Protein AF-A0A7J0CMQ0-F1 (afdb_monomer_lite)

Structure (mmCIF, N/CA/C/O backbone):
data_AF-A0A7J0CMQ0-F1
#
_entry.id   AF-A0A7J0CMQ0-F1
#
loop_
_atom_site.group_PDB
_atom_site.id
_atom_site.type_symbol
_atom_site.label_atom_id
_atom_site.label_alt_id
_atom_site.label_comp_id
_atom_site.label_asym_id
_atom_site.label_entity_id
_atom_site.label_seq_id
_atom_site.pdbx_PDB_ins_code
_atom_site.Cartn_x
_atom_site.Cartn_y
_atom_site.Cartn_z
_atom_site.occupancy
_atom_site.B_iso_or_equiv
_atom_site.auth_seq_id
_atom_site.auth_comp_id
_atom_site.auth_asym_id
_atom_site.auth_atom_id
_atom_site.pdbx_PDB_model_num
ATOM 1 N N . MET A 1 1 ? -1.115 -26.485 -11.070 1.00 40.56 1 MET A N 1
ATOM 2 C CA . MET A 1 1 ? -2.104 -26.449 -9.969 1.00 40.56 1 MET A CA 1
ATOM 3 C C . MET A 1 1 ? -3.210 -25.459 -10.313 1.00 40.56 1 MET A C 1
ATOM 5 O O . MET A 1 1 ? -2.923 -24.277 -10.464 1.00 40.56 1 MET A O 1
ATOM 9 N N . ARG A 1 2 ? -4.446 -25.930 -10.527 1.00 43.44 2 ARG A N 1
ATOM 10 C CA . ARG A 1 2 ? -5.618 -25.058 -10.721 1.00 43.44 2 ARG A CA 1
ATOM 11 C C . ARG A 1 2 ? -5.984 -24.449 -9.361 1.00 43.44 2 ARG A C 1
ATOM 13 O O . ARG A 1 2 ? -6.178 -25.193 -8.407 1.00 43.44 2 ARG A O 1
ATOM 20 N N . GLN A 1 3 ? -6.032 -23.121 -9.261 1.00 56.75 3 GLN A N 1
ATOM 21 C CA . GLN A 1 3 ? -6.591 -22.440 -8.088 1.00 56.75 3 GLN A CA 1
ATOM 22 C C . GLN A 1 3 ? -8.087 -22.780 -8.033 1.00 56.75 3 GLN A C 1
ATOM 24 O O . GLN A 1 3 ? -8.836 -22.380 -8.922 1.00 56.75 3 GLN A O 1
ATOM 29 N N . GLY A 1 4 ? -8.494 -23.603 -7.067 1.00 66.00 4 GLY A N 1
ATOM 30 C CA . GLY A 1 4 ? -9.898 -23.949 -6.845 1.00 66.00 4 GLY A CA 1
ATOM 31 C C . GLY A 1 4 ? -10.645 -22.827 -6.125 1.00 66.00 4 GLY A C 1
ATOM 32 O O . GLY A 1 4 ? -10.029 -22.028 -5.417 1.00 66.00 4 GLY A O 1
ATOM 33 N N . ASN A 1 5 ? -11.968 -22.786 -6.293 1.00 81.38 5 ASN A N 1
ATOM 34 C CA . ASN A 1 5 ? -12.835 -21.905 -5.509 1.00 81.38 5 ASN A CA 1
ATOM 35 C C . ASN A 1 5 ? -12.648 -22.200 -4.014 1.00 81.38 5 ASN A C 1
ATOM 37 O O . ASN A 1 5 ? -12.518 -23.363 -3.619 1.00 81.38 5 ASN A O 1
ATOM 41 N N . TRP A 1 6 ? -12.648 -21.160 -3.185 1.00 85.94 6 TRP A N 1
ATOM 42 C CA . TRP A 1 6 ? -12.787 -21.348 -1.745 1.00 85.94 6 TRP A CA 1
ATOM 43 C C . TRP A 1 6 ? -14.275 -21.418 -1.400 1.00 85.94 6 TRP A C 1
ATOM 45 O O . TRP A 1 6 ? -15.075 -20.680 -1.978 1.00 85.94 6 TRP A O 1
ATOM 55 N N . ARG A 1 7 ? -14.621 -22.326 -0.486 1.00 87.25 7 ARG A N 1
ATOM 56 C CA . ARG A 1 7 ? -15.966 -22.546 0.049 1.00 87.25 7 ARG A CA 1
ATOM 57 C C . ARG A 1 7 ? -15.875 -22.578 1.573 1.00 87.25 7 ARG A C 1
ATOM 59 O O . ARG A 1 7 ? -14.947 -23.194 2.104 1.00 87.25 7 ARG A O 1
ATOM 66 N N . GLY A 1 8 ? -16.807 -21.931 2.260 1.00 84.62 8 GLY A N 1
ATOM 67 C CA . GLY A 1 8 ? -16.876 -21.927 3.722 1.00 84.62 8 GLY A CA 1
ATOM 68 C C . GLY A 1 8 ? -18.207 -21.391 4.242 1.00 84.62 8 GLY A C 1
ATOM 69 O O . GLY A 1 8 ? -18.996 -20.846 3.480 1.00 84.62 8 GLY A O 1
ATOM 70 N N . GLY A 1 9 ? -18.468 -21.556 5.537 1.00 84.75 9 GLY A N 1
ATOM 71 C CA . GLY A 1 9 ? -19.612 -20.934 6.211 1.00 84.75 9 GLY A CA 1
ATOM 72 C C . GLY A 1 9 ? -19.219 -19.610 6.865 1.00 84.75 9 GLY A C 1
ATOM 73 O O . GLY A 1 9 ? -18.061 -19.436 7.241 1.00 84.75 9 GLY A O 1
ATOM 74 N N . ALA A 1 10 ? -20.175 -18.689 7.009 1.00 78.62 10 ALA A N 1
ATOM 75 C CA . ALA A 1 10 ? -19.947 -17.412 7.690 1.00 78.62 10 ALA A CA 1
ATOM 76 C C . ALA A 1 10 ? -19.810 -17.555 9.220 1.00 78.62 10 ALA A C 1
ATOM 78 O O . ALA A 1 10 ? -19.178 -16.723 9.853 1.00 78.62 10 ALA A O 1
ATOM 79 N N . GLY A 1 11 ? -20.331 -18.629 9.820 1.00 82.25 11 GLY A N 1
ATOM 80 C CA . GLY A 1 11 ? -20.292 -18.846 11.272 1.00 82.25 11 GLY A CA 1
ATOM 81 C C . GLY A 1 11 ? -21.377 -18.065 12.017 1.00 82.25 11 GLY A C 1
ATOM 82 O O . GLY A 1 11 ? -22.142 -18.685 12.745 1.00 82.25 11 GLY A O 1
ATOM 83 N N . ASN A 1 12 ? -21.502 -16.759 11.757 1.00 88.19 12 ASN A N 1
ATOM 84 C CA . ASN A 1 12 ? -22.549 -15.878 12.292 1.00 88.19 12 ASN A CA 1
ATOM 85 C C . ASN A 1 12 ? -23.054 -14.860 11.237 1.00 88.19 12 ASN A C 1
ATOM 87 O O . ASN A 1 12 ? -22.476 -14.746 10.147 1.00 88.19 12 ASN A O 1
ATOM 91 N N . GLU A 1 13 ? -24.158 -14.162 11.522 1.00 88.38 13 GLU A N 1
ATOM 92 C CA . GLU A 1 13 ? -24.760 -13.171 10.603 1.00 88.38 13 GLU A CA 1
ATOM 93 C C . GLU A 1 13 ? -23.852 -11.943 10.398 1.00 88.38 13 GLU A C 1
ATOM 95 O O . GLU A 1 13 ? -23.662 -11.477 9.268 1.00 88.38 13 GLU A O 1
ATOM 100 N N . ALA A 1 14 ? -23.184 -11.477 11.458 1.00 89.25 14 ALA A N 1
ATOM 101 C CA . ALA A 1 14 ? -22.227 -10.370 11.379 1.00 89.25 14 ALA A CA 1
ATOM 102 C C . ALA A 1 14 ? -21.073 -10.663 10.394 1.00 89.25 14 ALA A C 1
ATOM 104 O O . ALA A 1 14 ? -20.709 -9.833 9.553 1.00 89.25 14 ALA A O 1
ATOM 105 N N . ALA A 1 15 ? -20.523 -11.880 10.433 1.00 90.62 15 ALA A N 1
ATOM 106 C CA . ALA A 1 15 ? -19.480 -12.334 9.523 1.00 90.62 15 ALA A CA 1
ATOM 107 C C . ALA A 1 15 ? -19.957 -12.360 8.071 1.00 90.62 15 ALA A C 1
ATOM 109 O O . ALA A 1 15 ? -19.194 -12.003 7.171 1.00 90.62 15 ALA A O 1
ATOM 110 N N . LEU A 1 16 ? -21.210 -12.762 7.828 1.00 91.38 16 LEU A N 1
ATOM 111 C CA . LEU A 1 16 ? -21.807 -12.773 6.495 1.00 91.38 16 LEU A CA 1
ATOM 112 C C . LEU A 1 16 ? -21.894 -11.351 5.926 1.00 91.38 16 LEU A C 1
ATOM 114 O O . LEU A 1 16 ? -21.509 -11.130 4.772 1.00 91.38 16 LEU A O 1
ATOM 118 N N . ALA A 1 17 ? -22.350 -10.391 6.732 1.00 91.25 17 ALA A N 1
ATOM 119 C CA . ALA A 1 17 ? -22.464 -8.989 6.340 1.00 91.25 17 ALA A CA 1
ATOM 120 C C . ALA A 1 17 ? -21.095 -8.371 6.005 1.00 91.25 17 ALA A C 1
ATOM 122 O O . ALA A 1 17 ? -20.905 -7.842 4.903 1.00 91.25 17 ALA A O 1
ATOM 123 N N . VAL A 1 18 ? -20.112 -8.510 6.904 1.00 93.75 18 VAL A N 1
ATOM 124 C CA . VAL A 1 18 ? -18.742 -8.002 6.699 1.00 93.75 18 VAL A CA 1
ATOM 125 C C . VAL A 1 18 ? -18.086 -8.673 5.493 1.00 93.75 18 VAL A C 1
ATOM 127 O O . VAL A 1 18 ? -17.466 -8.005 4.661 1.00 93.75 18 VAL A O 1
ATOM 130 N N . PHE A 1 19 ? -18.253 -9.989 5.346 1.00 94.00 19 PHE A N 1
ATOM 131 C CA . PHE A 1 19 ? -17.728 -10.723 4.203 1.00 94.00 19 PHE A CA 1
ATOM 132 C C . PHE A 1 19 ? -18.293 -10.182 2.887 1.00 94.00 19 PHE A C 1
ATOM 134 O O . PHE A 1 19 ? -17.517 -9.867 1.983 1.00 94.00 19 PHE A O 1
ATOM 141 N N . ARG A 1 20 ? -19.620 -10.035 2.773 1.00 93.06 20 ARG A N 1
ATOM 142 C CA . ARG A 1 20 ? -20.274 -9.523 1.557 1.00 93.06 20 ARG A CA 1
ATOM 143 C C . ARG A 1 20 ? -19.772 -8.129 1.190 1.00 93.06 20 ARG A C 1
ATOM 145 O O . ARG A 1 20 ? -19.400 -7.927 0.032 1.00 93.06 20 ARG A O 1
ATOM 152 N N . LEU A 1 21 ? -19.672 -7.221 2.163 1.00 94.31 21 LEU A N 1
ATOM 153 C CA . LEU A 1 21 ? -19.120 -5.880 1.952 1.00 94.31 21 LEU A CA 1
ATOM 154 C C . LEU A 1 21 ? -17.686 -5.946 1.404 1.00 94.31 21 LEU A C 1
ATOM 156 O O . LEU A 1 21 ? -17.381 -5.359 0.363 1.00 94.31 21 LEU A O 1
ATOM 160 N N . MET A 1 22 ? -16.805 -6.712 2.053 1.00 95.25 22 MET A N 1
ATOM 161 C CA . MET A 1 22 ? -15.406 -6.838 1.633 1.00 95.25 22 MET A CA 1
ATOM 162 C C . MET A 1 22 ? -15.281 -7.430 0.226 1.00 95.25 22 MET A C 1
ATOM 164 O O . MET A 1 22 ? -14.523 -6.913 -0.600 1.00 95.25 22 MET A O 1
ATOM 168 N N . GLN A 1 23 ? -16.041 -8.485 -0.088 1.00 92.75 23 GLN A N 1
ATOM 169 C CA . GLN A 1 23 ? -16.045 -9.062 -1.434 1.00 92.75 23 GLN A CA 1
ATOM 170 C C . GLN A 1 23 ? -16.529 -8.042 -2.469 1.00 92.75 23 GLN A C 1
ATOM 172 O O . GLN A 1 23 ? -15.877 -7.871 -3.499 1.00 92.75 23 GLN A O 1
ATOM 177 N N . GLN A 1 24 ? -17.597 -7.301 -2.169 1.00 92.62 24 GLN A N 1
ATOM 178 C CA . GLN A 1 24 ? -18.143 -6.267 -3.043 1.00 92.62 24 GLN A CA 1
ATOM 179 C C . GLN A 1 24 ? -17.129 -5.154 -3.341 1.00 92.62 24 GLN A C 1
ATOM 181 O O . GLN A 1 24 ? -16.940 -4.812 -4.513 1.00 92.62 24 GLN A O 1
ATOM 186 N N . LEU A 1 25 ? -16.423 -4.635 -2.330 1.00 93.62 25 LEU A N 1
ATOM 187 C CA . LEU A 1 25 ? -15.372 -3.624 -2.513 1.00 93.62 25 LEU A CA 1
ATOM 188 C C . LEU A 1 25 ? -14.224 -4.153 -3.387 1.00 93.62 25 LEU A C 1
ATOM 190 O O . LEU A 1 25 ? -13.772 -3.476 -4.319 1.00 93.62 25 LEU A O 1
ATOM 194 N N . ILE A 1 26 ? -13.802 -5.400 -3.157 1.00 92.19 26 ILE A N 1
ATOM 195 C CA . ILE A 1 26 ? -12.734 -6.054 -3.925 1.00 92.19 26 ILE A CA 1
ATOM 196 C C . ILE A 1 26 ? -13.176 -6.345 -5.375 1.00 92.19 26 ILE A C 1
ATOM 198 O O . ILE A 1 26 ? -12.368 -6.230 -6.300 1.00 92.19 26 ILE A O 1
ATOM 202 N N . ASP A 1 27 ? -14.430 -6.742 -5.611 1.00 90.06 27 ASP A N 1
ATOM 203 C CA . ASP A 1 27 ? -15.010 -7.043 -6.933 1.00 90.06 27 ASP A CA 1
ATOM 204 C C . ASP A 1 27 ? -15.306 -5.806 -7.776 1.00 90.06 27 ASP A C 1
ATOM 206 O O . ASP A 1 27 ? -15.055 -5.808 -8.989 1.00 90.06 27 ASP A O 1
ATOM 210 N N . ARG A 1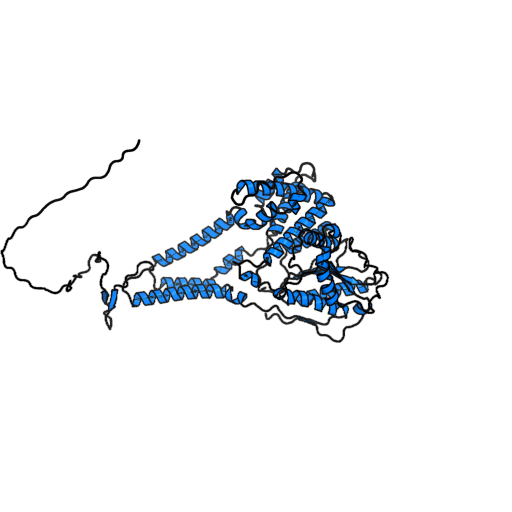 28 ? -15.803 -4.737 -7.151 1.00 88.81 28 ARG A N 1
ATOM 211 C CA . ARG A 1 28 ? -16.185 -3.504 -7.850 1.00 88.81 28 ARG A CA 1
ATOM 212 C C . ARG A 1 28 ? -15.007 -2.577 -8.139 1.00 88.81 28 ARG A C 1
ATOM 214 O O . ARG A 1 28 ? -15.146 -1.710 -9.003 1.00 88.81 28 ARG A O 1
ATOM 221 N N . TYR A 1 29 ? -13.842 -2.802 -7.525 1.00 88.56 29 TYR A N 1
ATOM 222 C CA . TYR A 1 29 ? -12.644 -1.966 -7.678 1.00 88.56 29 TYR A CA 1
ATOM 223 C C . TYR A 1 29 ? -12.325 -1.572 -9.127 1.00 88.56 29 TYR A C 1
ATOM 225 O O . TYR A 1 29 ? -12.126 -0.397 -9.423 1.00 88.56 29 TYR A O 1
ATOM 233 N N . ARG A 1 30 ? -12.323 -2.529 -10.065 1.00 83.12 30 ARG A N 1
ATOM 234 C CA . ARG A 1 30 ? -12.010 -2.230 -11.474 1.00 83.12 30 ARG A CA 1
ATOM 235 C C . ARG A 1 30 ? -13.073 -1.374 -12.163 1.00 83.12 30 ARG A C 1
ATOM 237 O O . ARG A 1 30 ? -12.713 -0.568 -13.013 1.00 83.12 30 ARG A O 1
ATOM 244 N N . ARG A 1 31 ? -14.355 -1.627 -11.880 1.00 80.25 31 ARG A N 1
ATOM 245 C CA . ARG A 1 31 ? -15.479 -1.054 -12.640 1.00 80.25 31 ARG A CA 1
ATOM 246 C C . ARG A 1 31 ? -15.817 0.351 -12.162 1.00 80.25 31 ARG A C 1
ATOM 248 O O . ARG A 1 31 ? -15.900 1.248 -12.986 1.00 80.25 31 ARG A O 1
ATOM 255 N N . ASN A 1 32 ? -15.928 0.528 -10.846 1.00 74.69 32 ASN A N 1
ATOM 256 C CA . ASN A 1 32 ? -16.453 1.763 -10.260 1.00 74.69 32 ASN A CA 1
ATOM 257 C C . ASN A 1 32 ? -15.406 2.531 -9.447 1.00 74.69 32 ASN A C 1
ATOM 259 O O . ASN A 1 32 ? -15.684 3.650 -9.047 1.00 74.69 32 ASN A O 1
ATOM 263 N N . ARG A 1 33 ? -14.223 1.939 -9.192 1.00 76.25 33 ARG A N 1
ATOM 264 C CA . ARG A 1 33 ? -13.185 2.477 -8.288 1.00 76.25 33 ARG A CA 1
ATOM 265 C C . ARG A 1 33 ? -13.800 3.092 -7.020 1.00 76.25 33 ARG A C 1
ATOM 267 O O . ARG A 1 33 ? -13.659 4.297 -6.818 1.00 76.25 33 ARG A O 1
ATOM 274 N N . PRO A 1 34 ? -14.488 2.275 -6.195 1.00 82.69 34 PRO A N 1
ATOM 275 C CA . PRO A 1 34 ? -15.074 2.773 -4.963 1.00 82.69 34 PRO A CA 1
ATOM 276 C C . PRO A 1 34 ? -13.990 3.410 -4.097 1.00 82.69 34 PRO A C 1
ATOM 278 O O . PRO A 1 34 ? -12.816 3.023 -4.175 1.00 82.69 34 PRO A O 1
ATOM 281 N N . VAL A 1 35 ? -14.384 4.366 -3.264 1.00 87.44 35 VAL A N 1
ATOM 282 C CA . VAL A 1 35 ? -13.483 4.884 -2.242 1.00 87.44 35 VAL A CA 1
ATOM 283 C C . VAL A 1 35 ? -13.151 3.736 -1.291 1.00 87.44 35 VAL A C 1
ATOM 285 O O . VAL A 1 35 ? -14.045 3.019 -0.854 1.00 87.44 35 VAL A O 1
ATOM 288 N N . MET A 1 36 ? -11.865 3.498 -1.030 1.00 92.38 36 MET A N 1
ATOM 289 C CA . MET A 1 36 ? -11.427 2.351 -0.230 1.00 92.38 36 MET A CA 1
ATOM 290 C C . MET A 1 36 ? -11.387 2.728 1.260 1.00 92.38 36 MET A C 1
ATOM 292 O O . MET A 1 36 ? -10.510 3.509 1.645 1.00 92.38 36 MET A O 1
ATOM 296 N N . PRO A 1 37 ? -12.288 2.196 2.107 1.00 93.19 37 PRO A N 1
ATOM 297 C CA . PRO A 1 37 ? -12.314 2.514 3.533 1.00 93.19 37 PRO A CA 1
ATOM 298 C C . PRO A 1 37 ? -11.197 1.819 4.322 1.00 93.19 37 PRO A C 1
ATOM 300 O O . PRO A 1 37 ? -10.626 0.808 3.896 1.00 93.19 37 PRO A O 1
ATOM 303 N N . LEU A 1 38 ? -10.929 2.349 5.515 1.00 94.44 38 LEU A N 1
ATOM 304 C CA . LEU A 1 38 ? -10.325 1.602 6.616 1.00 94.44 38 LEU A CA 1
ATOM 305 C C . LEU A 1 38 ? -11.476 1.005 7.434 1.00 94.44 38 LEU A C 1
ATOM 307 O O . LEU A 1 38 ? -12.082 1.700 8.243 1.00 94.44 38 LEU A O 1
ATOM 311 N N . VAL A 1 39 ? -11.836 -0.247 7.166 1.00 95.56 39 VAL A N 1
ATOM 312 C CA . VAL A 1 39 ? -12.952 -0.918 7.841 1.00 95.56 39 VAL A CA 1
ATOM 313 C C . VAL A 1 39 ? -12.503 -1.354 9.229 1.00 95.56 39 VAL A C 1
ATOM 315 O O . VAL A 1 39 ? -11.570 -2.147 9.361 1.00 95.56 39 VAL A O 1
ATOM 318 N N . VAL A 1 40 ? -13.178 -0.853 10.256 1.00 94.75 40 VAL A N 1
ATOM 319 C CA . VAL A 1 40 ? -12.960 -1.240 11.650 1.00 94.75 40 VAL A CA 1
ATOM 320 C C . VAL A 1 40 ? -14.229 -1.909 12.151 1.00 94.75 40 VAL A C 1
ATOM 322 O O . VAL A 1 40 ? -15.285 -1.283 12.199 1.00 94.75 40 VAL A O 1
ATOM 325 N N . ILE A 1 41 ? -14.120 -3.189 12.494 1.00 94.19 41 ILE A N 1
ATOM 326 C CA . ILE A 1 41 ? -15.205 -3.964 13.092 1.00 94.19 41 ILE A CA 1
ATOM 327 C C . ILE A 1 41 ? -14.997 -4.027 14.605 1.00 94.19 41 ILE A C 1
ATOM 329 O O . ILE A 1 41 ? -13.877 -4.244 15.073 1.00 94.19 41 ILE A O 1
ATOM 333 N N . LYS A 1 42 ? -16.072 -3.815 15.361 1.00 91.94 42 LYS A N 1
ATOM 334 C CA . LYS A 1 42 ? -16.072 -3.802 16.828 1.00 91.94 42 LYS A CA 1
ATOM 335 C C . LYS A 1 42 ? -17.423 -4.312 17.325 1.00 91.94 42 LYS A C 1
ATOM 337 O O . LYS A 1 42 ? -18.430 -4.039 16.679 1.00 91.94 42 LYS A O 1
ATOM 342 N N . ALA A 1 43 ? -17.464 -5.012 18.455 1.00 88.94 43 ALA A N 1
ATOM 343 C CA . ALA A 1 43 ? -18.733 -5.288 19.126 1.00 88.94 43 ALA A CA 1
ATOM 344 C C . ALA A 1 43 ? -19.402 -3.975 19.573 1.00 88.94 43 ALA A C 1
ATOM 346 O O . ALA A 1 43 ? -18.724 -3.047 20.022 1.00 88.94 43 ALA A O 1
ATOM 347 N N . GLU A 1 44 ? -20.723 -3.884 19.425 1.00 86.00 44 GLU A N 1
ATOM 348 C CA . GLU A 1 44 ? -21.484 -2.699 19.838 1.00 86.00 44 GLU A CA 1
ATOM 349 C C . GLU A 1 44 ? -21.464 -2.516 21.362 1.00 86.00 44 GLU A C 1
ATOM 351 O O . GLU A 1 44 ? -21.310 -1.399 21.856 1.00 86.00 44 GLU A O 1
ATOM 356 N N . ASP A 1 45 ? -21.569 -3.619 22.102 1.00 82.38 45 ASP A N 1
ATOM 357 C CA . ASP A 1 45 ? -21.514 -3.610 23.558 1.00 82.38 45 ASP A CA 1
ATOM 358 C C . ASP A 1 45 ? -20.055 -3.605 24.044 1.00 82.38 45 ASP A C 1
ATOM 360 O O . ASP A 1 45 ? -19.309 -4.569 23.862 1.00 82.38 45 ASP A O 1
ATOM 364 N N . ALA A 1 46 ? -19.647 -2.504 24.681 1.00 74.31 46 ALA A N 1
ATOM 365 C CA . ALA A 1 46 ? -18.300 -2.320 25.220 1.00 74.31 46 ALA A CA 1
ATOM 366 C C . ALA A 1 46 ? -17.950 -3.324 26.340 1.00 74.31 46 ALA A C 1
ATOM 368 O O . ALA A 1 46 ? -16.768 -3.541 26.610 1.00 74.31 46 ALA A O 1
ATOM 369 N N . GLY A 1 47 ? -18.959 -3.935 26.977 1.00 74.75 47 GLY A N 1
ATOM 370 C CA . GLY A 1 47 ? -18.819 -4.929 28.043 1.00 74.75 47 GLY A CA 1
ATOM 371 C C . GLY A 1 47 ? -18.942 -6.384 27.584 1.00 74.75 47 GLY A C 1
ATOM 372 O O . GLY A 1 47 ? -18.931 -7.275 28.429 1.00 74.75 47 GLY A O 1
ATOM 373 N N . ALA A 1 48 ? -19.032 -6.646 26.275 1.00 74.56 48 ALA A N 1
ATOM 374 C CA . ALA A 1 48 ? -19.351 -7.965 25.713 1.00 74.56 48 ALA A CA 1
ATOM 375 C C . ALA A 1 48 ? -18.363 -9.101 26.075 1.00 74.56 48 ALA A C 1
ATOM 377 O O . ALA A 1 48 ? -18.666 -10.278 25.884 1.00 74.56 48 ALA A O 1
ATOM 378 N N . GLY A 1 49 ? -17.192 -8.762 26.621 1.00 84.19 49 GLY A N 1
ATOM 379 C CA . GLY A 1 49 ? -16.207 -9.718 27.117 1.00 84.19 49 GLY A CA 1
ATOM 380 C C . GLY A 1 49 ? -15.332 -10.343 26.025 1.00 84.19 49 GLY A C 1
ATOM 381 O O . GLY A 1 49 ? -15.498 -10.120 24.827 1.00 84.19 49 GLY A O 1
ATOM 382 N N . ARG A 1 50 ? -14.354 -11.148 26.460 1.00 88.44 50 ARG A N 1
ATOM 383 C CA . ARG A 1 50 ? -13.297 -11.700 25.595 1.00 88.44 50 ARG A CA 1
ATOM 384 C C . ARG A 1 50 ? -13.813 -12.668 24.525 1.00 88.44 50 ARG A C 1
ATOM 386 O O . ARG A 1 50 ? -13.261 -12.703 23.432 1.00 88.44 50 ARG A O 1
ATOM 393 N N . GLU A 1 51 ? -14.848 -13.447 24.827 1.00 89.62 51 GLU A N 1
ATOM 394 C CA . GLU A 1 51 ? -15.416 -14.419 23.883 1.00 89.62 51 GLU A CA 1
ATOM 395 C C . GLU A 1 51 ? -15.990 -13.727 22.638 1.00 89.62 51 GLU A C 1
ATOM 397 O O . GLU A 1 51 ? -15.767 -14.169 21.511 1.00 89.62 51 GLU A O 1
ATOM 402 N N . ILE A 1 52 ? -16.663 -12.591 22.830 1.00 90.12 52 ILE A N 1
ATOM 403 C CA . ILE A 1 52 ? -17.213 -11.795 21.733 1.00 90.12 52 ILE A CA 1
ATOM 404 C C . ILE A 1 52 ? -16.091 -11.140 20.921 1.00 90.12 52 ILE A C 1
ATOM 406 O O . ILE A 1 52 ? -16.135 -11.174 19.690 1.00 90.12 52 ILE A O 1
ATOM 410 N N . ASP A 1 53 ? -15.040 -10.632 21.570 1.00 90.56 53 ASP A N 1
ATOM 411 C CA . ASP A 1 53 ? -13.854 -10.136 20.860 1.00 90.56 53 ASP A CA 1
ATOM 412 C C . ASP A 1 53 ? -13.237 -11.231 19.971 1.00 90.56 53 ASP A C 1
ATOM 414 O O . ASP A 1 53 ? -12.954 -10.992 18.797 1.00 90.56 53 ASP A O 1
ATOM 418 N N . GLU A 1 54 ? -13.102 -12.462 20.475 1.00 92.12 54 GLU A N 1
ATOM 419 C CA . GLU A 1 54 ? -12.573 -13.599 19.710 1.00 92.12 54 GLU A CA 1
ATOM 420 C C . GLU A 1 54 ? -13.443 -13.952 18.488 1.00 92.12 54 GLU A C 1
ATOM 422 O O . GLU A 1 54 ? -12.903 -14.336 17.438 1.00 92.12 54 GLU A O 1
ATOM 427 N N . GLN A 1 55 ? -14.766 -13.767 18.582 1.00 91.50 55 GLN A N 1
ATOM 428 C CA . GLN A 1 55 ? -15.686 -13.888 17.445 1.00 91.50 55 GLN A CA 1
ATOM 429 C C . GLN A 1 55 ? -15.459 -12.779 16.408 1.00 91.50 55 GLN A C 1
ATOM 431 O O . GLN A 1 55 ? -15.413 -13.073 15.212 1.00 91.50 55 GLN A O 1
ATOM 436 N N . VAL A 1 56 ? -15.243 -11.528 16.830 1.00 92.88 56 VAL A N 1
ATOM 437 C CA . VAL A 1 56 ? -14.908 -10.415 15.921 1.00 92.88 56 VAL A CA 1
ATOM 438 C C . VAL A 1 56 ? -13.575 -10.680 15.207 1.00 92.88 56 VAL A C 1
ATOM 440 O O . VAL A 1 56 ? -13.482 -10.540 13.984 1.00 92.88 56 VAL A O 1
ATOM 443 N N . GLU A 1 57 ? -12.552 -11.155 15.923 1.00 94.06 57 GLU A N 1
ATOM 444 C CA . GLU A 1 57 ? -11.276 -11.551 15.312 1.00 94.06 57 GLU A CA 1
ATOM 445 C C . GLU A 1 57 ? -11.450 -12.707 14.302 1.00 94.06 57 GLU A C 1
ATOM 447 O O . GLU A 1 57 ? -10.763 -12.766 13.272 1.00 94.06 57 GLU A O 1
ATOM 452 N N . ALA A 1 58 ? -12.386 -13.633 14.557 1.00 93.81 58 ALA A N 1
ATOM 453 C CA . ALA A 1 58 ? -12.679 -14.751 13.659 1.00 93.81 58 ALA A CA 1
ATOM 454 C C . ALA A 1 58 ? -13.225 -14.290 12.299 1.00 93.81 58 ALA A C 1
ATOM 456 O O . ALA A 1 58 ? -12.929 -14.923 11.281 1.00 93.81 58 ALA A O 1
ATOM 457 N N . ILE A 1 59 ? -13.936 -13.159 12.248 1.00 94.69 59 ILE A N 1
ATOM 458 C CA . ILE A 1 59 ? -14.409 -12.551 10.995 1.00 94.69 59 ILE A CA 1
ATOM 459 C C . ILE A 1 59 ? -13.222 -12.136 10.117 1.00 94.69 59 ILE A C 1
ATOM 461 O O . ILE A 1 59 ? -13.206 -12.403 8.911 1.00 94.69 59 ILE A O 1
ATOM 465 N N . VAL A 1 60 ? -12.179 -11.540 10.705 1.00 95.62 60 VAL A N 1
ATOM 466 C CA . VAL A 1 60 ? -10.965 -11.156 9.963 1.00 95.62 60 VAL A CA 1
ATOM 467 C C . VAL A 1 60 ? -10.245 -12.397 9.428 1.00 95.62 60 VAL A C 1
ATOM 469 O O . VAL A 1 60 ? -9.865 -12.424 8.253 1.00 95.62 60 VAL A O 1
ATOM 472 N N . ARG A 1 61 ? -10.135 -13.458 10.245 1.00 94.44 61 ARG A N 1
ATOM 473 C CA . ARG A 1 61 ? -9.580 -14.763 9.826 1.00 94.44 61 ARG A CA 1
ATOM 474 C C . ARG A 1 61 ? -10.365 -15.373 8.664 1.00 94.44 61 ARG A C 1
ATOM 476 O O . ARG A 1 61 ? -9.771 -15.896 7.719 1.00 94.44 61 ARG A O 1
ATOM 483 N N . LEU A 1 62 ? -11.694 -15.286 8.701 1.00 93.31 62 LEU A N 1
ATOM 484 C CA . LEU A 1 62 ? -12.573 -15.766 7.635 1.00 93.31 62 LEU A CA 1
ATOM 485 C C . LEU A 1 62 ? -12.298 -15.031 6.315 1.00 93.31 62 LEU A C 1
ATOM 487 O O . LEU A 1 62 ? -12.079 -15.672 5.282 1.00 93.31 62 LEU A O 1
ATOM 491 N N . VAL A 1 63 ? -12.259 -13.694 6.345 1.00 93.62 63 VAL A N 1
ATOM 492 C CA . VAL A 1 63 ? -11.968 -12.864 5.163 1.00 93.62 63 VAL A CA 1
ATOM 493 C C . VAL A 1 63 ? -10.561 -13.136 4.627 1.00 93.62 63 VAL A C 1
ATOM 495 O O . VAL A 1 63 ? -10.377 -13.181 3.405 1.00 93.62 63 VAL A O 1
ATOM 498 N N . HIS A 1 64 ? -9.584 -13.362 5.510 1.00 93.19 64 HIS A N 1
ATOM 499 C CA . HIS A 1 64 ? -8.224 -13.749 5.132 1.00 93.19 64 HIS A CA 1
ATOM 500 C C . HIS A 1 64 ? -8.227 -15.057 4.342 1.00 93.19 64 HIS A C 1
ATOM 502 O O . HIS A 1 64 ? -7.887 -15.059 3.155 1.00 93.19 64 HIS A O 1
ATOM 508 N N . LYS A 1 65 ? -8.717 -16.138 4.960 1.00 90.44 65 LYS A N 1
ATOM 509 C CA . LYS A 1 65 ? -8.754 -17.491 4.388 1.00 90.44 65 LYS A CA 1
ATOM 510 C C . LYS A 1 65 ? -9.495 -17.535 3.050 1.00 90.44 65 LYS A C 1
ATOM 512 O O . LYS A 1 65 ? -9.077 -18.221 2.117 1.00 90.44 65 LYS A O 1
ATOM 517 N N . ALA A 1 66 ? -10.574 -16.766 2.926 1.00 89.56 66 ALA A N 1
ATOM 518 C CA . ALA A 1 66 ? -11.352 -16.689 1.698 1.00 89.56 66 ALA A CA 1
ATOM 519 C C . ALA A 1 66 ? -10.630 -15.980 0.541 1.00 89.56 66 ALA A C 1
ATOM 521 O O . ALA A 1 66 ? -10.923 -16.248 -0.629 1.00 89.56 66 ALA A O 1
ATOM 522 N N . ASN A 1 67 ? -9.694 -15.073 0.837 1.00 89.25 67 ASN A N 1
ATOM 523 C CA . ASN A 1 67 ? -8.934 -14.342 -0.176 1.00 89.25 67 ASN A CA 1
ATOM 524 C C . ASN A 1 67 ? -7.553 -14.944 -0.460 1.00 89.25 67 ASN A C 1
ATOM 526 O O . ASN A 1 67 ? -7.019 -14.678 -1.540 1.00 89.25 67 ASN A O 1
ATOM 530 N N . GLU A 1 68 ? -7.026 -15.807 0.417 1.00 83.75 68 GLU A N 1
ATOM 531 C CA . GLU A 1 68 ? -5.760 -16.520 0.202 1.00 83.75 68 GLU A CA 1
ATOM 532 C C . GLU A 1 68 ? -5.722 -17.162 -1.183 1.00 83.75 68 GLU A C 1
ATOM 534 O O . GLU A 1 68 ? -4.832 -16.874 -1.966 1.00 83.75 68 GLU A O 1
ATOM 539 N N . ARG A 1 69 ? -6.728 -17.963 -1.555 1.00 79.75 69 ARG A N 1
ATOM 540 C CA . ARG A 1 69 ? -6.745 -18.698 -2.839 1.00 79.75 69 ARG A CA 1
ATOM 541 C C . ARG A 1 69 ? -7.180 -17.864 -4.042 1.00 79.75 69 ARG A C 1
ATOM 543 O O . ARG A 1 69 ? -7.136 -18.345 -5.172 1.00 79.75 69 ARG A O 1
ATOM 550 N N . ARG A 1 70 ? -7.586 -16.615 -3.819 1.00 83.12 70 ARG A N 1
ATOM 551 C CA . ARG A 1 70 ? -8.236 -15.783 -4.833 1.00 83.12 70 ARG A CA 1
ATOM 552 C C . ARG A 1 70 ? -7.247 -15.141 -5.806 1.00 83.12 70 ARG A C 1
ATOM 554 O O . ARG A 1 70 ? -7.630 -14.760 -6.910 1.00 83.12 70 ARG A O 1
ATOM 561 N N . GLY A 1 71 ? -5.982 -14.998 -5.408 1.00 80.12 71 GLY A N 1
ATOM 562 C CA . GLY A 1 71 ? -4.983 -14.238 -6.169 1.00 80.12 71 GLY A CA 1
ATOM 563 C C . GLY A 1 71 ? -5.121 -12.717 -6.010 1.00 80.12 71 GLY A C 1
ATOM 564 O O . GLY A 1 71 ? -4.666 -11.959 -6.873 1.00 80.12 71 GLY A O 1
ATOM 565 N N . VAL A 1 72 ? -5.766 -12.273 -4.926 1.00 85.88 72 VAL A N 1
ATOM 566 C CA . VAL A 1 72 ? -5.764 -10.880 -4.454 1.00 85.88 72 VAL A CA 1
ATOM 567 C C . VAL A 1 72 ? -4.476 -10.655 -3.650 1.00 85.88 72 VAL A C 1
ATOM 569 O O . VAL A 1 72 ? -4.070 -11.566 -2.934 1.00 85.88 72 VAL A O 1
ATOM 572 N N . PRO A 1 73 ? -3.798 -9.499 -3.769 1.00 88.69 73 PRO A N 1
ATOM 573 C CA . PRO A 1 73 ? -2.688 -9.176 -2.880 1.00 88.69 73 PRO A CA 1
ATOM 574 C C . PRO A 1 73 ? -3.229 -8.939 -1.468 1.00 88.69 73 PRO A C 1
ATOM 576 O O .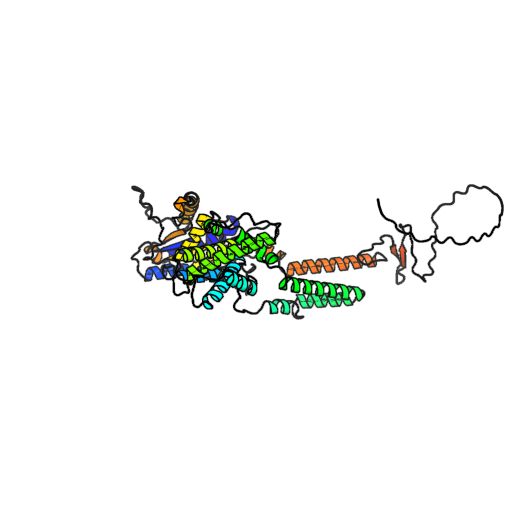 PRO A 1 73 ? -3.829 -7.896 -1.211 1.00 88.69 73 PRO A O 1
ATOM 579 N N . VAL A 1 74 ? -3.021 -9.907 -0.580 1.00 90.75 74 VAL A N 1
ATOM 580 C CA . VAL A 1 74 ? -3.416 -9.833 0.829 1.00 90.75 74 VAL A CA 1
ATOM 581 C C . VAL A 1 74 ? -2.159 -9.772 1.686 1.00 90.75 74 VAL A C 1
ATOM 583 O O . VAL A 1 74 ? -1.137 -10.354 1.328 1.00 90.75 74 VAL A O 1
ATOM 586 N N . GLN A 1 75 ? -2.204 -9.041 2.792 1.00 92.00 75 GLN A N 1
ATOM 587 C CA . GLN A 1 75 ? -1.153 -9.095 3.795 1.00 92.00 75 GLN A CA 1
ATOM 588 C C . GLN A 1 75 ? -1.771 -9.074 5.185 1.00 92.00 75 GLN A C 1
ATOM 590 O O . GLN A 1 75 ? -2.493 -8.139 5.544 1.00 92.00 75 GLN A O 1
ATOM 595 N N . ARG A 1 76 ? -1.449 -10.098 5.973 1.00 93.62 76 ARG A N 1
ATOM 596 C CA . ARG A 1 76 ? -1.708 -10.095 7.405 1.00 93.62 76 ARG A CA 1
ATOM 597 C C . ARG A 1 76 ? -0.622 -9.305 8.121 1.00 93.62 76 ARG A C 1
ATOM 599 O O . ARG A 1 76 ? 0.563 -9.441 7.798 1.00 93.62 76 ARG A O 1
ATOM 606 N N . LEU A 1 77 ? -1.040 -8.483 9.075 1.00 93.56 77 LEU A N 1
ATOM 607 C CA . LEU A 1 77 ? -0.145 -7.697 9.909 1.00 93.56 77 LEU A CA 1
ATOM 608 C C . LEU A 1 77 ? -0.275 -8.107 11.369 1.00 93.56 77 LEU A C 1
ATOM 610 O O . LEU A 1 77 ? -1.376 -8.270 11.890 1.00 93.56 77 LEU A O 1
ATOM 614 N N . GLU A 1 78 ? 0.882 -8.241 11.998 1.00 87.88 78 GLU A N 1
ATOM 615 C CA . GLU A 1 78 ? 1.061 -8.395 13.433 1.00 87.88 78 GLU A CA 1
ATOM 616 C C . GLU A 1 78 ? 2.131 -7.382 13.829 1.00 87.88 78 GLU A C 1
ATOM 618 O O . GLU A 1 78 ? 3.153 -7.272 13.147 1.00 87.88 78 GLU A O 1
ATOM 623 N N . GLY A 1 79 ? 1.863 -6.592 14.866 1.00 80.69 79 GLY A N 1
ATOM 624 C CA . GLY A 1 79 ? 2.823 -5.620 15.373 1.00 80.69 79 GLY A CA 1
ATOM 625 C C . GLY A 1 79 ? 3.973 -6.317 16.089 1.00 80.69 79 GLY A C 1
ATOM 626 O O . GLY A 1 79 ? 3.735 -7.088 17.015 1.00 80.69 79 GLY A O 1
ATOM 627 N N . GLY A 1 80 ? 5.207 -6.042 15.667 1.00 82.19 80 GLY A N 1
ATOM 628 C CA . GLY A 1 80 ? 6.421 -6.473 16.358 1.00 82.19 80 GLY A CA 1
ATOM 629 C C . GLY A 1 80 ? 7.208 -5.273 16.879 1.00 82.19 80 GLY A C 1
ATOM 630 O O . GLY A 1 80 ? 7.565 -4.393 16.102 1.00 82.19 80 GLY A O 1
ATOM 631 N N . GLY A 1 81 ? 7.486 -5.226 18.180 1.00 86.44 81 GLY A N 1
ATOM 632 C CA . GLY A 1 81 ? 8.249 -4.139 18.801 1.00 86.44 81 GLY A CA 1
ATOM 633 C C . GLY A 1 81 ? 8.028 -4.066 20.308 1.00 86.44 81 GLY A C 1
ATOM 634 O O . GLY A 1 81 ? 7.070 -4.645 20.815 1.00 86.44 81 GLY A O 1
ATOM 635 N N . ALA A 1 82 ? 8.912 -3.361 21.018 1.00 88.75 82 ALA A N 1
ATOM 636 C CA . ALA A 1 82 ? 8.773 -3.140 22.459 1.00 88.75 82 ALA A CA 1
ATOM 637 C C . ALA A 1 82 ? 7.791 -2.001 22.770 1.00 88.75 82 ALA A C 1
ATOM 639 O O . ALA A 1 82 ?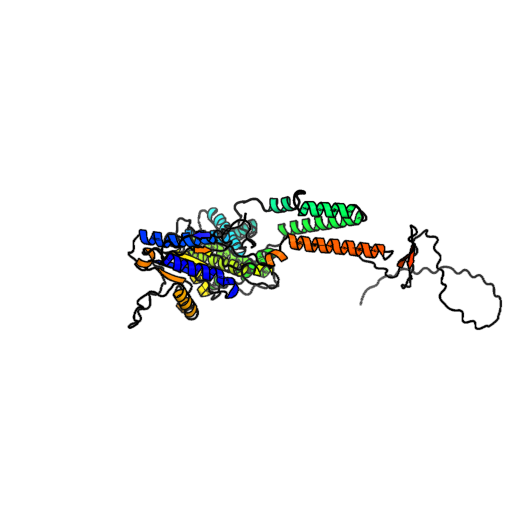 7.224 -1.940 23.857 1.00 88.75 82 ALA A O 1
ATOM 640 N N . THR A 1 83 ? 7.580 -1.096 21.810 1.00 92.38 83 THR A N 1
ATOM 641 C CA . THR A 1 83 ? 6.648 0.029 21.940 1.00 92.38 83 THR A CA 1
ATOM 642 C C . THR A 1 83 ? 5.549 -0.015 20.872 1.00 92.38 83 THR A C 1
ATOM 644 O O . THR A 1 83 ? 5.793 -0.501 19.763 1.00 92.38 83 THR A O 1
ATOM 647 N N . PRO A 1 84 ? 4.366 0.579 21.134 1.00 91.75 84 PRO A N 1
ATOM 648 C CA . PRO A 1 84 ? 3.301 0.736 20.137 1.00 91.75 84 PRO A CA 1
ATOM 649 C C . PRO A 1 84 ? 3.767 1.367 18.822 1.00 91.75 84 PRO A C 1
ATOM 651 O O . PRO A 1 84 ? 3.327 1.001 17.732 1.00 91.75 84 PRO A O 1
ATOM 654 N N . TYR A 1 85 ? 4.683 2.330 18.925 1.00 93.19 85 TYR A N 1
ATOM 655 C CA . TYR A 1 85 ? 5.270 3.011 17.781 1.00 93.19 85 TYR A CA 1
ATOM 656 C C . TYR A 1 85 ? 6.154 2.071 16.947 1.00 93.19 85 TYR A C 1
ATOM 658 O O . TYR A 1 85 ? 6.017 2.042 15.725 1.00 93.19 85 TYR A O 1
ATOM 666 N N . GLU A 1 86 ? 7.024 1.285 17.584 1.00 94.12 86 GLU A N 1
ATOM 667 C CA . GLU A 1 86 ? 7.850 0.292 16.887 1.00 94.12 86 GLU A CA 1
ATOM 668 C C . GLU A 1 86 ? 6.992 -0.779 16.219 1.00 94.12 86 GLU A C 1
ATOM 670 O O . GLU A 1 86 ? 7.233 -1.105 15.059 1.00 94.12 86 GLU A O 1
ATOM 675 N N . ALA A 1 87 ? 5.947 -1.248 16.906 1.00 95.06 87 ALA A N 1
ATOM 676 C CA . ALA A 1 87 ? 5.000 -2.217 16.374 1.00 95.06 87 ALA A CA 1
ATOM 677 C C . ALA A 1 87 ? 4.264 -1.683 15.131 1.00 95.06 87 ALA A C 1
ATOM 679 O O . ALA A 1 87 ? 4.188 -2.365 14.104 1.00 95.06 87 ALA A O 1
ATOM 680 N N . ALA A 1 88 ? 3.790 -0.433 15.170 1.00 95.25 88 ALA A N 1
ATOM 681 C CA . ALA A 1 88 ? 3.191 0.232 14.012 1.00 95.25 88 ALA A CA 1
ATOM 682 C C . ALA A 1 88 ? 4.199 0.427 12.866 1.00 95.25 88 ALA A C 1
ATOM 684 O O . ALA A 1 88 ? 3.869 0.216 11.695 1.00 95.25 88 ALA A O 1
ATOM 685 N N . LEU A 1 89 ? 5.439 0.803 13.183 1.00 95.19 89 LEU A N 1
ATOM 686 C CA . LEU A 1 89 ? 6.498 0.985 12.195 1.00 95.19 89 LEU A CA 1
ATOM 687 C C . LEU A 1 89 ? 6.888 -0.343 11.525 1.00 95.19 89 LEU A C 1
ATOM 689 O O . LEU A 1 89 ? 7.055 -0.376 10.302 1.00 95.19 89 LEU A O 1
ATOM 693 N N . ASP A 1 90 ? 6.986 -1.438 12.284 1.00 95.06 90 ASP A N 1
ATOM 694 C CA . ASP A 1 90 ? 7.239 -2.784 11.758 1.00 95.06 90 ASP A CA 1
ATOM 695 C C . ASP A 1 90 ? 6.117 -3.250 10.825 1.00 95.06 90 ASP A C 1
ATOM 697 O O . ASP A 1 90 ? 6.385 -3.790 9.749 1.00 95.06 90 ASP A O 1
ATOM 701 N N . MET A 1 91 ? 4.860 -2.948 11.156 1.00 96.12 91 MET A N 1
ATOM 702 C CA . MET A 1 91 ? 3.729 -3.221 10.269 1.00 96.12 91 MET A CA 1
ATOM 703 C C . MET A 1 91 ? 3.865 -2.494 8.921 1.00 96.12 91 MET A C 1
ATOM 705 O O . MET A 1 91 ? 3.712 -3.110 7.861 1.00 96.12 91 MET A O 1
ATOM 709 N N . VAL A 1 92 ? 4.228 -1.205 8.924 1.00 95.94 92 VAL A N 1
ATOM 710 C CA . VAL A 1 92 ? 4.452 -0.438 7.681 1.00 95.94 92 VAL A CA 1
ATOM 711 C C . VAL A 1 92 ? 5.653 -0.973 6.894 1.00 95.94 92 VAL A C 1
ATOM 713 O O . VAL A 1 92 ? 5.588 -1.077 5.663 1.00 95.94 92 VAL A O 1
ATOM 716 N N . ARG A 1 93 ? 6.743 -1.348 7.576 1.00 93.75 93 ARG A N 1
ATOM 717 C CA . ARG A 1 93 ? 7.913 -1.990 6.950 1.00 93.75 93 ARG A CA 1
ATOM 718 C C . ARG A 1 93 ? 7.531 -3.328 6.327 1.00 93.75 93 ARG A C 1
ATOM 720 O O . ARG A 1 93 ? 7.849 -3.565 5.162 1.00 93.75 93 ARG A O 1
ATOM 727 N N . THR A 1 94 ? 6.760 -4.149 7.035 1.00 93.31 94 THR A N 1
ATOM 728 C CA . THR A 1 94 ? 6.231 -5.424 6.544 1.00 93.31 94 THR A CA 1
ATOM 729 C C . THR A 1 94 ? 5.463 -5.238 5.232 1.00 93.31 94 THR A C 1
ATOM 731 O O . THR A 1 94 ? 5.748 -5.953 4.272 1.00 93.31 94 THR A O 1
ATOM 734 N N . LEU A 1 95 ? 4.589 -4.230 5.120 1.00 93.62 95 LEU A N 1
ATOM 735 C CA . LEU A 1 95 ? 3.848 -3.947 3.879 1.00 93.62 95 LEU A CA 1
ATOM 736 C C . LEU A 1 95 ? 4.742 -3.568 2.685 1.00 93.62 95 LEU A C 1
ATOM 738 O O . LEU A 1 95 ? 4.402 -3.873 1.537 1.00 93.62 95 LEU A O 1
ATOM 742 N N . ALA A 1 96 ? 5.858 -2.880 2.932 1.00 91.25 96 ALA A N 1
ATOM 743 C CA . ALA A 1 96 ? 6.753 -2.387 1.885 1.00 91.25 96 ALA A CA 1
ATOM 744 C C . ALA A 1 96 ? 7.881 -3.370 1.514 1.00 91.25 96 ALA A C 1
ATOM 746 O O . ALA A 1 96 ? 8.416 -3.327 0.398 1.00 91.25 96 ALA A O 1
ATOM 747 N N . GLU A 1 97 ? 8.286 -4.227 2.449 1.00 87.19 97 GLU A N 1
ATOM 748 C CA . GLU A 1 97 ? 9.504 -5.034 2.346 1.00 87.19 97 GLU A CA 1
ATOM 749 C C . GLU A 1 97 ? 9.215 -6.526 2.196 1.00 87.19 97 GLU A C 1
ATOM 751 O O . GLU A 1 97 ? 9.899 -7.195 1.408 1.00 87.19 97 GLU A O 1
ATOM 756 N N . LYS A 1 98 ? 8.191 -7.047 2.886 1.00 85.94 98 LYS A N 1
ATOM 757 C CA . LYS A 1 98 ? 7.797 -8.453 2.766 1.00 85.94 98 LYS A CA 1
ATOM 758 C C . LYS A 1 98 ? 6.935 -8.658 1.510 1.00 85.94 98 LYS A C 1
ATOM 760 O O . LYS A 1 98 ? 6.202 -7.762 1.080 1.00 85.94 98 LYS A O 1
ATOM 765 N N . PRO A 1 99 ? 7.062 -9.818 0.841 1.00 83.25 99 PRO A N 1
ATOM 766 C CA . PRO A 1 99 ? 6.200 -10.140 -0.283 1.00 83.25 99 PRO A CA 1
ATOM 767 C C . PRO A 1 99 ? 4.768 -10.323 0.212 1.00 83.25 99 PRO A C 1
ATOM 769 O O . PRO A 1 99 ? 4.540 -11.027 1.189 1.00 83.25 99 PRO A O 1
ATOM 772 N N . TRP A 1 100 ? 3.826 -9.729 -0.513 1.00 86.44 100 TRP A N 1
ATOM 773 C CA . TRP A 1 100 ? 2.405 -9.878 -0.232 1.00 86.44 100 TRP A CA 1
ATOM 774 C C . TRP A 1 100 ? 1.971 -11.322 -0.462 1.00 86.44 100 TRP A C 1
ATOM 776 O O . TRP A 1 100 ? 2.366 -11.946 -1.460 1.00 86.44 100 TRP A O 1
ATOM 786 N N . GLU A 1 101 ? 1.145 -11.832 0.443 1.00 83.75 101 GLU A N 1
ATOM 787 C CA . GLU A 1 101 ? 0.594 -13.174 0.365 1.00 83.75 101 GLU A CA 1
ATOM 788 C C . GLU A 1 101 ? -0.215 -13.300 -0.917 1.00 83.75 101 GLU A C 1
ATOM 790 O O . GLU A 1 101 ? -1.162 -12.562 -1.202 1.00 83.75 101 GLU A O 1
ATOM 795 N N . SER A 1 102 ? 0.232 -14.217 -1.761 1.00 67.69 102 SER A N 1
ATOM 796 C CA . SER A 1 102 ? -0.467 -14.538 -2.983 1.00 67.69 102 SER A CA 1
ATOM 797 C C . SER A 1 102 ? -0.079 -15.945 -3.430 1.00 67.69 102 SER A C 1
ATOM 799 O O . SER A 1 102 ? 1.112 -16.274 -3.437 1.00 67.69 102 SER A O 1
ATOM 801 N N . PRO A 1 103 ? -1.045 -16.804 -3.797 1.00 55.47 103 PRO A N 1
ATOM 802 C CA . PRO A 1 103 ? -0.738 -18.149 -4.250 1.00 55.47 103 PRO A CA 1
ATOM 803 C C . PRO A 1 103 ? 0.131 -18.092 -5.498 1.00 55.47 103 PRO A C 1
ATOM 805 O O . PRO A 1 103 ? -0.004 -17.179 -6.319 1.00 55.47 103 PRO A O 1
ATOM 808 N N . GLY A 1 104 ? 0.993 -19.101 -5.636 1.00 53.72 104 GLY A N 1
ATOM 809 C CA . GLY A 1 104 ? 1.966 -19.242 -6.715 1.00 53.72 104 GLY A CA 1
ATOM 810 C C . GLY A 1 104 ? 1.473 -18.754 -8.083 1.00 53.72 104 GLY A C 1
ATOM 811 O O . GLY A 1 104 ? 0.360 -19.054 -8.516 1.00 53.72 104 GLY A O 1
ATOM 812 N N . ALA A 1 105 ? 2.357 -18.004 -8.751 1.00 52.72 105 ALA A N 1
ATOM 813 C CA . ALA A 1 105 ? 2.154 -17.327 -10.031 1.00 52.72 105 ALA A CA 1
ATOM 814 C C . ALA A 1 105 ? 0.985 -16.325 -10.035 1.00 52.72 105 ALA A C 1
ATOM 816 O O . ALA A 1 105 ? 0.016 -16.464 -10.788 1.00 52.72 105 ALA A O 1
ATOM 817 N N . THR A 1 106 ? 1.111 -15.250 -9.249 1.00 58.00 106 THR A N 1
ATOM 818 C CA . THR A 1 106 ? 0.273 -14.065 -9.446 1.00 58.00 106 THR A CA 1
ATOM 819 C C . THR A 1 106 ? 0.345 -13.590 -10.892 1.00 58.00 106 THR A C 1
ATOM 821 O O . THR A 1 106 ? 1.408 -13.487 -11.502 1.00 58.00 106 THR A O 1
ATOM 824 N N . GLN A 1 107 ? -0.810 -13.238 -11.451 1.00 59.09 107 GLN A N 1
ATOM 825 C CA . GLN A 1 107 ? -0.897 -12.606 -12.772 1.00 59.09 107 GLN A CA 1
ATOM 826 C C . GLN A 1 107 ? -0.237 -11.212 -12.826 1.00 59.09 107 GLN A C 1
ATOM 828 O O . GLN A 1 107 ? -0.102 -10.622 -13.903 1.00 59.09 107 GLN A O 1
ATOM 833 N N . TYR A 1 108 ? 0.173 -10.677 -11.673 1.00 66.12 108 TYR A N 1
ATOM 834 C CA . TYR A 1 108 ? 0.747 -9.350 -11.509 1.00 66.12 108 TYR A CA 1
ATOM 835 C C . TYR A 1 108 ? 2.239 -9.426 -11.212 1.00 66.12 108 TYR A C 1
ATOM 837 O O . TYR A 1 108 ? 2.720 -10.325 -10.535 1.00 66.12 108 TYR A O 1
ATOM 845 N N . LYS A 1 109 ? 2.983 -8.413 -11.666 1.00 72.88 109 LYS A N 1
ATOM 846 C CA . LYS A 1 109 ? 4.332 -8.176 -11.146 1.00 72.88 109 LYS A CA 1
ATOM 847 C C . LYS A 1 109 ? 4.242 -7.956 -9.623 1.00 72.88 109 LYS A C 1
ATOM 849 O O . LYS A 1 109 ? 3.254 -7.364 -9.178 1.00 72.88 109 LYS A O 1
ATOM 854 N N . PRO A 1 110 ? 5.250 -8.339 -8.824 1.00 78.75 110 PRO A N 1
ATOM 855 C CA . PRO A 1 110 ? 5.321 -7.927 -7.425 1.00 78.75 110 PRO A CA 1
ATOM 856 C C . PRO A 1 110 ? 5.165 -6.408 -7.269 1.00 78.75 110 PRO A C 1
ATOM 858 O O . PRO A 1 110 ? 5.549 -5.643 -8.165 1.00 78.75 110 PRO A O 1
ATOM 861 N N . LEU A 1 111 ? 4.570 -5.976 -6.155 1.00 83.38 111 LEU A N 1
ATOM 862 C CA . LEU A 1 111 ? 4.476 -4.556 -5.813 1.00 83.38 111 LEU A CA 1
ATOM 863 C C . LEU A 1 111 ? 5.887 -3.969 -5.660 1.00 83.38 111 LEU A C 1
ATOM 865 O O . LEU A 1 111 ? 6.803 -4.622 -5.156 1.00 83.38 111 LEU A O 1
ATOM 869 N N . ALA A 1 112 ? 6.078 -2.754 -6.167 1.00 84.69 112 ALA A N 1
ATOM 870 C CA . ALA A 1 112 ? 7.353 -2.050 -6.090 1.00 84.69 112 ALA A CA 1
ATOM 871 C C . ALA A 1 112 ? 7.244 -0.853 -5.145 1.00 84.69 112 ALA A C 1
ATOM 873 O O . ALA A 1 112 ? 6.382 -0.006 -5.358 1.00 84.69 112 ALA A O 1
ATOM 874 N N . PHE A 1 113 ? 8.166 -0.766 -4.183 1.00 89.81 113 PHE A N 1
ATOM 875 C CA . PHE A 1 113 ? 8.177 0.260 -3.136 1.00 89.81 113 PHE A CA 1
ATOM 876 C C . PHE A 1 113 ? 9.471 1.096 -3.142 1.00 89.81 113 PHE A C 1
ATOM 878 O O . PHE A 1 113 ? 10.324 0.935 -2.268 1.00 89.81 113 PHE A O 1
ATOM 885 N N . PRO A 1 114 ? 9.736 1.901 -4.190 1.00 87.88 114 PRO A N 1
ATOM 886 C CA . PRO A 1 114 ? 10.969 2.678 -4.282 1.00 87.88 114 PRO A CA 1
ATOM 887 C C . PRO A 1 114 ? 11.088 3.792 -3.228 1.00 87.88 114 PRO A C 1
ATOM 889 O O . PRO A 1 114 ? 12.211 4.071 -2.814 1.00 87.88 114 PRO A O 1
ATOM 892 N N . ARG A 1 115 ? 9.988 4.422 -2.788 1.00 90.94 115 ARG A N 1
ATOM 893 C CA . ARG A 1 115 ? 10.018 5.500 -1.781 1.00 90.94 115 ARG A CA 1
ATOM 894 C C . ARG A 1 115 ? 10.211 4.938 -0.384 1.00 90.94 115 ARG A C 1
ATOM 896 O O . ARG A 1 115 ? 11.081 5.413 0.336 1.00 90.94 115 ARG A O 1
ATOM 903 N N . SER A 1 116 ? 9.483 3.879 -0.032 1.00 92.00 116 SER A N 1
ATOM 904 C CA . SER A 1 116 ? 9.682 3.210 1.260 1.00 92.00 116 SER A CA 1
ATOM 905 C C . SER A 1 116 ? 11.103 2.650 1.386 1.00 92.00 116 SER A C 1
ATOM 907 O O . SER A 1 116 ? 11.711 2.747 2.443 1.00 92.00 116 SER A O 1
ATOM 909 N N . ARG A 1 117 ? 11.689 2.143 0.290 1.00 89.50 117 ARG A N 1
ATOM 910 C CA . ARG A 1 117 ? 13.098 1.703 0.261 1.00 89.50 117 ARG A CA 1
ATOM 911 C C . ARG A 1 117 ? 14.107 2.832 0.441 1.00 89.50 117 ARG A C 1
ATOM 913 O O . ARG A 1 117 ? 15.171 2.585 0.998 1.00 89.50 117 ARG A O 1
ATOM 920 N N . LEU A 1 118 ? 13.802 4.029 -0.061 1.00 89.44 118 LEU A N 1
ATOM 921 C CA . LEU A 1 118 ? 14.635 5.211 0.156 1.00 89.44 118 LEU A CA 1
ATOM 922 C C . LEU A 1 118 ? 14.635 5.591 1.642 1.00 89.44 118 LEU A C 1
ATOM 924 O O . LEU A 1 118 ? 15.704 5.780 2.206 1.00 89.44 118 LEU A O 1
ATOM 928 N N . LEU A 1 119 ? 13.460 5.619 2.280 1.00 92.00 119 LEU A N 1
ATOM 929 C CA . LEU A 1 119 ? 13.356 5.854 3.725 1.00 92.00 119 LEU A CA 1
ATOM 930 C C . LEU A 1 119 ? 14.063 4.761 4.537 1.00 92.00 119 LEU A C 1
ATOM 932 O O . LEU A 1 119 ? 14.779 5.078 5.476 1.00 92.00 119 LEU A O 1
ATOM 936 N N . GLY A 1 120 ? 13.976 3.495 4.114 1.00 91.62 120 GLY A N 1
ATOM 937 C CA . GLY A 1 120 ? 14.731 2.404 4.743 1.00 91.62 120 GLY A CA 1
ATOM 938 C C . GLY A 1 120 ? 16.242 2.567 4.657 1.00 91.62 120 GLY A C 1
ATOM 939 O O . GLY A 1 120 ? 16.941 2.218 5.600 1.00 91.62 120 GLY A O 1
ATOM 940 N N . ALA A 1 121 ? 16.755 3.141 3.565 1.00 90.31 121 ALA A N 1
ATOM 941 C CA . ALA A 1 121 ? 18.177 3.458 3.460 1.00 90.31 121 ALA A CA 1
ATOM 942 C C . ALA A 1 121 ? 18.580 4.556 4.457 1.00 90.31 121 ALA A C 1
ATOM 944 O O . ALA A 1 121 ? 19.646 4.466 5.058 1.00 90.31 121 ALA A O 1
ATOM 945 N N . ILE A 1 122 ? 17.722 5.568 4.636 1.00 90.94 122 ILE A N 1
ATOM 946 C CA . ILE A 1 122 ? 17.930 6.657 5.600 1.00 90.94 122 ILE A CA 1
ATOM 947 C C . ILE A 1 122 ? 17.921 6.105 7.022 1.00 90.94 122 ILE A C 1
ATOM 949 O O . ILE A 1 122 ? 18.879 6.327 7.746 1.00 90.94 122 ILE A O 1
ATOM 953 N N . GLU A 1 123 ? 16.919 5.310 7.392 1.00 92.69 123 GLU A N 1
ATOM 954 C CA . GLU A 1 123 ? 16.854 4.680 8.716 1.00 92.69 123 GLU A CA 1
ATOM 955 C C . GLU A 1 123 ? 18.054 3.781 9.007 1.00 92.69 123 GLU A C 1
ATOM 957 O O . GLU A 1 123 ? 18.605 3.850 10.100 1.00 92.69 123 GLU A O 1
ATOM 962 N N . GLN A 1 124 ? 18.488 2.964 8.042 1.00 92.19 124 GLN A N 1
ATOM 963 C CA . GLN A 1 124 ? 19.665 2.112 8.215 1.00 92.19 124 GLN A CA 1
ATOM 964 C C . GLN A 1 124 ? 20.936 2.951 8.412 1.00 92.19 124 GLN A C 1
ATOM 966 O O . GLN A 1 124 ? 21.758 2.629 9.271 1.00 92.19 124 GLN A O 1
ATOM 971 N N . ALA A 1 125 ? 21.102 4.031 7.641 1.00 91.00 125 ALA A N 1
ATOM 972 C CA . ALA A 1 125 ? 22.225 4.946 7.809 1.00 91.00 125 ALA A CA 1
ATOM 973 C C . ALA A 1 125 ? 22.190 5.630 9.183 1.00 91.00 125 ALA A C 1
ATOM 975 O O . ALA A 1 125 ? 23.192 5.601 9.891 1.00 91.00 125 ALA A O 1
ATOM 976 N N . THR A 1 126 ? 21.033 6.162 9.590 1.00 90.50 126 THR A N 1
ATOM 977 C CA . THR A 1 126 ? 20.834 6.789 10.903 1.00 90.50 126 THR A CA 1
ATOM 978 C C . THR A 1 126 ? 21.137 5.819 12.038 1.00 90.50 126 THR A C 1
ATOM 980 O O . THR A 1 126 ? 21.913 6.159 12.920 1.00 90.50 126 THR A O 1
ATOM 983 N N . ALA A 1 127 ? 20.591 4.601 12.000 1.00 89.38 127 ALA A N 1
ATOM 984 C CA . ALA A 1 127 ? 20.832 3.593 13.029 1.00 89.38 127 ALA A CA 1
ATOM 985 C C . ALA A 1 127 ? 22.317 3.211 13.132 1.00 89.38 127 ALA A C 1
ATOM 987 O O . ALA A 1 127 ? 22.824 3.024 14.233 1.00 89.38 127 ALA A O 1
ATOM 988 N N . THR A 1 128 ? 23.026 3.143 11.997 1.00 89.19 128 THR A N 1
ATOM 989 C CA . THR A 1 128 ? 24.470 2.856 11.986 1.00 89.19 128 THR A CA 1
ATOM 990 C C . THR A 1 128 ? 25.265 3.976 12.656 1.00 89.19 128 THR A C 1
ATOM 992 O O . THR A 1 128 ? 26.144 3.689 13.457 1.00 89.19 128 THR A O 1
ATOM 995 N N . VAL A 1 129 ? 24.956 5.239 12.343 1.00 88.25 129 VAL A N 1
ATOM 996 C CA . VAL A 1 129 ? 25.670 6.395 12.908 1.00 88.25 129 VAL A CA 1
ATOM 997 C C . VAL A 1 129 ? 25.363 6.554 14.397 1.00 88.25 129 VAL A C 1
ATOM 999 O O . VAL A 1 129 ? 26.284 6.664 15.193 1.00 88.25 129 VAL A O 1
ATOM 1002 N N . VAL A 1 130 ? 24.091 6.473 14.801 1.00 86.12 130 VAL A N 1
ATOM 1003 C CA . VAL A 1 130 ? 23.697 6.572 16.220 1.00 86.12 130 VAL A CA 1
ATOM 1004 C C . VAL A 1 130 ? 24.326 5.452 17.055 1.00 86.12 130 VAL A C 1
ATOM 1006 O O . VAL A 1 130 ? 24.789 5.707 18.162 1.00 86.12 130 VAL A O 1
ATOM 1009 N N . GLY A 1 131 ? 24.403 4.230 16.515 1.00 82.88 131 GLY A N 1
ATOM 1010 C CA . GLY A 1 131 ? 25.072 3.111 17.182 1.00 82.88 131 GLY A CA 1
ATOM 1011 C C . GLY A 1 131 ? 26.596 3.253 17.285 1.00 82.88 131 GLY A C 1
ATOM 1012 O O . GLY A 1 131 ? 27.201 2.592 18.119 1.00 82.88 131 GLY A O 1
ATOM 1013 N N . GLN A 1 132 ? 27.224 4.096 16.458 1.00 83.06 132 GLN A N 1
ATOM 1014 C CA . GLN A 1 132 ? 28.657 4.415 16.540 1.00 83.06 132 GLN A CA 1
ATOM 1015 C C . GLN A 1 132 ? 28.956 5.570 17.504 1.00 83.06 132 GLN A C 1
ATOM 1017 O O . GLN A 1 132 ? 30.068 5.651 18.014 1.00 83.06 132 GLN A O 1
ATOM 1022 N N . SER A 1 133 ? 27.979 6.444 17.751 1.00 73.56 133 SER A N 1
ATOM 1023 C CA . SER A 1 133 ? 28.096 7.634 18.605 1.00 73.56 133 SER A CA 1
ATOM 1024 C C . SER A 1 133 ? 27.642 7.405 20.056 1.00 73.56 133 SER A C 1
ATOM 1026 O O . SER A 1 133 ? 27.327 8.366 20.748 1.00 73.56 133 SER A O 1
ATOM 1028 N N . ASP A 1 134 ? 27.558 6.148 20.504 1.00 66.69 134 ASP A N 1
ATOM 1029 C CA . ASP A 1 134 ? 27.166 5.750 21.870 1.00 66.69 134 ASP A CA 1
ATOM 1030 C C . ASP A 1 134 ? 25.865 6.414 22.382 1.00 66.69 134 ASP A C 1
ATOM 1032 O O . ASP A 1 134 ? 25.682 6.686 23.566 1.00 66.69 134 ASP A O 1
ATOM 1036 N N . GLY A 1 135 ? 24.929 6.690 21.464 1.00 60.84 135 GLY A N 1
ATOM 1037 C CA . GLY A 1 135 ? 23.618 7.260 21.783 1.00 60.84 135 GLY A CA 1
ATOM 1038 C C . GLY A 1 135 ? 23.563 8.783 21.949 1.00 60.84 135 GLY A C 1
ATOM 1039 O O . GLY A 1 135 ? 22.464 9.298 22.172 1.00 60.84 135 GLY A O 1
ATOM 1040 N N . ASP A 1 136 ? 24.669 9.521 21.786 1.00 60.75 136 ASP A N 1
ATOM 1041 C CA . ASP A 1 136 ? 24.605 10.986 21.766 1.00 60.75 136 ASP A CA 1
ATOM 1042 C C . ASP A 1 136 ? 23.913 11.469 20.479 1.00 60.75 136 ASP A C 1
ATOM 1044 O O . ASP A 1 136 ? 24.369 11.254 19.353 1.00 60.75 136 ASP A O 1
ATOM 1048 N N . THR A 1 137 ? 22.744 12.086 20.651 1.00 59.91 137 THR A N 1
ATOM 1049 C CA . THR A 1 137 ? 21.902 12.582 19.553 1.00 59.91 137 THR A CA 1
ATOM 1050 C C . THR A 1 137 ? 22.071 14.083 19.306 1.00 59.91 137 THR A C 1
ATOM 1052 O O . THR A 1 137 ? 21.494 14.601 18.345 1.00 59.91 137 THR A O 1
ATOM 1055 N N . GLY A 1 138 ? 22.857 14.779 20.141 1.00 55.62 138 GLY A N 1
ATOM 1056 C CA . GLY A 1 138 ? 23.048 16.232 20.088 1.00 55.62 138 GLY A CA 1
ATOM 1057 C C . GLY A 1 138 ? 23.856 16.702 18.877 1.00 55.62 138 GLY A C 1
ATOM 1058 O O . GLY A 1 138 ? 23.487 17.693 18.244 1.00 55.62 138 GLY A O 1
ATOM 1059 N N . GLU A 1 139 ? 24.876 15.933 18.488 1.00 58.81 139 GLU A N 1
ATOM 1060 C CA . GLU A 1 139 ? 25.753 16.205 17.340 1.00 58.81 139 GLU A CA 1
ATOM 1061 C C . GLU A 1 139 ? 25.818 15.018 16.370 1.00 58.81 139 GLU A C 1
ATOM 1063 O O . GLU A 1 139 ? 26.886 14.542 15.983 1.00 58.81 139 GLU A O 1
ATOM 1068 N N . ILE A 1 140 ? 24.666 14.514 15.922 1.00 63.78 140 ILE A N 1
ATOM 1069 C CA . ILE A 1 140 ? 24.689 13.586 14.788 1.00 63.78 140 ILE A CA 1
ATOM 1070 C C . ILE A 1 140 ? 25.198 14.357 13.566 1.00 63.78 140 ILE A C 1
ATOM 1072 O O . ILE A 1 140 ? 24.456 15.128 12.955 1.00 63.78 140 ILE A O 1
ATOM 1076 N N . GLY A 1 141 ? 26.465 14.134 13.208 1.00 70.56 141 GLY A N 1
ATOM 1077 C CA . GLY A 1 141 ? 27.093 14.760 12.053 1.00 70.56 141 GLY A CA 1
ATOM 1078 C C . GLY A 1 141 ? 26.317 14.425 10.782 1.00 70.56 141 GLY A C 1
ATOM 1079 O O . GLY A 1 141 ? 26.337 13.286 10.309 1.00 70.56 141 GLY A O 1
ATOM 1080 N N . GLU A 1 142 ? 25.637 15.418 10.206 1.00 80.94 142 GLU A N 1
ATOM 1081 C CA . GLU A 1 142 ? 24.888 15.276 8.950 1.00 80.94 142 GLU A CA 1
ATOM 1082 C C . GLU A 1 142 ? 25.772 14.683 7.841 1.00 80.94 142 GLU A C 1
ATOM 1084 O O . GLU A 1 142 ? 25.328 13.850 7.046 1.00 80.94 142 GLU A O 1
ATOM 1089 N N . GLU A 1 143 ? 27.054 15.053 7.843 1.00 84.25 143 GLU A N 1
ATOM 1090 C CA . GLU A 1 143 ? 28.077 14.534 6.939 1.00 84.25 143 GLU A CA 1
ATOM 1091 C C . GLU A 1 143 ? 28.300 13.026 7.094 1.00 84.25 143 GLU A C 1
ATOM 1093 O O . GLU A 1 143 ? 28.386 12.323 6.086 1.00 84.25 143 GLU A O 1
ATOM 1098 N N . LEU A 1 144 ? 28.313 12.501 8.324 1.00 85.75 144 LEU A N 1
ATOM 1099 C CA . LEU A 1 144 ? 28.482 11.069 8.589 1.00 85.75 144 LEU A CA 1
ATOM 1100 C C . LEU A 1 144 ? 27.275 10.265 8.093 1.00 85.75 144 LEU A C 1
ATOM 1102 O O . LEU A 1 144 ? 27.443 9.215 7.467 1.00 85.75 144 LEU A O 1
ATOM 1106 N N . ILE A 1 145 ? 26.056 10.780 8.292 1.00 85.50 145 ILE A N 1
ATOM 1107 C CA . ILE A 1 145 ? 24.840 10.149 7.755 1.00 85.50 145 ILE A CA 1
ATOM 1108 C C . ILE A 1 145 ? 24.873 10.138 6.226 1.00 85.50 145 ILE A C 1
ATOM 1110 O O . ILE A 1 145 ? 24.572 9.115 5.605 1.00 85.50 145 ILE A O 1
ATOM 1114 N N . LEU A 1 146 ? 25.217 11.266 5.600 1.00 85.25 146 LEU A N 1
ATOM 1115 C CA . LEU A 1 146 ? 25.283 11.373 4.143 1.00 85.25 146 LEU A CA 1
ATOM 1116 C C . LEU A 1 146 ? 26.375 10.474 3.558 1.00 85.25 146 LEU A C 1
ATOM 1118 O O . LEU A 1 146 ? 26.161 9.855 2.510 1.00 85.25 146 LEU A O 1
ATOM 1122 N N . GLU A 1 147 ? 27.508 10.348 4.245 1.00 87.62 147 GLU A N 1
ATOM 1123 C CA . GLU A 1 147 ? 28.578 9.433 3.871 1.00 87.62 147 GLU A CA 1
ATOM 1124 C C . GLU A 1 147 ? 28.113 7.978 3.947 1.00 87.62 147 GLU A C 1
ATOM 1126 O O . GLU A 1 147 ? 28.298 7.208 2.999 1.00 87.62 147 GLU A O 1
ATOM 1131 N N . GLN A 1 148 ? 27.414 7.605 5.019 1.00 88.00 148 GLN A N 1
ATOM 1132 C CA . GLN A 1 148 ? 26.863 6.263 5.160 1.00 88.00 148 GLN A CA 1
ATOM 1133 C C . GLN A 1 148 ? 25.766 5.976 4.121 1.00 88.00 148 GLN A C 1
ATOM 1135 O O . GLN A 1 148 ? 25.751 4.907 3.509 1.00 88.00 148 GLN A O 1
ATOM 1140 N N . LEU A 1 149 ? 24.899 6.944 3.816 1.00 85.25 149 LEU A N 1
ATOM 1141 C CA . LEU A 1 149 ? 23.921 6.851 2.724 1.00 85.25 149 LEU A CA 1
ATOM 1142 C C . LEU A 1 149 ? 24.587 6.658 1.356 1.00 85.25 149 LEU A C 1
ATOM 1144 O O . LEU A 1 149 ? 24.090 5.891 0.518 1.00 85.25 149 LEU A O 1
ATOM 1148 N N . ARG A 1 150 ? 25.720 7.332 1.121 1.00 84.31 150 ARG A N 1
ATOM 1149 C CA . ARG A 1 150 ? 26.534 7.174 -0.090 1.00 84.31 150 ARG A CA 1
ATOM 1150 C C . ARG A 1 150 ? 27.128 5.770 -0.172 1.00 84.31 150 ARG A C 1
ATOM 1152 O O . ARG A 1 150 ? 27.037 5.157 -1.238 1.00 84.31 150 ARG A O 1
ATOM 1159 N N . ARG A 1 151 ? 27.637 5.225 0.940 1.00 84.75 151 ARG A N 1
ATOM 1160 C CA . ARG A 1 151 ? 28.132 3.836 1.043 1.00 84.75 151 ARG A CA 1
ATOM 1161 C C . ARG A 1 151 ? 27.030 2.810 0.768 1.00 84.75 151 ARG A C 1
ATOM 1163 O O . ARG A 1 151 ? 27.226 1.899 -0.035 1.00 84.75 151 ARG A O 1
ATOM 1170 N N . LEU A 1 152 ? 25.830 3.030 1.308 1.00 81.06 152 LEU A N 1
ATOM 1171 C CA . LEU A 1 152 ? 24.626 2.242 1.005 1.00 81.06 152 LEU A CA 1
ATOM 1172 C C . LEU A 1 152 ? 24.107 2.455 -0.430 1.00 81.06 152 LEU A C 1
ATOM 1174 O O . LEU A 1 152 ? 23.185 1.774 -0.887 1.00 81.06 152 LEU A O 1
ATOM 1178 N N . ARG A 1 153 ? 24.685 3.400 -1.184 1.00 80.44 153 ARG A N 1
ATOM 1179 C CA . ARG A 1 153 ? 24.250 3.806 -2.531 1.00 80.44 153 ARG A CA 1
ATOM 1180 C C . ARG A 1 153 ? 22.758 4.142 -2.576 1.00 80.44 153 ARG A C 1
ATOM 1182 O O . ARG A 1 153 ? 22.086 3.832 -3.565 1.00 80.44 153 ARG A O 1
ATOM 1189 N N . TRP A 1 154 ? 22.244 4.754 -1.506 1.00 79.50 154 TRP A N 1
ATOM 1190 C CA . TRP A 1 154 ? 20.831 5.117 -1.360 1.00 79.50 154 TRP A CA 1
ATOM 1191 C C . TRP A 1 154 ? 19.874 3.918 -1.473 1.00 79.50 154 TRP A C 1
ATOM 1193 O O . TRP A 1 154 ? 18.762 4.027 -2.002 1.00 79.50 154 TRP A O 1
ATOM 1203 N N . ARG A 1 155 ? 20.318 2.740 -1.024 1.00 77.44 155 ARG A N 1
ATOM 1204 C CA . ARG A 1 155 ? 19.524 1.512 -0.983 1.00 77.44 155 ARG A CA 1
ATOM 1205 C C . ARG A 1 155 ? 19.678 0.875 0.388 1.00 77.44 155 ARG A C 1
ATOM 1207 O O . ARG A 1 155 ? 20.796 0.615 0.802 1.00 77.44 155 ARG A O 1
ATOM 1214 N N . ALA A 1 156 ? 18.556 0.570 1.034 1.00 70.38 156 ALA A N 1
ATOM 1215 C CA . ALA A 1 156 ? 18.578 -0.310 2.192 1.00 70.38 156 ALA A CA 1
ATOM 1216 C C . ALA A 1 156 ? 19.176 -1.662 1.779 1.00 70.38 156 ALA A C 1
ATOM 1218 O O . ALA A 1 156 ? 18.794 -2.217 0.732 1.00 70.38 156 ALA A O 1
ATOM 1219 N N . ASP A 1 157 ? 20.090 -2.185 2.588 1.00 65.44 157 ASP A N 1
ATOM 1220 C CA . ASP A 1 157 ? 20.534 -3.559 2.446 1.00 65.44 157 ASP A CA 1
ATOM 1221 C C . ASP A 1 157 ? 19.340 -4.471 2.682 1.00 65.44 157 ASP A C 1
ATOM 1223 O O . ASP A 1 157 ? 18.604 -4.357 3.660 1.00 65.44 157 ASP A O 1
ATOM 1227 N N . ARG A 1 158 ? 19.109 -5.385 1.740 1.00 57.78 158 ARG A N 1
ATOM 1228 C CA . ARG A 1 158 ? 18.131 -6.442 1.975 1.00 57.78 158 ARG A CA 1
ATOM 1229 C C . ARG A 1 158 ? 18.833 -7.565 2.721 1.00 57.78 158 ARG A C 1
ATOM 1231 O O . ARG A 1 158 ? 19.914 -7.955 2.267 1.00 57.78 158 ARG A O 1
ATOM 1238 N N . PRO A 1 159 ? 18.198 -8.186 3.732 1.00 45.12 159 PRO A N 1
ATOM 1239 C CA . PRO A 1 159 ? 18.608 -9.516 4.142 1.00 45.12 159 PRO A CA 1
ATOM 1240 C C . PRO A 1 159 ? 18.640 -10.389 2.884 1.00 45.12 159 PRO A C 1
ATOM 1242 O O . PRO A 1 159 ? 17.695 -10.442 2.088 1.00 45.12 159 PRO A O 1
ATOM 1245 N N . ARG A 1 160 ? 19.818 -10.951 2.635 1.00 40.84 160 ARG A N 1
ATOM 1246 C CA . ARG A 1 160 ? 20.244 -11.558 1.378 1.00 40.84 160 ARG A CA 1
ATOM 1247 C C . ARG A 1 160 ? 19.395 -12.792 1.060 1.00 40.84 160 ARG A C 1
ATOM 1249 O O . ARG A 1 160 ? 19.800 -13.916 1.316 1.00 40.84 160 ARG A O 1
ATOM 1256 N N . ARG A 1 161 ? 18.223 -12.605 0.446 1.00 43.28 161 ARG A N 1
ATOM 1257 C CA . ARG A 1 161 ? 17.464 -13.697 -0.180 1.00 43.28 161 ARG A CA 1
ATOM 1258 C C . ARG A 1 161 ? 17.926 -13.832 -1.627 1.00 43.28 161 ARG A C 1
ATOM 1260 O O . ARG A 1 161 ? 17.621 -13.001 -2.485 1.00 43.28 161 ARG A O 1
ATOM 1267 N N . GLY A 1 162 ? 18.757 -14.847 -1.861 1.00 45.94 162 GLY A N 1
ATOM 1268 C CA . GLY A 1 162 ? 19.284 -15.191 -3.176 1.00 45.94 162 GLY A CA 1
ATOM 1269 C C . GLY A 1 162 ? 18.165 -15.449 -4.182 1.00 45.94 162 GLY A C 1
ATOM 1270 O O . GLY A 1 162 ? 17.105 -15.924 -3.793 1.00 45.94 162 GLY A O 1
ATOM 1271 N N . THR A 1 163 ? 18.421 -15.094 -5.449 1.00 47.03 163 THR A N 1
ATOM 1272 C CA . THR A 1 163 ? 17.870 -15.664 -6.709 1.00 47.03 163 THR A CA 1
ATOM 1273 C C . THR A 1 163 ? 17.675 -14.659 -7.857 1.00 47.03 163 THR A C 1
ATOM 1275 O O . THR A 1 163 ? 17.218 -15.039 -8.932 1.00 47.03 163 THR A O 1
ATOM 1278 N N . TRP A 1 164 ? 18.094 -13.389 -7.751 1.00 41.62 164 TRP A N 1
ATOM 1279 C CA . TRP A 1 164 ? 18.122 -12.555 -8.971 1.00 41.62 164 TRP A CA 1
ATOM 1280 C C . TRP A 1 164 ? 19.225 -13.009 -9.947 1.00 41.62 164 TRP A C 1
ATOM 1282 O O . TRP A 1 164 ? 18.981 -13.139 -11.146 1.00 41.62 164 TRP A O 1
ATOM 1292 N N . GLY A 1 165 ? 20.400 -13.374 -9.417 1.00 43.34 165 GLY A N 1
ATOM 1293 C CA . GLY A 1 165 ? 21.499 -13.947 -10.203 1.00 43.34 165 GLY A CA 1
ATOM 1294 C C . GLY A 1 165 ? 21.187 -15.322 -10.811 1.00 43.34 165 GLY A C 1
ATOM 1295 O O . GLY A 1 165 ? 21.686 -15.634 -11.889 1.00 43.34 165 GLY A O 1
ATOM 1296 N N . SER A 1 166 ? 20.311 -16.119 -10.185 1.00 46.69 166 SER A N 1
ATOM 1297 C CA . SER A 1 166 ? 19.876 -17.407 -10.741 1.00 46.69 166 SER A CA 1
ATOM 1298 C C . SER A 1 166 ? 18.774 -17.265 -11.789 1.00 46.69 166 SER A C 1
ATOM 1300 O O . SER A 1 166 ? 18.666 -18.123 -12.649 1.00 46.69 166 SER A O 1
ATOM 1302 N N . SER A 1 167 ? 17.992 -16.179 -11.799 1.00 44.81 167 SER A N 1
ATOM 1303 C CA . SER A 1 167 ? 16.971 -15.951 -12.834 1.00 44.81 167 SER A CA 1
ATOM 1304 C C . SER A 1 167 ? 17.583 -15.513 -14.174 1.00 44.81 167 SER A C 1
ATOM 1306 O O . SER A 1 167 ? 17.101 -15.914 -15.233 1.00 44.81 167 SER A O 1
ATOM 1308 N N . LEU A 1 168 ? 18.697 -14.770 -14.137 1.00 45.47 168 LEU A N 1
ATOM 1309 C CA . LEU A 1 168 ? 19.518 -14.500 -15.324 1.00 45.47 168 LEU A CA 1
ATOM 1310 C C . LEU A 1 168 ? 20.295 -15.748 -15.768 1.00 45.47 168 LEU A C 1
ATOM 1312 O O . LEU A 1 168 ? 20.258 -16.070 -16.949 1.00 45.47 168 LEU A O 1
ATOM 1316 N N . ARG A 1 169 ? 20.900 -16.511 -14.842 1.00 48.09 169 ARG A N 1
ATOM 1317 C CA . ARG A 1 169 ? 21.566 -17.786 -15.188 1.00 48.09 169 ARG A CA 1
ATOM 1318 C C . ARG A 1 169 ? 20.602 -18.866 -15.695 1.00 48.09 169 ARG A C 1
ATOM 1320 O O . ARG A 1 169 ? 20.984 -19.629 -16.569 1.00 48.09 169 ARG A O 1
ATOM 1327 N N . ASN A 1 170 ? 19.357 -18.908 -15.221 1.00 44.56 170 ASN A N 1
ATOM 1328 C CA . ASN A 1 170 ? 18.351 -19.868 -15.693 1.00 44.56 170 ASN A CA 1
ATOM 1329 C C . ASN A 1 170 ? 17.698 -19.460 -17.018 1.00 44.56 170 ASN A C 1
ATOM 1331 O O . ASN A 1 170 ? 17.116 -20.313 -17.672 1.00 44.56 170 ASN A O 1
ATOM 1335 N N . SER A 1 171 ? 17.798 -18.193 -17.437 1.00 44.03 171 SER A N 1
ATOM 1336 C CA . SER A 1 171 ? 17.285 -17.758 -18.748 1.00 44.03 171 SER A CA 1
ATOM 1337 C C . SER A 1 171 ? 18.227 -18.114 -19.908 1.00 44.03 171 SER A C 1
ATOM 1339 O O . SER A 1 171 ? 17.848 -17.938 -21.059 1.00 44.03 171 SER A O 1
ATOM 1341 N N . VAL A 1 172 ? 19.435 -18.608 -19.607 1.00 43.47 172 VAL A N 1
ATOM 1342 C CA . VAL A 1 172 ? 20.470 -19.000 -20.585 1.00 43.47 172 VAL A CA 1
ATOM 1343 C C . VAL A 1 172 ? 20.815 -20.495 -20.455 1.00 43.47 172 VAL A C 1
ATOM 1345 O O . VAL A 1 172 ? 21.798 -20.964 -21.014 1.00 43.47 172 VAL A O 1
ATOM 1348 N N . ARG A 1 173 ? 20.019 -21.283 -19.712 1.00 48.44 173 ARG A N 1
ATOM 1349 C CA . ARG A 1 173 ? 20.202 -22.741 -19.672 1.00 48.44 173 ARG A CA 1
ATOM 1350 C C . ARG A 1 173 ? 19.624 -23.381 -20.943 1.00 48.44 173 ARG A C 1
ATOM 1352 O O . ARG A 1 173 ? 18.482 -23.051 -21.285 1.00 48.44 173 ARG A O 1
ATOM 1359 N N . PRO A 1 174 ? 20.347 -24.320 -21.585 1.00 44.69 174 PRO A N 1
ATOM 1360 C CA . PRO A 1 174 ? 19.904 -25.002 -22.808 1.00 44.69 174 PRO A CA 1
ATOM 1361 C C . PRO A 1 174 ? 18.586 -25.776 -22.621 1.00 44.69 174 PRO A C 1
ATOM 1363 O O . PRO A 1 174 ? 17.836 -25.960 -23.569 1.00 44.69 174 PRO A O 1
ATOM 1366 N N . GLU A 1 175 ? 18.260 -26.141 -21.380 1.00 42.91 175 GLU A N 1
ATOM 1367 C CA . GLU A 1 175 ? 17.050 -26.875 -20.979 1.00 42.91 175 GLU A CA 1
ATOM 1368 C C . GLU A 1 175 ? 15.759 -26.030 -20.992 1.00 42.91 175 GLU A C 1
ATOM 1370 O O . GLU A 1 175 ? 14.656 -26.565 -20.900 1.00 42.91 175 GLU A O 1
ATOM 1375 N N . THR A 1 176 ? 15.856 -24.697 -21.057 1.00 50.78 176 THR A N 1
ATOM 1376 C CA . THR A 1 176 ? 14.673 -23.820 -21.075 1.00 50.78 176 THR A CA 1
ATOM 1377 C C . THR A 1 176 ? 14.258 -23.490 -22.504 1.00 50.78 176 THR A C 1
ATOM 1379 O O . THR A 1 176 ? 15.110 -23.304 -23.364 1.00 50.78 176 THR A O 1
ATOM 1382 N N . PHE A 1 177 ? 12.952 -23.331 -22.758 1.00 49.97 177 PHE A N 1
ATOM 1383 C CA . PHE A 1 177 ? 12.394 -22.991 -24.081 1.00 49.97 177 PHE A CA 1
ATOM 1384 C C . PHE A 1 177 ? 13.108 -21.809 -24.769 1.00 49.97 177 PHE A C 1
ATOM 1386 O O . PHE A 1 177 ? 13.233 -21.791 -25.983 1.00 49.97 177 PHE A O 1
ATOM 1393 N N . VAL A 1 178 ? 13.625 -20.839 -24.001 1.00 49.47 178 VAL A N 1
ATOM 1394 C CA . VAL A 1 178 ? 14.396 -19.693 -24.520 1.00 49.47 178 VAL A CA 1
ATOM 1395 C C . VAL A 1 178 ? 15.824 -20.083 -24.920 1.00 49.47 178 VAL A C 1
ATOM 1397 O O . VAL A 1 178 ? 16.310 -19.596 -25.935 1.00 49.47 178 VAL A O 1
ATOM 1400 N N . GLY A 1 179 ? 16.481 -20.966 -24.165 1.00 51.84 179 GLY A N 1
ATOM 1401 C CA . GLY A 1 179 ? 17.794 -21.515 -24.514 1.00 51.84 179 GLY A CA 1
ATOM 1402 C C . GLY A 1 179 ? 17.726 -22.419 -25.744 1.00 51.84 179 GLY A C 1
ATOM 1403 O O . GLY A 1 179 ? 18.518 -22.243 -26.662 1.00 51.84 179 GLY A O 1
ATOM 1404 N N . ALA A 1 180 ? 16.725 -23.301 -25.816 1.00 56.12 180 ALA A N 1
ATOM 1405 C CA . ALA A 1 180 ? 16.473 -24.138 -26.988 1.00 56.12 180 ALA A CA 1
ATOM 1406 C C . ALA A 1 180 ? 16.123 -23.301 -28.229 1.00 56.12 180 ALA A C 1
ATOM 1408 O O . ALA A 1 180 ? 16.637 -23.568 -29.306 1.00 56.12 180 ALA A O 1
ATOM 1409 N N . LEU A 1 181 ? 15.313 -22.247 -28.076 1.00 51.31 181 LEU A N 1
ATOM 1410 C CA . LEU A 1 181 ? 14.982 -21.317 -29.157 1.00 51.31 181 LEU A CA 1
ATOM 1411 C C . LEU A 1 181 ? 16.200 -20.504 -29.617 1.00 51.31 181 LEU A C 1
ATOM 1413 O O . LEU A 1 181 ? 16.362 -20.301 -30.813 1.00 51.31 181 LEU A O 1
ATOM 1417 N N . PHE A 1 182 ? 17.059 -20.053 -28.695 1.00 60.50 182 PHE A N 1
ATOM 1418 C CA . PHE A 1 182 ? 18.298 -19.346 -29.029 1.00 60.50 182 PHE A CA 1
ATOM 1419 C C . PHE A 1 182 ? 19.283 -20.261 -29.758 1.00 60.50 182 PHE A C 1
ATOM 1421 O O . PHE A 1 182 ? 19.817 -19.858 -30.781 1.00 60.50 182 PHE A O 1
ATOM 1428 N N . ILE A 1 183 ? 19.476 -21.495 -29.279 1.00 63.66 183 ILE A N 1
ATOM 1429 C CA . ILE A 1 183 ? 20.336 -22.494 -29.928 1.00 63.66 183 ILE A CA 1
ATOM 1430 C C . ILE A 1 183 ? 19.758 -22.892 -31.288 1.00 63.66 183 ILE A C 1
ATOM 1432 O O . ILE A 1 183 ? 20.498 -22.899 -32.258 1.00 63.66 183 ILE A O 1
ATOM 1436 N N . ALA A 1 184 ? 18.448 -23.124 -31.400 1.00 59.75 184 ALA A N 1
ATOM 1437 C CA . ALA A 1 184 ? 17.796 -23.430 -32.672 1.00 59.75 184 ALA A CA 1
ATOM 1438 C C . ALA A 1 184 ? 17.917 -22.272 -33.676 1.00 59.75 184 ALA A C 1
ATOM 1440 O O . ALA A 1 184 ? 18.245 -22.509 -34.833 1.00 59.75 184 ALA A O 1
ATOM 1441 N N . LEU A 1 185 ? 17.731 -21.018 -33.240 1.00 57.44 185 LEU A N 1
ATOM 1442 C CA . LEU A 1 185 ? 17.977 -19.839 -34.078 1.00 57.44 185 LEU A CA 1
ATOM 1443 C C . LEU A 1 185 ? 19.446 -19.744 -34.493 1.00 57.44 185 LEU A C 1
ATOM 1445 O O . LEU A 1 185 ? 19.716 -19.470 -35.654 1.00 57.44 185 LEU A O 1
ATOM 1449 N N . LEU A 1 186 ? 20.388 -19.998 -33.582 1.00 59.25 186 LEU A N 1
ATOM 1450 C CA . LEU A 1 186 ? 21.820 -19.949 -33.877 1.00 59.25 186 LEU A CA 1
ATOM 1451 C C . LEU A 1 186 ? 22.237 -21.064 -34.849 1.00 59.25 186 LEU A C 1
ATOM 1453 O O . LEU A 1 186 ? 23.003 -20.808 -35.769 1.00 59.25 186 LEU A O 1
ATOM 1457 N N . SER A 1 187 ? 21.690 -22.272 -34.692 1.00 59.09 187 SER A N 1
ATOM 1458 C CA . SER A 1 187 ? 21.914 -23.415 -35.582 1.00 59.09 187 SER A CA 1
ATOM 1459 C C . SER A 1 187 ? 21.318 -23.199 -36.974 1.00 59.09 187 SER A C 1
ATOM 1461 O O . SER A 1 187 ? 21.972 -23.529 -37.957 1.00 59.09 187 SER A O 1
ATOM 1463 N N . VAL A 1 188 ? 20.126 -22.600 -37.078 1.00 56.53 188 VAL A N 1
ATOM 1464 C CA . VAL A 1 188 ? 19.512 -22.234 -38.370 1.00 56.53 188 VAL A CA 1
ATOM 1465 C C . VAL A 1 188 ? 20.282 -21.090 -39.040 1.00 56.53 188 VAL A C 1
ATOM 1467 O O . VAL A 1 188 ? 20.519 -21.134 -40.242 1.00 56.53 188 VAL A O 1
ATOM 1470 N N . LEU A 1 189 ? 20.757 -20.102 -38.273 1.00 52.59 189 LEU A N 1
ATOM 1471 C CA . LEU A 1 189 ? 21.609 -19.029 -38.798 1.00 52.59 189 LEU A CA 1
ATOM 1472 C C . LEU A 1 189 ? 22.981 -19.533 -39.279 1.00 52.59 189 LEU A C 1
ATOM 1474 O O . LEU A 1 189 ? 23.532 -18.943 -40.201 1.00 52.59 189 LEU A O 1
ATOM 1478 N N . LEU A 1 190 ? 23.534 -20.601 -38.694 1.00 56.22 190 LEU A N 1
ATOM 1479 C CA . LEU A 1 190 ? 24.811 -21.186 -39.128 1.00 56.22 190 LEU A CA 1
ATOM 1480 C C . LEU A 1 190 ? 24.711 -22.014 -40.421 1.00 56.22 190 LEU A C 1
ATOM 1482 O O . LEU A 1 190 ? 25.732 -22.225 -41.066 1.00 56.22 190 LEU A O 1
ATOM 1486 N N . GLY A 1 191 ? 23.521 -22.503 -40.783 1.00 53.81 191 GLY A N 1
ATOM 1487 C CA . GLY A 1 191 ? 23.341 -23.396 -41.934 1.00 53.81 191 GLY A CA 1
ATOM 1488 C C . GLY A 1 191 ? 23.238 -22.694 -43.292 1.00 53.81 191 GLY A C 1
ATOM 1489 O O . GLY A 1 191 ? 23.479 -23.330 -44.312 1.00 53.81 191 GLY A O 1
ATOM 1490 N N . GLU A 1 192 ? 22.881 -21.405 -43.321 1.00 54.03 192 GLU A N 1
ATOM 1491 C CA . GLU A 1 192 ? 22.408 -20.756 -44.559 1.00 54.03 192 GLU A CA 1
ATOM 1492 C C . GLU A 1 192 ? 22.867 -19.293 -44.730 1.00 54.03 192 GLU A C 1
ATOM 1494 O O . GLU A 1 192 ? 22.578 -18.647 -45.738 1.00 54.03 192 GLU A O 1
ATOM 1499 N N . ILE A 1 193 ? 23.586 -18.733 -43.750 1.00 52.38 193 ILE A N 1
ATOM 1500 C CA . ILE A 1 193 ? 24.035 -17.334 -43.746 1.00 52.38 193 ILE A CA 1
ATOM 1501 C C . ILE A 1 193 ? 25.556 -17.279 -43.575 1.00 52.38 193 ILE A C 1
ATOM 1503 O O . ILE A 1 193 ? 26.133 -18.020 -42.784 1.00 52.38 193 ILE A O 1
ATOM 1507 N N . ASP A 1 194 ? 26.193 -16.363 -44.308 1.00 59.62 194 ASP A N 1
ATOM 1508 C CA . ASP A 1 194 ? 27.626 -16.074 -44.235 1.00 59.62 194 ASP A CA 1
ATOM 1509 C C . ASP A 1 194 ? 28.082 -15.877 -42.773 1.00 59.62 194 ASP A C 1
ATOM 1511 O O . ASP A 1 194 ? 27.476 -15.106 -42.014 1.00 59.62 194 ASP A O 1
ATOM 1515 N N . TRP A 1 195 ? 29.132 -16.595 -42.358 1.00 60.28 195 TRP A N 1
ATOM 1516 C CA . TRP A 1 195 ? 29.524 -16.755 -40.947 1.00 60.28 195 TRP A CA 1
ATOM 1517 C C . TRP A 1 195 ? 29.798 -15.412 -40.243 1.00 60.28 195 TRP A C 1
ATOM 1519 O O . TRP A 1 195 ? 29.640 -15.276 -39.030 1.00 60.28 195 TRP A O 1
ATOM 1529 N N . PHE A 1 196 ? 30.153 -14.382 -41.011 1.00 55.53 196 PHE A N 1
ATOM 1530 C CA . PHE A 1 196 ? 30.400 -13.036 -40.508 1.00 55.53 196 PHE A CA 1
ATOM 1531 C C . PHE A 1 196 ? 29.157 -12.392 -39.876 1.00 55.53 196 PHE A C 1
ATOM 1533 O O . PHE A 1 196 ? 29.266 -11.678 -38.875 1.00 55.53 196 PHE A O 1
ATOM 1540 N N . LEU A 1 197 ? 27.962 -12.648 -40.416 1.00 56.22 197 LEU A N 1
ATOM 1541 C CA . LEU A 1 197 ? 26.730 -12.004 -39.954 1.00 56.22 197 LEU A CA 1
ATOM 1542 C C . LEU A 1 197 ? 26.234 -12.620 -38.636 1.00 56.22 197 LEU A C 1
ATOM 1544 O O . LEU A 1 197 ? 25.719 -11.911 -37.769 1.00 56.22 197 LEU A O 1
ATOM 1548 N N . THR A 1 198 ? 26.468 -13.921 -38.439 1.00 60.38 198 THR A N 1
ATOM 1549 C CA . THR A 1 198 ? 26.137 -14.628 -37.192 1.00 60.38 198 THR A CA 1
ATOM 1550 C C . THR A 1 198 ? 27.029 -14.164 -36.035 1.00 60.38 198 THR A C 1
ATOM 1552 O O . THR A 1 198 ? 26.527 -13.856 -34.949 1.00 60.38 198 THR A O 1
ATOM 1555 N N . VAL A 1 199 ? 28.333 -13.996 -36.284 1.00 64.75 199 VAL A N 1
ATOM 1556 C CA . VAL A 1 199 ? 29.295 -13.452 -35.311 1.00 64.75 199 VAL A CA 1
ATOM 1557 C C . VAL A 1 199 ? 28.957 -12.014 -34.930 1.00 64.75 199 VAL A C 1
ATOM 1559 O O . VAL A 1 199 ? 29.018 -11.659 -33.750 1.00 64.75 199 VAL A O 1
ATOM 1562 N N . LEU A 1 200 ? 28.561 -11.183 -35.895 1.00 63.75 200 LEU A N 1
ATOM 1563 C CA . LEU A 1 200 ? 28.210 -9.785 -35.648 1.00 63.75 200 LEU A CA 1
ATOM 1564 C C . LEU A 1 200 ? 26.972 -9.660 -34.750 1.00 63.75 200 LEU A C 1
ATOM 1566 O O . LEU A 1 200 ? 26.998 -8.908 -33.775 1.00 63.75 200 LEU A O 1
ATOM 1570 N N . VAL A 1 201 ? 25.922 -10.449 -35.000 1.00 67.81 201 VAL A N 1
ATOM 1571 C CA . VAL A 1 201 ? 24.713 -10.473 -34.155 1.00 67.81 201 VAL A CA 1
ATOM 1572 C C . VAL A 1 201 ? 25.021 -10.985 -32.743 1.00 67.81 201 VAL A C 1
ATOM 1574 O O . VAL A 1 201 ? 24.573 -10.383 -31.763 1.00 67.81 201 VAL A O 1
ATOM 1577 N N . ALA A 1 202 ? 25.823 -12.047 -32.610 1.00 64.75 202 ALA A N 1
ATOM 1578 C CA . ALA A 1 202 ? 26.221 -12.587 -31.308 1.00 64.75 202 ALA A CA 1
ATOM 1579 C C . ALA A 1 202 ? 27.047 -11.577 -30.491 1.00 64.75 202 ALA A C 1
ATOM 1581 O O . ALA A 1 202 ? 26.821 -11.396 -29.291 1.00 64.75 202 ALA A O 1
ATOM 1582 N N . SER A 1 203 ? 27.948 -10.857 -31.160 1.00 67.19 203 SER A N 1
ATOM 1583 C CA . SER A 1 203 ? 28.775 -9.807 -30.567 1.00 67.19 203 SER A CA 1
ATOM 1584 C C . SER A 1 203 ? 27.926 -8.625 -30.100 1.00 67.19 203 SER A C 1
ATOM 1586 O O . SER A 1 203 ? 28.082 -8.154 -28.975 1.00 67.19 203 SER A O 1
ATOM 1588 N N . LEU A 1 204 ? 26.960 -8.187 -30.912 1.00 68.88 204 LEU A N 1
ATOM 1589 C CA . LEU A 1 204 ? 26.056 -7.087 -30.569 1.00 68.88 204 LEU A CA 1
ATOM 1590 C C . LEU A 1 204 ? 25.136 -7.447 -29.390 1.00 68.88 204 LEU A C 1
ATOM 1592 O O . LEU A 1 204 ? 24.889 -6.612 -28.517 1.00 68.88 204 LEU A O 1
ATOM 1596 N N . ALA A 1 205 ? 24.692 -8.705 -29.306 1.00 69.19 205 ALA A N 1
ATOM 1597 C CA . ALA A 1 205 ? 23.936 -9.220 -28.165 1.00 69.19 205 ALA A CA 1
ATOM 1598 C C . ALA A 1 205 ? 24.778 -9.260 -26.875 1.00 69.19 205 ALA A C 1
ATOM 1600 O O . ALA A 1 205 ? 24.302 -8.846 -25.812 1.00 69.19 205 ALA A O 1
ATOM 1601 N N . LEU A 1 206 ? 26.040 -9.697 -26.962 1.00 66.81 206 LEU A N 1
ATOM 1602 C CA . LEU A 1 206 ? 26.991 -9.695 -25.844 1.00 66.81 206 LEU A CA 1
ATOM 1603 C C . LEU A 1 206 ? 27.309 -8.276 -25.362 1.00 66.81 206 LEU A C 1
ATOM 1605 O O . LEU A 1 206 ? 27.258 -8.016 -24.160 1.00 66.81 206 LEU A O 1
ATOM 1609 N N . VAL A 1 207 ? 27.564 -7.345 -26.283 1.00 69.44 207 VAL A N 1
ATOM 1610 C CA . VAL A 1 207 ? 27.784 -5.926 -25.970 1.00 69.44 207 VAL A CA 1
ATOM 1611 C C . VAL A 1 207 ? 26.529 -5.315 -25.349 1.00 69.44 207 VAL A C 1
ATOM 1613 O O . VAL A 1 207 ? 26.626 -4.642 -24.326 1.00 69.44 207 VAL A O 1
ATOM 1616 N N . GLY A 1 208 ? 25.339 -5.606 -25.879 1.00 68.62 208 GLY A N 1
ATOM 1617 C CA . GLY A 1 208 ? 24.071 -5.175 -25.288 1.00 68.62 208 GLY A CA 1
ATOM 1618 C C . GLY A 1 208 ? 23.894 -5.673 -23.849 1.00 68.62 208 GLY A C 1
ATOM 1619 O O . GLY A 1 208 ? 23.549 -4.893 -22.959 1.00 68.62 208 GLY A O 1
ATOM 1620 N N . LEU A 1 209 ? 24.200 -6.946 -23.581 1.00 66.94 209 LEU A N 1
ATOM 1621 C CA . LEU A 1 209 ? 24.174 -7.521 -22.231 1.00 66.94 209 LEU A CA 1
ATOM 1622 C C . LEU A 1 209 ? 25.226 -6.895 -21.304 1.00 66.94 209 LEU A C 1
ATOM 1624 O O . LEU A 1 209 ? 24.922 -6.611 -20.142 1.00 66.94 209 LEU A O 1
ATOM 1628 N N . ALA A 1 210 ? 26.435 -6.641 -21.807 1.00 62.44 210 ALA A N 1
ATOM 1629 C CA . ALA A 1 210 ? 27.508 -5.992 -21.061 1.00 62.44 210 ALA A CA 1
ATOM 1630 C C . ALA A 1 210 ? 27.152 -4.541 -20.708 1.00 62.44 210 ALA A C 1
ATOM 1632 O O . ALA A 1 210 ? 27.288 -4.151 -19.549 1.00 62.44 210 ALA A O 1
ATOM 1633 N N . VAL A 1 211 ? 26.606 -3.771 -21.655 1.00 64.31 211 VAL A N 1
ATOM 1634 C CA . VAL A 1 211 ? 26.112 -2.403 -21.438 1.00 64.31 211 VAL A CA 1
ATOM 1635 C C . VAL A 1 211 ? 24.965 -2.401 -20.433 1.00 64.31 211 VAL A C 1
ATOM 1637 O O . VAL A 1 211 ? 24.989 -1.613 -19.494 1.00 64.31 211 VAL A O 1
ATOM 1640 N N . VAL A 1 212 ? 23.996 -3.315 -20.537 1.00 62.97 212 VAL A N 1
ATOM 1641 C CA . VAL A 1 212 ? 22.914 -3.443 -19.543 1.00 62.97 212 VAL A CA 1
ATOM 1642 C C . VAL A 1 212 ? 23.467 -3.784 -18.153 1.00 62.97 212 VAL A C 1
ATOM 1644 O O . VAL A 1 212 ? 23.013 -3.224 -17.152 1.00 62.97 212 VAL A O 1
ATOM 1647 N N . GLY A 1 213 ? 24.470 -4.662 -18.070 1.00 54.78 213 GLY A N 1
ATOM 1648 C CA . GLY A 1 213 ? 25.147 -5.012 -16.821 1.00 54.78 213 GLY A CA 1
ATOM 1649 C C . GLY A 1 213 ? 25.956 -3.857 -16.222 1.00 54.78 213 GLY A C 1
ATOM 1650 O O . GLY A 1 213 ? 25.931 -3.659 -15.006 1.00 54.78 213 GLY A O 1
ATOM 1651 N N . LEU A 1 214 ? 26.641 -3.078 -17.060 1.00 54.75 214 LEU A N 1
ATOM 1652 C CA . LEU A 1 214 ? 27.425 -1.908 -16.668 1.00 54.75 214 LEU A CA 1
ATOM 1653 C C . LEU A 1 214 ? 26.508 -0.758 -16.240 1.00 54.75 214 LEU A C 1
ATOM 1655 O O . LEU A 1 214 ? 26.682 -0.213 -15.159 1.00 54.75 214 LEU A O 1
ATOM 1659 N N . VAL A 1 215 ? 25.460 -0.455 -17.009 1.00 52.41 215 VAL A N 1
ATOM 1660 C CA . VAL A 1 215 ? 24.416 0.519 -16.650 1.00 52.41 215 VAL A CA 1
ATOM 1661 C C . VAL A 1 215 ? 23.714 0.095 -15.356 1.00 52.41 215 VAL A C 1
ATOM 1663 O O . VAL A 1 215 ? 23.466 0.926 -14.492 1.00 52.41 215 VAL A O 1
ATOM 1666 N N . GLY A 1 216 ? 23.460 -1.196 -15.136 1.00 55.03 216 GLY A N 1
ATOM 1667 C CA . GLY A 1 216 ? 22.911 -1.685 -13.867 1.00 55.03 216 GLY A CA 1
ATOM 1668 C C . GLY A 1 216 ? 23.818 -1.444 -12.649 1.00 55.03 216 GLY A C 1
ATOM 1669 O O . GLY A 1 216 ? 23.312 -1.264 -11.537 1.00 55.03 216 GLY A O 1
ATOM 1670 N N . ARG A 1 217 ? 25.144 -1.426 -12.848 1.00 55.03 217 ARG A N 1
ATOM 1671 C CA . ARG A 1 217 ? 26.149 -1.204 -11.793 1.00 55.03 217 ARG A CA 1
ATOM 1672 C C . ARG A 1 217 ? 26.520 0.268 -11.603 1.00 55.03 217 ARG A C 1
ATOM 1674 O O . ARG A 1 217 ? 26.731 0.674 -10.464 1.00 55.03 217 ARG A O 1
ATOM 1681 N N . SER A 1 218 ? 26.548 1.037 -12.688 1.00 44.09 218 SER A N 1
ATOM 1682 C CA . SER A 1 218 ? 27.142 2.376 -12.760 1.00 44.09 218 SER A CA 1
ATOM 1683 C C . SER A 1 218 ? 26.140 3.483 -13.087 1.00 44.09 218 SER A C 1
ATOM 1685 O O . SER A 1 218 ? 26.523 4.651 -13.087 1.00 44.09 218 SER A O 1
ATOM 1687 N N . ALA A 1 219 ? 24.868 3.169 -13.378 1.00 45.47 219 ALA A N 1
ATOM 1688 C CA . ALA A 1 219 ? 23.880 4.212 -13.629 1.00 45.47 219 ALA A CA 1
ATOM 1689 C C . ALA A 1 219 ? 23.790 5.141 -12.410 1.00 45.47 219 ALA A C 1
ATOM 1691 O O . ALA A 1 219 ? 23.594 4.651 -11.289 1.00 45.47 219 ALA A O 1
ATOM 1692 N N . PRO A 1 220 ? 23.876 6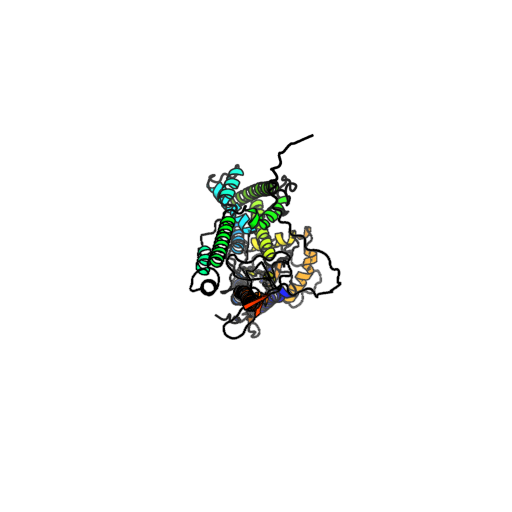.469 -12.615 1.00 50.09 220 PRO A N 1
ATOM 1693 C CA . PRO A 1 220 ? 23.687 7.418 -11.537 1.00 50.09 220 PRO A CA 1
ATOM 1694 C C . PRO A 1 220 ? 22.342 7.128 -10.857 1.00 50.09 220 PRO A C 1
ATOM 1696 O O . PRO A 1 220 ? 21.353 6.848 -11.553 1.00 50.09 220 PRO A O 1
ATOM 1699 N N . PRO A 1 221 ? 22.273 7.195 -9.513 1.00 51.19 221 PRO A N 1
ATOM 1700 C CA . PRO A 1 221 ? 21.098 6.775 -8.754 1.00 51.19 221 PRO A CA 1
ATOM 1701 C C . PRO A 1 221 ? 19.796 7.424 -9.255 1.00 51.19 221 PRO A C 1
ATOM 1703 O O . PRO A 1 221 ? 18.729 6.819 -9.155 1.00 51.19 221 PRO A O 1
ATOM 1706 N N . LEU A 1 222 ? 19.886 8.597 -9.896 1.00 48.59 222 LEU A N 1
ATOM 1707 C CA . LEU A 1 222 ? 18.783 9.325 -10.522 1.00 48.59 222 LEU A CA 1
ATOM 1708 C C . LEU A 1 222 ? 17.991 8.551 -11.578 1.00 48.59 222 LEU A C 1
ATOM 1710 O O . LEU A 1 222 ? 16.784 8.751 -11.642 1.00 48.59 222 LEU A O 1
ATOM 1714 N N . LEU A 1 223 ? 18.577 7.685 -12.411 1.00 48.09 223 LEU A N 1
ATOM 1715 C CA . LEU A 1 223 ? 17.783 7.026 -13.466 1.00 48.09 223 LEU A CA 1
ATOM 1716 C C . LEU A 1 223 ? 16.777 6.019 -12.888 1.00 48.09 223 LEU A C 1
ATOM 1718 O O . LEU A 1 223 ? 15.682 5.858 -13.428 1.00 48.09 223 LEU A O 1
ATOM 1722 N N . TRP A 1 224 ? 17.111 5.402 -11.750 1.00 52.59 224 TRP A N 1
ATOM 1723 C CA . TRP A 1 224 ? 16.276 4.392 -11.097 1.00 52.59 224 TRP A CA 1
ATOM 1724 C C . TRP A 1 224 ? 15.489 4.932 -9.891 1.00 52.59 224 TRP A C 1
ATOM 1726 O O . TRP A 1 224 ? 14.330 4.561 -9.704 1.00 52.59 224 TRP A O 1
ATOM 1736 N N . LEU A 1 225 ? 16.061 5.864 -9.118 1.00 59.69 225 LEU A N 1
ATOM 1737 C CA . LEU A 1 225 ? 15.378 6.555 -8.016 1.00 59.69 225 LEU A CA 1
ATOM 1738 C C . LEU A 1 225 ? 14.555 7.753 -8.481 1.00 59.69 225 LEU A C 1
ATOM 1740 O O . LEU A 1 225 ? 13.881 8.352 -7.660 1.00 59.69 225 LEU A O 1
ATOM 1744 N N . ARG A 1 226 ? 14.529 8.072 -9.778 1.00 69.94 226 ARG A N 1
ATOM 1745 C CA . ARG A 1 226 ? 13.893 9.261 -10.372 1.00 69.94 226 ARG A CA 1
ATOM 1746 C C . ARG A 1 226 ? 12.521 9.636 -9.806 1.00 69.94 226 ARG A C 1
ATOM 1748 O O . ARG A 1 226 ? 12.194 10.812 -9.695 1.00 69.94 226 ARG A O 1
ATOM 1755 N N . ARG A 1 227 ? 11.698 8.633 -9.480 1.00 72.56 227 ARG A N 1
ATOM 1756 C CA . ARG A 1 227 ? 10.373 8.833 -8.869 1.00 72.56 227 ARG A CA 1
ATOM 1757 C C . ARG A 1 227 ? 10.444 9.070 -7.365 1.00 72.56 227 ARG A C 1
ATOM 1759 O O . ARG A 1 227 ? 9.759 9.961 -6.880 1.00 72.56 227 ARG A O 1
ATOM 1766 N N . ALA A 1 228 ? 11.262 8.294 -6.657 1.00 79.19 228 ALA A N 1
ATOM 1767 C CA . ALA A 1 228 ? 11.458 8.439 -5.221 1.00 79.19 228 ALA A CA 1
ATOM 1768 C C . ALA A 1 228 ? 12.178 9.750 -4.883 1.00 79.19 228 ALA A C 1
ATOM 1770 O O . ALA A 1 228 ? 11.713 10.479 -4.020 1.00 79.19 228 ALA A O 1
ATOM 1771 N N . SER A 1 229 ? 13.229 10.102 -5.628 1.00 76.69 229 SER A N 1
ATOM 1772 C CA . SER A 1 229 ? 13.975 11.351 -5.482 1.00 76.69 229 SER A CA 1
ATOM 1773 C C . SER A 1 229 ? 13.118 12.574 -5.795 1.00 76.69 229 SER A C 1
ATOM 1775 O O . SER A 1 229 ? 13.100 13.520 -5.015 1.00 76.69 229 SER A O 1
ATOM 1777 N N . ARG A 1 230 ? 12.339 12.538 -6.887 1.00 80.56 230 ARG A N 1
ATOM 1778 C CA . ARG A 1 230 ? 11.365 13.594 -7.194 1.00 80.56 230 ARG A CA 1
ATOM 1779 C C . ARG A 1 230 ? 10.343 13.736 -6.073 1.00 80.56 230 ARG A C 1
ATOM 1781 O O . ARG A 1 230 ? 10.125 14.843 -5.612 1.00 80.56 230 ARG A O 1
ATOM 1788 N N . TRP A 1 231 ? 9.724 12.637 -5.642 1.00 85.44 231 TRP A N 1
ATOM 1789 C CA . TRP A 1 231 ? 8.740 12.677 -4.560 1.00 85.44 231 TRP A CA 1
ATOM 1790 C C . TRP A 1 231 ? 9.334 13.252 -3.272 1.00 85.44 231 TRP A C 1
ATOM 1792 O O . TRP A 1 231 ? 8.717 14.111 -2.654 1.00 85.44 231 TRP A O 1
ATOM 1802 N N . PHE A 1 232 ? 10.544 12.833 -2.909 1.00 82.06 232 PHE A N 1
ATOM 1803 C CA . PHE A 1 232 ? 11.240 13.301 -1.716 1.00 82.06 232 PHE A CA 1
ATOM 1804 C C . PHE A 1 232 ? 11.562 14.803 -1.788 1.00 82.06 232 PHE A C 1
ATOM 1806 O O . PHE A 1 232 ? 11.372 15.533 -0.816 1.00 82.06 232 PHE A O 1
ATOM 1813 N N . ALA A 1 233 ? 11.958 15.293 -2.965 1.00 76.00 233 ALA A N 1
ATOM 1814 C CA . ALA A 1 233 ? 12.220 16.710 -3.198 1.00 76.00 233 ALA A CA 1
ATOM 1815 C C . ALA A 1 233 ? 10.948 17.576 -3.244 1.00 76.00 233 ALA A C 1
ATOM 1817 O O . ALA A 1 233 ? 11.001 18.737 -2.860 1.00 76.00 233 ALA A O 1
ATOM 1818 N N . THR A 1 234 ? 9.807 17.040 -3.691 1.00 75.56 234 THR A N 1
ATOM 1819 C CA . THR A 1 234 ? 8.581 17.835 -3.902 1.00 75.56 234 THR A CA 1
ATOM 1820 C C . THR A 1 234 ? 7.488 17.597 -2.864 1.00 75.56 234 THR A C 1
ATOM 1822 O O . THR A 1 234 ? 6.436 18.222 -2.946 1.00 75.56 234 THR A O 1
ATOM 1825 N N . THR A 1 235 ? 7.652 16.661 -1.927 1.00 75.69 235 THR A N 1
ATOM 1826 C CA . THR A 1 235 ? 6.594 16.385 -0.946 1.00 75.69 235 THR A CA 1
ATOM 1827 C C . THR A 1 235 ? 6.469 17.536 0.054 1.00 75.69 235 THR A C 1
ATOM 1829 O O . THR A 1 235 ? 7.456 17.971 0.657 1.00 75.69 235 THR A O 1
ATOM 1832 N N . SER A 1 236 ? 5.239 18.022 0.216 1.00 66.06 236 SER A N 1
ATOM 1833 C CA . SER A 1 236 ? 4.880 19.138 1.094 1.00 66.06 236 SER A CA 1
ATOM 1834 C C . SER A 1 236 ? 4.918 18.772 2.576 1.00 66.06 236 SER A C 1
ATOM 1836 O O . SER A 1 236 ? 5.194 19.633 3.398 1.00 66.06 236 SER A O 1
ATOM 1838 N N . SER A 1 237 ? 4.726 17.496 2.928 1.00 63.03 237 SER A N 1
ATOM 1839 C CA . SER A 1 237 ? 4.840 17.008 4.312 1.00 63.03 237 SER A CA 1
ATOM 1840 C C . SER A 1 237 ? 6.233 17.214 4.907 1.00 63.03 237 SER A C 1
ATOM 1842 O O . SER A 1 237 ? 6.365 17.496 6.092 1.00 63.03 237 SER A O 1
ATOM 1844 N N . LEU A 1 238 ? 7.273 17.128 4.072 1.00 59.38 238 LEU A N 1
ATOM 1845 C CA . LEU A 1 238 ? 8.634 17.476 4.470 1.00 59.38 238 LEU A CA 1
ATOM 1846 C C . LEU A 1 238 ? 8.808 18.999 4.546 1.00 59.38 238 LEU A C 1
ATOM 1848 O O . LEU A 1 238 ? 9.409 19.472 5.502 1.00 59.38 238 LEU A O 1
ATOM 1852 N N . ALA A 1 239 ? 8.219 19.751 3.607 1.00 52.19 239 ALA A N 1
ATOM 1853 C CA . ALA A 1 239 ? 8.334 21.210 3.523 1.00 52.19 239 ALA A CA 1
ATOM 1854 C C . ALA A 1 239 ? 7.665 21.954 4.695 1.00 52.19 239 ALA A C 1
ATOM 1856 O O . ALA A 1 239 ? 8.284 22.829 5.284 1.00 52.19 239 ALA A O 1
ATOM 1857 N N . ALA A 1 240 ? 6.444 21.567 5.086 1.00 49.62 240 ALA A N 1
ATOM 1858 C CA . ALA A 1 240 ? 5.714 22.175 6.209 1.00 49.62 240 ALA A CA 1
ATOM 1859 C C . ALA A 1 240 ? 6.424 21.972 7.552 1.00 49.62 240 ALA A C 1
ATOM 1861 O O . ALA A 1 240 ? 6.260 22.736 8.494 1.00 49.62 240 ALA A O 1
ATOM 1862 N N . SER A 1 241 ? 7.224 20.917 7.631 1.00 49.47 241 SER A N 1
ATOM 1863 C CA . SER A 1 241 ? 7.976 20.591 8.823 1.00 49.47 241 SER A CA 1
ATOM 1864 C C . SER A 1 241 ? 9.379 21.204 8.821 1.00 49.47 241 SER A C 1
ATOM 1866 O O . SER A 1 241 ? 10.055 21.179 9.840 1.00 49.47 241 SER A O 1
ATOM 1868 N N . SER A 1 242 ? 9.844 21.733 7.692 1.00 49.38 242 SER A N 1
ATOM 1869 C CA . SER A 1 242 ? 11.196 22.248 7.537 1.00 49.38 242 SER A CA 1
ATOM 1870 C C . SER A 1 242 ? 11.155 23.770 7.408 1.00 49.38 242 SER A C 1
ATOM 1872 O O . SER A 1 242 ? 11.064 24.302 6.306 1.00 49.38 242 SER A O 1
ATOM 1874 N N . THR A 1 243 ? 11.211 24.477 8.532 1.00 43.34 243 THR A N 1
ATOM 1875 C CA . THR A 1 243 ? 11.072 25.941 8.638 1.00 43.34 243 THR A CA 1
ATOM 1876 C C . THR A 1 243 ? 12.246 26.756 8.064 1.00 43.34 243 THR A C 1
ATOM 1878 O O . THR A 1 243 ? 12.385 27.926 8.394 1.00 43.34 243 THR A O 1
ATOM 1881 N N . GLY A 1 244 ? 13.090 26.200 7.185 1.00 47.34 244 GLY A N 1
ATOM 1882 C CA . GLY A 1 244 ? 14.297 26.910 6.739 1.00 47.34 244 GLY A CA 1
ATOM 1883 C C . GLY A 1 244 ? 14.988 26.424 5.468 1.00 47.34 244 GLY A C 1
ATOM 1884 O O . GLY A 1 244 ? 16.157 26.749 5.289 1.00 47.34 244 GLY A O 1
ATOM 1885 N N . TYR A 1 245 ? 14.335 25.659 4.582 1.00 54.00 245 TYR A N 1
ATOM 1886 C CA . TYR A 1 245 ? 15.009 25.173 3.368 1.00 54.00 245 TYR A CA 1
ATOM 1887 C C . TYR A 1 245 ? 14.365 25.666 2.073 1.00 54.00 245 TYR A C 1
ATOM 1889 O O . TYR A 1 245 ? 13.153 25.514 1.906 1.00 54.00 245 TYR A O 1
ATOM 1897 N N . PRO A 1 246 ? 15.160 26.180 1.117 1.00 51.78 246 PRO A N 1
ATOM 1898 C CA . PRO A 1 246 ? 14.634 26.646 -0.152 1.00 51.78 246 PRO A CA 1
ATOM 1899 C C . PRO A 1 246 ? 14.070 25.456 -0.936 1.00 51.78 246 PRO A C 1
ATOM 1901 O O . PRO A 1 246 ? 14.796 24.569 -1.391 1.00 51.78 246 PRO A O 1
ATOM 1904 N N . SER A 1 247 ? 12.752 25.444 -1.141 1.00 54.25 247 SER A N 1
ATOM 1905 C CA . SER A 1 247 ? 12.116 24.653 -2.203 1.00 54.25 247 SER A CA 1
ATOM 1906 C C . SER A 1 247 ? 12.601 25.061 -3.600 1.00 54.25 247 SER A C 1
ATOM 1908 O O . SER A 1 247 ? 12.430 24.305 -4.557 1.00 54.25 247 SER A O 1
ATOM 1910 N N . ASP A 1 248 ? 13.247 26.223 -3.696 1.00 53.47 248 ASP A N 1
ATOM 1911 C CA . ASP A 1 248 ? 13.506 26.973 -4.926 1.00 53.47 248 ASP A CA 1
ATOM 1912 C C . ASP A 1 248 ? 14.692 26.444 -5.753 1.00 53.47 248 ASP A C 1
ATOM 1914 O O . ASP A 1 248 ? 14.972 26.940 -6.840 1.00 53.47 248 ASP A O 1
ATOM 1918 N N . GLY A 1 249 ? 15.373 25.391 -5.287 1.00 57.78 249 GLY A N 1
ATOM 1919 C CA . GLY A 1 249 ? 16.507 24.776 -5.991 1.00 57.78 249 GLY A CA 1
ATOM 1920 C C . GLY A 1 249 ? 16.166 23.554 -6.853 1.00 57.78 249 GLY A C 1
ATOM 1921 O O . GLY A 1 249 ? 17.014 23.082 -7.622 1.00 57.78 249 GLY A O 1
ATOM 1922 N N . TRP A 1 250 ? 14.954 22.990 -6.739 1.00 64.69 250 TRP A N 1
ATOM 1923 C CA . TRP A 1 250 ? 14.605 21.792 -7.506 1.00 64.69 250 TRP A CA 1
ATOM 1924 C C . TRP A 1 250 ? 14.207 22.153 -8.938 1.00 64.69 250 TRP A C 1
ATOM 1926 O O . TRP A 1 250 ? 13.132 22.694 -9.183 1.00 64.69 250 TRP A O 1
ATOM 1936 N N . SER A 1 251 ? 15.029 21.760 -9.912 1.00 65.69 251 SER A N 1
ATOM 1937 C CA . SER A 1 251 ? 14.663 21.843 -11.325 1.00 65.69 251 SER A CA 1
ATOM 1938 C C . SER A 1 251 ? 14.880 20.512 -12.045 1.00 65.69 251 SER A C 1
ATOM 1940 O O . SER A 1 251 ? 15.741 19.704 -11.691 1.00 65.69 251 SER A O 1
ATOM 1942 N N . ARG A 1 252 ? 14.103 20.280 -13.110 1.00 63.09 252 ARG A N 1
ATOM 1943 C CA . ARG A 1 252 ? 14.290 19.109 -13.987 1.00 63.09 252 ARG A CA 1
ATOM 1944 C C . ARG A 1 252 ? 15.585 19.178 -14.802 1.00 63.09 252 ARG A C 1
ATOM 1946 O O . ARG A 1 252 ? 16.015 18.143 -15.305 1.00 63.09 252 ARG A O 1
ATOM 1953 N N . LEU A 1 253 ? 16.149 20.375 -14.954 1.00 66.69 253 LEU A N 1
ATOM 1954 C CA . LEU A 1 253 ? 17.260 20.683 -15.854 1.00 66.69 253 LEU A CA 1
ATOM 1955 C C . LEU A 1 253 ? 18.592 20.870 -15.109 1.00 66.69 253 LEU A C 1
ATOM 1957 O O . LEU A 1 253 ? 19.637 20.873 -15.748 1.00 66.69 253 LEU A O 1
ATOM 1961 N N . SER A 1 254 ? 18.577 20.952 -13.773 1.00 66.75 254 SER A N 1
ATOM 1962 C CA . SER A 1 254 ? 19.766 21.085 -12.921 1.00 66.75 254 SER A CA 1
ATOM 1963 C C . SER A 1 254 ? 19.952 19.850 -12.023 1.00 66.75 254 SER A C 1
ATOM 1965 O O . SER A 1 254 ? 19.531 19.828 -10.863 1.00 66.75 254 SER A O 1
ATOM 1967 N N . PRO A 1 255 ? 20.631 18.793 -12.516 1.00 69.50 255 PRO A N 1
ATOM 1968 C CA . PRO A 1 255 ? 20.901 17.598 -11.722 1.00 69.50 255 PRO A CA 1
ATOM 1969 C C . PRO A 1 255 ? 21.589 17.905 -10.386 1.00 69.50 255 PRO A C 1
ATOM 1971 O O . PRO A 1 255 ? 21.211 17.321 -9.376 1.00 69.50 255 PRO A O 1
ATOM 1974 N N . ARG A 1 256 ? 22.548 18.843 -10.364 1.00 69.38 256 ARG A N 1
ATOM 1975 C CA . ARG A 1 256 ? 23.295 19.228 -9.152 1.00 69.38 256 ARG A CA 1
ATOM 1976 C C . ARG A 1 256 ? 22.395 19.868 -8.086 1.00 69.38 256 ARG A C 1
ATOM 1978 O O . ARG A 1 256 ? 22.280 19.304 -7.007 1.00 69.38 256 ARG A O 1
ATOM 1985 N N . GLY A 1 257 ? 21.651 20.924 -8.426 1.00 68.25 257 GLY A N 1
ATOM 1986 C CA . GLY A 1 257 ? 20.726 21.572 -7.481 1.00 68.25 257 GLY A CA 1
ATOM 1987 C C . GLY A 1 257 ? 19.637 20.625 -6.963 1.00 68.25 257 GLY A C 1
ATOM 1988 O O . GLY A 1 257 ? 19.327 20.610 -5.775 1.00 68.25 257 GLY A O 1
ATOM 1989 N N . SER A 1 258 ? 19.128 19.730 -7.821 1.00 72.19 258 SER A N 1
ATOM 1990 C CA . SER A 1 258 ? 18.174 18.702 -7.383 1.00 72.19 258 SER A CA 1
ATOM 1991 C C . SER A 1 258 ? 18.767 17.726 -6.357 1.00 72.19 258 SER A C 1
ATOM 1993 O O . SER A 1 258 ? 18.049 17.267 -5.470 1.00 72.19 258 SER A O 1
ATOM 1995 N N . TRP A 1 259 ? 20.065 17.423 -6.455 1.00 75.00 259 TRP A N 1
ATOM 1996 C CA . TRP A 1 259 ? 20.773 16.562 -5.511 1.00 75.00 259 TRP A CA 1
ATOM 1997 C C . TRP A 1 259 ? 21.016 17.240 -4.169 1.00 75.00 259 TRP A C 1
ATOM 1999 O O . TRP A 1 259 ? 20.888 16.579 -3.141 1.00 75.00 259 TRP A O 1
ATOM 2009 N N . ASP A 1 260 ? 21.320 18.533 -4.164 1.00 76.56 260 ASP A N 1
ATOM 2010 C CA . ASP A 1 260 ? 21.553 19.301 -2.937 1.00 76.56 260 ASP A CA 1
ATOM 2011 C C . ASP A 1 260 ? 20.287 19.346 -2.078 1.00 76.56 260 ASP A C 1
ATOM 2013 O O . ASP A 1 260 ? 20.324 18.981 -0.904 1.00 76.56 260 ASP A O 1
ATOM 2017 N N . VAL A 1 261 ? 19.135 19.622 -2.701 1.00 78.56 261 VAL A N 1
ATOM 2018 C CA . VAL A 1 261 ? 17.820 19.574 -2.036 1.00 78.56 261 VAL A CA 1
ATOM 2019 C C . VAL A 1 261 ? 17.543 18.194 -1.427 1.00 78.56 261 VAL A C 1
ATOM 2021 O O . VAL A 1 261 ? 17.022 18.093 -0.316 1.00 78.56 261 VAL A O 1
ATOM 2024 N N . ILE A 1 262 ? 17.887 17.112 -2.133 1.00 80.12 262 ILE A N 1
ATOM 2025 C CA . ILE A 1 262 ? 17.683 15.744 -1.633 1.00 80.12 262 ILE A CA 1
ATOM 2026 C C . ILE A 1 262 ? 18.601 15.447 -0.445 1.00 80.12 262 ILE A C 1
ATOM 2028 O O . ILE A 1 262 ? 18.134 14.850 0.522 1.00 80.12 262 ILE A O 1
ATOM 2032 N N . ARG A 1 263 ? 19.880 15.844 -0.500 1.00 82.06 263 ARG A N 1
ATOM 2033 C CA . ARG A 1 263 ? 20.847 15.625 0.590 1.00 82.06 263 ARG A CA 1
ATOM 2034 C C . ARG A 1 263 ? 20.405 16.323 1.868 1.00 82.06 263 ARG A C 1
ATOM 2036 O O . ARG A 1 263 ? 20.288 15.676 2.902 1.00 82.06 263 ARG A O 1
ATOM 2043 N N . VAL A 1 264 ? 20.064 17.601 1.753 1.00 80.12 264 VAL A N 1
ATOM 2044 C CA . VAL A 1 264 ? 19.583 18.422 2.866 1.00 80.12 264 VAL A CA 1
ATOM 2045 C C . VAL A 1 264 ? 18.324 17.821 3.498 1.00 80.12 264 VAL A C 1
ATOM 2047 O O . VAL A 1 264 ? 18.259 17.606 4.706 1.00 80.12 264 VAL A O 1
ATOM 2050 N N . ARG A 1 265 ? 17.334 17.444 2.679 1.00 84.75 265 ARG A N 1
ATOM 2051 C CA . ARG A 1 265 ? 16.116 16.787 3.182 1.00 84.75 265 ARG A CA 1
ATOM 2052 C C . ARG A 1 265 ? 16.399 15.422 3.812 1.00 84.75 265 ARG A C 1
ATOM 2054 O O . ARG A 1 265 ? 15.715 15.045 4.757 1.00 84.75 265 ARG A O 1
ATOM 2061 N N . ALA A 1 266 ? 17.372 14.671 3.295 1.00 86.19 266 ALA A N 1
ATOM 2062 C CA . ALA A 1 266 ? 17.731 13.361 3.832 1.00 86.19 266 ALA A CA 1
ATOM 2063 C C . ALA A 1 266 ? 18.360 13.485 5.222 1.00 86.19 266 ALA A C 1
ATOM 2065 O O . ALA A 1 266 ? 17.964 12.738 6.113 1.00 86.19 266 ALA A O 1
ATOM 2066 N N . ALA A 1 267 ? 19.254 14.458 5.424 1.00 83.69 267 ALA A N 1
ATOM 2067 C CA . ALA A 1 267 ? 19.824 14.770 6.733 1.00 83.69 267 ALA A CA 1
ATOM 2068 C C . ALA A 1 267 ? 18.738 15.199 7.738 1.00 83.69 267 ALA A C 1
ATOM 2070 O O . ALA A 1 267 ? 18.660 14.650 8.836 1.00 83.69 267 ALA A O 1
ATOM 2071 N N . ALA A 1 268 ? 17.814 16.078 7.334 1.00 84.50 268 ALA A N 1
ATOM 2072 C CA . ALA A 1 268 ? 16.708 16.511 8.193 1.00 84.50 268 ALA A CA 1
ATOM 2073 C C . ALA A 1 268 ? 15.782 15.351 8.609 1.00 84.50 268 ALA A C 1
ATOM 2075 O O . ALA A 1 268 ? 15.376 15.247 9.769 1.00 84.50 268 ALA A O 1
ATOM 2076 N N . VAL A 1 269 ? 15.457 14.449 7.675 1.00 88.88 269 VAL A N 1
ATOM 2077 C CA . VAL A 1 269 ? 14.686 13.236 7.990 1.00 88.88 269 VAL A CA 1
ATOM 2078 C C . VAL A 1 269 ? 15.479 12.325 8.923 1.00 88.88 269 VAL A C 1
ATOM 2080 O O . VAL A 1 269 ? 14.916 11.850 9.903 1.00 88.88 269 VAL A O 1
ATOM 2083 N N . ALA A 1 270 ? 16.771 12.117 8.669 1.00 89.00 270 ALA A N 1
ATOM 2084 C CA . ALA A 1 270 ? 17.631 11.292 9.510 1.00 89.00 270 ALA A CA 1
ATOM 2085 C C . ALA A 1 270 ? 17.704 11.801 10.957 1.00 89.00 270 ALA A C 1
ATOM 2087 O O . ALA A 1 270 ? 17.555 11.007 11.883 1.00 89.00 270 ALA A O 1
ATOM 2088 N N . LYS A 1 271 ? 17.841 13.117 11.157 1.00 86.25 271 LYS A N 1
ATOM 2089 C CA . LYS A 1 271 ? 17.822 13.739 12.488 1.00 86.25 271 LYS A CA 1
ATOM 2090 C C . LYS A 1 271 ? 16.517 13.445 13.231 1.00 86.25 271 LYS A C 1
ATOM 2092 O O . LYS A 1 271 ? 16.525 13.062 14.395 1.00 86.25 271 LYS A O 1
ATOM 2097 N N . ARG A 1 272 ? 15.376 13.530 12.544 1.00 88.19 272 ARG A N 1
ATOM 2098 C CA . ARG A 1 272 ? 14.076 13.184 13.144 1.00 88.19 272 ARG A CA 1
ATOM 2099 C C . ARG A 1 272 ? 13.892 11.707 13.411 1.00 88.19 272 ARG A C 1
ATOM 2101 O O . ARG A 1 272 ? 13.274 11.358 14.406 1.00 88.19 272 ARG A O 1
ATOM 2108 N N . VAL A 1 273 ? 14.412 10.846 12.545 1.00 90.31 273 VAL A N 1
ATOM 2109 C CA . VAL A 1 273 ? 14.427 9.403 12.800 1.00 90.31 273 VAL A CA 1
ATOM 2110 C C . VAL A 1 273 ? 15.229 9.108 14.069 1.00 90.31 273 VAL A C 1
ATOM 2112 O O . VAL A 1 273 ? 14.779 8.309 14.886 1.00 90.31 273 VAL A O 1
ATOM 2115 N N . ALA A 1 274 ? 16.356 9.793 14.278 1.00 88.25 274 ALA A N 1
ATOM 2116 C CA . ALA A 1 274 ? 17.138 9.664 15.503 1.00 88.25 274 ALA A CA 1
ATOM 2117 C C . ALA A 1 274 ? 16.369 10.157 16.740 1.00 88.25 274 ALA A C 1
ATOM 2119 O O . ALA A 1 274 ? 16.241 9.406 17.704 1.00 88.25 274 ALA A O 1
ATOM 2120 N N . HIS A 1 275 ? 15.763 11.351 16.693 1.00 88.19 275 HIS A N 1
ATOM 2121 C CA . HIS A 1 275 ? 14.921 11.851 17.792 1.00 88.19 275 HIS A CA 1
ATOM 2122 C C . HIS A 1 275 ? 13.719 10.937 18.084 1.00 88.19 275 HIS A C 1
ATOM 2124 O O . HIS A 1 275 ? 13.363 10.720 19.241 1.00 88.19 275 HIS A O 1
ATOM 2130 N N . ALA A 1 276 ? 13.122 10.334 17.051 1.00 87.94 276 ALA A N 1
ATOM 2131 C CA . ALA A 1 276 ? 12.046 9.362 17.216 1.00 87.94 276 ALA A CA 1
ATOM 2132 C C . ALA A 1 276 ? 12.517 8.098 17.958 1.00 87.94 276 ALA A C 1
ATOM 2134 O O . ALA A 1 276 ? 11.787 7.566 18.800 1.00 87.94 276 ALA A O 1
ATOM 2135 N N . GLY A 1 277 ? 13.737 7.633 17.662 1.00 86.38 277 GLY A N 1
ATOM 2136 C CA . GLY A 1 277 ? 14.405 6.560 18.401 1.00 86.38 277 GLY A CA 1
ATOM 2137 C C . GLY A 1 277 ? 14.689 6.938 19.857 1.00 86.38 277 GLY A C 1
ATOM 2138 O O . GLY A 1 277 ? 14.455 6.127 20.745 1.00 86.38 277 GLY A O 1
ATOM 2139 N N . ALA A 1 278 ? 15.078 8.191 20.105 1.00 86.81 278 ALA A N 1
ATOM 2140 C CA . ALA A 1 278 ? 15.372 8.721 21.439 1.00 86.81 278 ALA A CA 1
ATOM 2141 C C . ALA A 1 278 ? 14.137 8.952 22.331 1.00 86.81 278 ALA A C 1
ATOM 2143 O O . ALA A 1 278 ? 14.290 9.209 23.520 1.00 86.81 278 ALA A O 1
ATOM 2144 N N . GLY A 1 279 ? 12.915 8.862 21.796 1.00 85.38 279 GLY A N 1
ATOM 2145 C CA . GLY A 1 279 ? 11.696 8.973 22.607 1.00 85.38 279 GLY A CA 1
ATOM 2146 C C . GLY A 1 279 ? 10.759 10.123 22.271 1.00 85.38 279 GLY A C 1
ATOM 2147 O O . GLY A 1 279 ? 9.650 10.145 22.801 1.00 85.38 279 GLY A O 1
ATOM 2148 N N . ASP A 1 280 ? 11.142 11.038 21.379 1.00 86.88 280 ASP A N 1
ATOM 2149 C CA . ASP A 1 280 ? 10.320 12.206 21.050 1.00 86.88 280 ASP A CA 1
ATOM 2150 C C . ASP A 1 280 ? 9.009 11.786 20.356 1.00 86.88 280 ASP A C 1
ATOM 2152 O O . ASP A 1 280 ? 9.003 11.228 19.253 1.00 86.88 280 ASP A O 1
ATOM 2156 N N . GLY A 1 281 ? 7.877 12.075 21.008 1.00 84.06 281 GLY A N 1
ATOM 2157 C CA . GLY A 1 281 ? 6.538 11.742 20.523 1.00 84.06 281 GLY A CA 1
ATOM 2158 C C . GLY A 1 281 ? 6.183 12.403 19.188 1.00 84.06 281 GLY A C 1
ATOM 2159 O O . GLY A 1 281 ? 5.612 11.743 18.314 1.00 84.06 281 GLY A O 1
ATOM 2160 N N . HIS A 1 282 ? 6.572 13.664 18.978 1.00 85.94 282 HIS A N 1
ATOM 2161 C CA . HIS A 1 282 ? 6.316 14.368 17.719 1.00 85.94 282 HIS A CA 1
ATOM 2162 C C . HIS A 1 282 ? 7.177 13.803 16.588 1.00 85.94 282 HIS A C 1
ATOM 2164 O O . HIS A 1 282 ? 6.685 13.597 15.473 1.00 85.94 282 HIS A O 1
ATOM 2170 N N . ALA A 1 283 ? 8.441 13.484 16.876 1.00 87.00 283 ALA A N 1
ATOM 2171 C CA . ALA A 1 283 ? 9.328 12.844 15.911 1.00 87.00 283 ALA A CA 1
ATOM 2172 C C . ALA A 1 283 ? 8.843 11.434 15.529 1.00 87.00 283 ALA A C 1
ATOM 2174 O O . ALA A 1 283 ? 8.857 11.082 14.346 1.00 87.00 283 ALA A O 1
ATOM 2175 N N . ARG A 1 284 ? 8.346 10.649 16.497 1.00 90.69 284 ARG A N 1
ATOM 2176 C CA . ARG A 1 284 ? 7.734 9.325 16.274 1.00 90.69 284 ARG A CA 1
ATOM 2177 C C . ARG A 1 284 ? 6.507 9.405 15.373 1.00 90.69 284 ARG A C 1
ATOM 2179 O O . ARG A 1 284 ? 6.428 8.669 14.387 1.00 90.69 284 ARG A O 1
ATOM 2186 N N . GLN A 1 285 ? 5.584 10.325 15.658 1.00 89.00 285 GLN A N 1
ATOM 2187 C CA . GLN A 1 285 ? 4.404 10.535 14.816 1.00 89.00 285 GLN A CA 1
ATOM 2188 C C . GLN A 1 285 ? 4.804 10.948 13.395 1.00 89.00 285 GLN A C 1
ATOM 2190 O O . GLN A 1 285 ? 4.344 10.344 12.425 1.00 89.00 285 GLN A O 1
ATOM 2195 N N . PHE A 1 286 ? 5.700 11.930 13.261 1.00 88.31 286 PHE A N 1
ATOM 2196 C CA . PHE A 1 286 ? 6.188 12.381 11.960 1.00 88.31 286 PHE A CA 1
ATOM 2197 C C . PHE A 1 286 ? 6.831 11.240 11.163 1.00 88.31 286 PHE A C 1
ATOM 2199 O O . PHE A 1 286 ? 6.541 11.074 9.977 1.00 88.31 286 PHE A O 1
ATOM 2206 N N . HIS A 1 287 ? 7.690 10.439 11.798 1.00 92.00 287 HIS A N 1
ATOM 2207 C CA . HIS A 1 287 ? 8.372 9.336 11.133 1.00 92.00 287 HIS A CA 1
ATOM 2208 C C . HIS A 1 287 ? 7.385 8.263 10.651 1.00 92.00 287 HIS A C 1
ATOM 2210 O O . HIS A 1 287 ? 7.454 7.850 9.488 1.00 92.00 287 HIS A O 1
ATOM 2216 N N . LEU A 1 288 ? 6.428 7.866 11.498 1.00 93.50 288 LEU A N 1
ATOM 2217 C CA . LEU A 1 288 ? 5.393 6.900 11.130 1.00 93.50 288 LEU A CA 1
ATOM 2218 C C . LEU A 1 288 ? 4.539 7.417 9.963 1.00 93.50 288 LEU A C 1
ATOM 2220 O O . LEU A 1 288 ? 4.360 6.717 8.965 1.00 93.50 288 LEU A O 1
ATOM 2224 N N . GLU A 1 289 ? 4.065 8.661 10.040 1.00 91.75 289 GLU A N 1
ATOM 2225 C CA . GLU A 1 289 ? 3.260 9.277 8.984 1.00 91.75 289 GLU A CA 1
ATOM 2226 C C . GLU A 1 289 ? 4.041 9.426 7.668 1.00 91.75 289 GLU A C 1
ATOM 2228 O O . GLU A 1 289 ? 3.491 9.171 6.594 1.00 91.75 289 GLU A O 1
ATOM 2233 N N . LEU A 1 290 ? 5.333 9.769 7.723 1.00 92.81 290 LEU A N 1
ATOM 2234 C CA . LEU A 1 290 ? 6.201 9.839 6.545 1.00 92.81 290 LEU A CA 1
ATOM 2235 C C . LEU A 1 290 ? 6.357 8.461 5.882 1.00 92.81 290 LEU A C 1
ATOM 2237 O O . LEU A 1 290 ? 6.294 8.345 4.651 1.00 92.81 290 LEU A O 1
ATOM 2241 N N . ARG A 1 291 ? 6.516 7.404 6.686 1.00 94.56 291 ARG A N 1
ATOM 2242 C CA . ARG A 1 291 ? 6.596 6.019 6.206 1.00 94.56 291 ARG A CA 1
ATOM 2243 C C . ARG A 1 291 ? 5.293 5.543 5.576 1.00 94.56 291 ARG A C 1
ATOM 2245 O O . ARG A 1 291 ? 5.327 4.966 4.485 1.00 94.56 291 ARG A O 1
ATOM 2252 N N . VAL A 1 292 ? 4.159 5.843 6.204 1.00 95.19 292 VAL A N 1
ATOM 2253 C CA . VAL A 1 292 ? 2.822 5.573 5.656 1.00 95.19 292 VAL A CA 1
ATOM 2254 C C . VAL A 1 292 ? 2.608 6.337 4.351 1.00 95.19 292 VAL A C 1
ATOM 2256 O O . VAL A 1 292 ? 2.145 5.766 3.366 1.00 95.19 292 VAL A O 1
ATOM 2259 N N . GLN A 1 293 ? 3.010 7.604 4.281 1.00 93.81 293 GLN A N 1
ATOM 2260 C CA . GLN A 1 293 ? 2.885 8.393 3.061 1.00 93.81 293 GLN A CA 1
ATOM 2261 C C . GLN A 1 293 ? 3.712 7.818 1.907 1.00 93.81 293 GLN A C 1
ATOM 2263 O O . GLN A 1 293 ? 3.211 7.729 0.783 1.00 93.81 293 GLN A O 1
ATOM 2268 N N . ALA A 1 294 ? 4.954 7.402 2.166 1.00 93.44 294 ALA A N 1
ATOM 2269 C CA . ALA A 1 294 ? 5.779 6.739 1.161 1.00 93.44 294 ALA A CA 1
ATOM 2270 C C . ALA A 1 294 ? 5.137 5.432 0.669 1.00 93.44 294 ALA A C 1
ATOM 2272 O O . ALA A 1 294 ? 5.092 5.196 -0.541 1.00 93.44 294 ALA A O 1
ATOM 2273 N N . LEU A 1 295 ? 4.594 4.628 1.591 1.00 95.12 295 LEU A N 1
ATOM 2274 C CA . LEU A 1 295 ? 3.877 3.390 1.283 1.00 95.12 295 LEU A CA 1
ATOM 2275 C C . LEU A 1 295 ? 2.653 3.652 0.392 1.00 95.12 295 LEU A C 1
ATOM 2277 O O . LEU A 1 295 ? 2.526 3.033 -0.665 1.00 95.12 295 LEU A O 1
ATOM 2281 N N . LEU A 1 296 ? 1.765 4.569 0.788 1.00 94.00 296 LEU A N 1
ATOM 2282 C CA . LEU A 1 296 ? 0.541 4.875 0.042 1.00 94.00 296 LEU A CA 1
ATOM 2283 C C . LEU A 1 296 ? 0.851 5.449 -1.341 1.00 94.00 296 LEU A C 1
ATOM 2285 O O . LEU A 1 296 ? 0.205 5.082 -2.319 1.00 94.00 296 LEU A O 1
ATOM 2289 N N . GLU A 1 297 ? 1.866 6.305 -1.460 1.00 91.31 297 GLU A N 1
ATOM 2290 C CA . GLU A 1 297 ? 2.300 6.838 -2.751 1.00 91.31 297 GLU A CA 1
ATOM 2291 C C . GLU A 1 297 ? 2.857 5.735 -3.664 1.00 91.31 297 GLU A C 1
ATOM 2293 O O . GLU A 1 297 ? 2.554 5.702 -4.859 1.00 91.31 297 GLU A O 1
ATOM 2298 N N . ASP A 1 298 ? 3.637 4.803 -3.115 1.00 91.25 298 ASP A N 1
ATOM 2299 C CA . ASP A 1 298 ? 4.123 3.647 -3.860 1.00 91.25 298 ASP A CA 1
ATOM 2300 C C . ASP A 1 298 ? 2.960 2.736 -4.291 1.00 91.25 298 ASP A C 1
ATOM 2302 O O . ASP A 1 298 ? 2.911 2.316 -5.452 1.00 91.25 298 ASP A O 1
ATOM 2306 N N . LEU A 1 299 ? 1.973 2.484 -3.424 1.00 90.81 299 LEU A N 1
ATOM 2307 C CA . LEU A 1 299 ? 0.757 1.748 -3.781 1.00 90.81 299 LEU A CA 1
ATOM 2308 C C . LEU A 1 299 ? -0.028 2.467 -4.884 1.00 90.81 299 LEU A C 1
ATOM 2310 O O . LEU A 1 299 ? -0.284 1.860 -5.925 1.00 90.81 299 LEU A O 1
ATOM 2314 N N . ARG A 1 300 ? -0.329 3.763 -4.739 1.00 88.69 300 ARG A N 1
ATOM 2315 C CA . ARG A 1 300 ? -0.970 4.571 -5.793 1.00 88.69 300 ARG A CA 1
ATOM 2316 C C . ARG A 1 300 ? -0.214 4.444 -7.103 1.00 88.69 300 ARG A C 1
ATOM 2318 O O . ARG A 1 300 ? -0.813 4.176 -8.142 1.00 88.69 300 ARG A O 1
ATOM 2325 N N . ASP A 1 301 ? 1.111 4.545 -7.067 1.00 85.56 301 ASP A N 1
ATOM 2326 C CA . ASP A 1 301 ? 1.929 4.387 -8.258 1.00 85.56 301 ASP A CA 1
ATOM 2327 C C . ASP A 1 301 ? 1.749 3.014 -8.911 1.00 85.56 301 ASP A C 1
ATOM 2329 O O . ASP A 1 301 ? 1.661 2.947 -10.138 1.00 85.56 301 ASP A O 1
ATOM 2333 N N . ASN A 1 302 ? 1.679 1.930 -8.132 1.00 84.81 302 ASN A N 1
ATOM 2334 C CA . ASN A 1 302 ? 1.448 0.571 -8.635 1.00 84.81 302 ASN A CA 1
ATOM 2335 C C . ASN A 1 302 ? 0.080 0.401 -9.324 1.00 84.81 302 ASN A C 1
ATOM 2337 O O . ASN A 1 302 ? -0.006 -0.417 -10.244 1.00 84.81 302 ASN A O 1
ATOM 2341 N N . TYR A 1 303 ? -0.935 1.177 -8.928 1.00 82.62 303 TYR A N 1
ATOM 2342 C CA . TYR A 1 303 ? -2.308 1.112 -9.451 1.00 82.62 303 TYR A CA 1
ATOM 2343 C C . TYR A 1 303 ? -2.670 2.233 -10.444 1.00 82.62 303 TYR A C 1
ATOM 2345 O O . TYR A 1 303 ? -3.681 2.139 -11.139 1.00 82.62 303 TYR A O 1
ATOM 2353 N N . ARG A 1 304 ? -1.839 3.276 -10.580 1.00 79.50 304 ARG A N 1
ATOM 2354 C CA . ARG A 1 304 ? -2.093 4.403 -11.490 1.00 79.50 304 ARG A CA 1
ATOM 2355 C C . ARG A 1 304 ? -2.013 3.964 -12.963 1.00 79.50 304 ARG A C 1
ATOM 2357 O O . ARG A 1 304 ? -0.969 3.432 -13.372 1.00 79.50 304 ARG A O 1
ATOM 2364 N N . PRO A 1 305 ? -3.046 4.231 -13.787 1.00 65.06 305 PRO A N 1
ATOM 2365 C CA . PRO A 1 305 ? -2.979 3.995 -15.225 1.00 65.06 305 PRO A CA 1
ATOM 2366 C C . PRO A 1 305 ? -1.943 4.949 -15.838 1.00 65.06 305 PRO A C 1
ATOM 2368 O O . PRO A 1 305 ? -2.002 6.160 -15.639 1.00 65.06 305 PRO A O 1
ATOM 2371 N N . ARG A 1 306 ? -0.948 4.411 -16.550 1.00 61.47 306 ARG A N 1
ATOM 2372 C CA . ARG A 1 306 ? 0.022 5.197 -17.331 1.00 61.47 306 ARG A CA 1
ATOM 2373 C C . ARG A 1 306 ? -0.084 4.777 -18.791 1.00 61.47 306 ARG A C 1
ATOM 2375 O O . ARG A 1 306 ? -0.066 3.580 -19.058 1.00 61.47 306 ARG A O 1
ATOM 2382 N N . ALA A 1 307 ? -0.103 5.747 -19.705 1.00 48.78 307 ALA A N 1
ATOM 2383 C CA . ALA A 1 307 ? -0.301 5.529 -21.142 1.00 48.78 307 ALA A CA 1
ATOM 2384 C C . ALA A 1 307 ? 0.687 4.525 -21.781 1.00 48.78 307 ALA A C 1
ATOM 2386 O O . ALA A 1 307 ? 0.329 3.819 -22.714 1.00 48.78 307 ALA A O 1
ATOM 2387 N N . ALA A 1 308 ? 1.909 4.404 -21.247 1.00 53.56 308 ALA A N 1
ATOM 2388 C CA . ALA A 1 308 ? 2.947 3.525 -21.797 1.00 53.56 308 ALA A CA 1
ATOM 2389 C C . ALA A 1 308 ? 3.030 2.122 -21.154 1.00 53.56 308 ALA A C 1
ATOM 2391 O O . ALA A 1 308 ? 3.748 1.263 -21.657 1.00 53.56 308 ALA A O 1
ATOM 2392 N N . ASP A 1 309 ? 2.330 1.859 -20.043 1.00 58.81 309 ASP A N 1
ATOM 2393 C CA . ASP A 1 309 ? 2.392 0.567 -19.342 1.00 58.81 309 ASP A CA 1
ATOM 2394 C C . ASP A 1 309 ? 1.008 -0.094 -19.331 1.00 58.81 309 ASP A C 1
ATOM 2396 O O . ASP A 1 309 ? 0.338 -0.177 -18.299 1.00 58.81 309 ASP A O 1
ATOM 2400 N N . TRP A 1 310 ? 0.594 -0.613 -20.496 1.00 58.03 310 TRP A N 1
ATOM 2401 C CA . TRP A 1 310 ? -0.625 -1.423 -20.680 1.00 58.03 310 TRP A CA 1
ATOM 2402 C C . TRP A 1 310 ? -0.670 -2.634 -19.729 1.00 58.03 310 TRP A C 1
ATOM 2404 O O . TRP A 1 310 ? -1.727 -3.205 -19.461 1.00 58.03 310 TRP A O 1
ATOM 2414 N N . ARG A 1 311 ? 0.475 -3.009 -19.135 1.00 55.44 311 ARG A N 1
ATOM 2415 C CA . ARG A 1 311 ? 0.566 -4.069 -18.127 1.00 55.44 311 ARG A CA 1
ATOM 2416 C C . ARG A 1 311 ? -0.059 -3.670 -16.782 1.00 55.44 311 ARG A C 1
ATOM 2418 O O . ARG A 1 311 ? -0.316 -4.568 -15.986 1.00 55.44 311 ARG A O 1
ATOM 2425 N N . ARG A 1 312 ? -0.327 -2.384 -16.505 1.00 55.72 312 ARG A N 1
ATOM 2426 C CA . ARG A 1 312 ? -0.959 -1.921 -15.246 1.00 55.72 312 ARG A CA 1
ATOM 2427 C C . ARG A 1 312 ? -2.486 -1.957 -15.252 1.00 55.72 312 ARG A C 1
ATOM 2429 O O . ARG A 1 312 ? -3.058 -2.060 -14.173 1.00 55.72 312 ARG A O 1
ATOM 2436 N N . ALA A 1 313 ? -3.132 -2.048 -16.420 1.00 62.75 313 ALA A N 1
ATOM 2437 C CA . ALA A 1 313 ? -4.556 -2.407 -16.522 1.00 62.75 313 ALA A CA 1
ATOM 2438 C C . ALA A 1 313 ? -4.855 -3.823 -15.987 1.00 62.75 313 ALA A C 1
ATOM 2440 O O . ALA A 1 313 ? -6.008 -4.199 -15.792 1.00 62.75 313 ALA A O 1
ATOM 2441 N N . LYS A 1 314 ? -3.807 -4.617 -15.723 1.00 67.06 314 LYS A N 1
ATOM 2442 C CA . LYS A 1 314 ? -3.937 -5.950 -15.148 1.00 67.06 314 LYS A CA 1
ATOM 2443 C C . LYS A 1 314 ? -4.461 -5.900 -13.719 1.00 67.06 314 LYS A C 1
ATOM 2445 O O . LYS A 1 314 ? -5.283 -6.739 -13.400 1.00 67.06 314 LYS A O 1
ATOM 2450 N N . ARG A 1 315 ? -4.022 -4.965 -12.863 1.00 79.94 315 ARG A N 1
ATOM 2451 C CA . ARG A 1 315 ? -4.376 -4.982 -11.431 1.00 79.94 315 ARG A CA 1
ATOM 2452 C C . ARG A 1 315 ? -5.835 -4.584 -11.221 1.00 79.94 315 ARG A C 1
ATOM 2454 O O . ARG A 1 315 ? -6.153 -3.417 -11.030 1.00 79.94 315 ARG A O 1
ATOM 2461 N N . THR A 1 316 ? -6.721 -5.572 -11.261 1.00 81.50 316 THR A N 1
ATOM 2462 C CA . THR A 1 316 ? -8.168 -5.354 -11.165 1.00 81.50 316 THR A CA 1
ATOM 2463 C C . THR A 1 316 ? -8.695 -5.345 -9.734 1.00 81.50 316 THR A C 1
ATOM 2465 O O . THR A 1 316 ? -9.892 -5.151 -9.556 1.00 81.50 316 THR A O 1
ATOM 2468 N N . ARG A 1 317 ? -7.848 -5.636 -8.740 1.00 87.94 317 ARG A N 1
ATOM 2469 C CA . ARG A 1 317 ? -8.221 -5.844 -7.333 1.00 87.94 317 ARG A CA 1
ATOM 2470 C C . ARG A 1 317 ? -7.320 -5.016 -6.421 1.00 87.94 317 ARG A C 1
ATOM 2472 O O . ARG A 1 317 ? -6.125 -4.980 -6.718 1.00 87.94 317 ARG A O 1
ATOM 2479 N N . PRO A 1 318 ? -7.848 -4.407 -5.350 1.00 90.38 318 PRO A N 1
ATOM 2480 C CA . PRO A 1 318 ? -7.055 -3.614 -4.421 1.00 90.38 318 PRO A CA 1
ATOM 2481 C C . PRO A 1 318 ? -6.116 -4.510 -3.589 1.00 90.38 318 PRO A C 1
ATOM 2483 O O . PRO A 1 318 ? -6.373 -5.710 -3.460 1.00 90.38 318 PRO A O 1
ATOM 2486 N N . PRO A 1 319 ? -5.022 -3.958 -3.031 1.00 92.50 319 PRO A N 1
ATOM 2487 C CA . PRO A 1 319 ? -4.301 -4.583 -1.932 1.00 92.50 319 PRO A CA 1
ATOM 2488 C C . PRO A 1 319 ? -5.148 -4.549 -0.658 1.00 92.50 319 PRO A C 1
ATOM 2490 O O . PRO A 1 319 ? -5.700 -3.505 -0.314 1.00 92.50 319 PRO A O 1
ATOM 2493 N N . VAL A 1 320 ? -5.232 -5.692 0.022 1.00 94.38 320 VAL A N 1
ATOM 2494 C CA . VAL A 1 320 ? -6.029 -5.877 1.239 1.00 94.38 320 VAL A CA 1
ATOM 2495 C C . VAL A 1 320 ? -5.109 -6.126 2.426 1.00 94.38 320 VAL A C 1
ATOM 2497 O O . VAL A 1 320 ? -4.286 -7.039 2.395 1.00 94.38 320 VAL A O 1
ATOM 2500 N N . VAL A 1 321 ? -5.260 -5.323 3.472 1.00 96.31 321 VAL A N 1
ATOM 2501 C CA . VAL A 1 321 ? -4.516 -5.442 4.727 1.00 96.31 321 VAL A CA 1
ATOM 2502 C C . VAL A 1 321 ? -5.452 -5.889 5.831 1.00 96.31 321 VAL A C 1
ATOM 2504 O O . VAL A 1 321 ? -6.542 -5.343 5.975 1.00 96.31 321 VAL A O 1
ATOM 2507 N N . LEU A 1 322 ? -5.018 -6.884 6.599 1.00 96.56 322 LEU A N 1
ATOM 2508 C CA . LEU A 1 322 ? -5.825 -7.509 7.640 1.00 96.56 322 LEU A CA 1
ATOM 2509 C C . LEU A 1 322 ? -5.119 -7.392 8.992 1.00 96.56 322 LEU A C 1
ATOM 2511 O O . LEU A 1 322 ? -4.028 -7.942 9.175 1.00 96.56 322 LEU A O 1
ATOM 2515 N N . LEU A 1 323 ? -5.765 -6.702 9.931 1.00 96.12 323 LEU A N 1
ATOM 2516 C CA . LEU A 1 323 ? -5.366 -6.599 11.333 1.00 96.12 323 LEU A CA 1
ATOM 2517 C C . LEU A 1 323 ? -6.307 -7.474 12.161 1.00 96.12 323 LEU A C 1
ATOM 2519 O O . LEU A 1 323 ? -7.476 -7.146 12.347 1.00 96.12 323 LEU A O 1
ATOM 2523 N N . HIS A 1 324 ? -5.795 -8.611 12.630 1.00 92.50 324 HIS A N 1
ATOM 2524 C CA . HIS A 1 324 ? -6.594 -9.584 13.384 1.00 92.50 324 HIS A CA 1
ATOM 2525 C C . HIS A 1 324 ? -7.055 -9.043 14.725 1.00 92.50 324 HIS A C 1
ATOM 2527 O O . HIS A 1 324 ? -8.115 -9.422 15.188 1.00 92.50 324 HIS A O 1
ATOM 2533 N N . ARG A 1 325 ? -6.251 -8.160 15.310 1.00 92.31 325 ARG A N 1
ATOM 2534 C CA . ARG A 1 325 ? -6.548 -7.430 16.528 1.00 92.31 325 ARG A CA 1
ATOM 2535 C C . ARG A 1 325 ? -5.804 -6.107 16.443 1.00 92.31 325 ARG A C 1
ATOM 2537 O O . ARG A 1 325 ? -4.593 -6.107 16.232 1.00 92.31 325 ARG A O 1
ATOM 2544 N N . ALA A 1 326 ? -6.499 -4.992 16.571 1.00 93.06 326 ALA A N 1
ATOM 2545 C CA . ALA A 1 326 ? -5.911 -3.662 16.613 1.00 93.06 326 ALA A CA 1
ATOM 2546 C C . ALA A 1 326 ? -6.093 -3.107 18.024 1.00 93.06 326 ALA A C 1
ATOM 2548 O O . ALA A 1 326 ? -7.215 -2.857 18.437 1.00 93.06 326 ALA A O 1
ATOM 2549 N N . THR A 1 327 ? -5.003 -2.936 18.765 1.00 91.75 327 THR A N 1
ATOM 2550 C CA . THR A 1 327 ? -4.999 -2.313 20.097 1.00 91.75 327 THR A CA 1
ATOM 2551 C C . THR A 1 327 ? -4.081 -1.098 20.101 1.00 91.75 327 THR A C 1
ATOM 2553 O O . THR A 1 327 ? -3.385 -0.826 19.110 1.00 91.75 327 THR A O 1
ATOM 2556 N N . GLN A 1 328 ? -4.084 -0.339 21.199 1.00 89.75 328 GLN A N 1
ATOM 2557 C CA . GLN A 1 328 ? -3.051 0.677 21.407 1.00 89.75 328 GLN A CA 1
ATOM 2558 C C . GLN A 1 328 ? -1.679 0.009 21.539 1.00 89.75 328 GLN A C 1
ATOM 2560 O O . GLN A 1 328 ? -0.747 0.384 20.833 1.00 89.75 328 GLN A O 1
ATOM 2565 N N . ASP A 1 329 ? -1.585 -1.037 22.362 1.00 89.50 329 ASP A N 1
ATOM 2566 C CA . ASP A 1 329 ? -0.318 -1.684 22.721 1.00 89.50 329 ASP A CA 1
ATOM 2567 C C . ASP A 1 329 ? 0.394 -2.320 21.528 1.00 89.50 329 ASP A C 1
ATOM 2569 O O . ASP A 1 329 ? 1.607 -2.192 21.371 1.00 89.50 329 ASP A O 1
ATOM 2573 N N . ASN A 1 330 ? -0.362 -2.968 20.638 1.00 91.44 330 ASN A N 1
ATOM 2574 C CA . ASN A 1 330 ? 0.209 -3.608 19.459 1.00 91.44 330 ASN A CA 1
ATOM 2575 C C . ASN A 1 330 ? 0.440 -2.638 18.289 1.00 91.44 330 ASN A C 1
ATOM 2577 O O . ASN A 1 330 ? 0.844 -3.070 17.211 1.00 91.44 330 ASN A O 1
ATOM 2581 N N . GLY A 1 331 ? 0.161 -1.342 18.471 1.00 91.44 331 GLY A N 1
ATOM 2582 C CA . GLY A 1 331 ? 0.338 -0.306 17.454 1.00 91.44 331 GLY A CA 1
ATOM 2583 C C . GLY A 1 331 ? -0.703 -0.315 16.328 1.00 91.44 331 GLY A C 1
ATOM 2584 O O . GLY A 1 331 ? -0.603 0.491 15.402 1.00 91.44 331 GLY A O 1
ATOM 2585 N N . GLY A 1 332 ? -1.711 -1.191 16.375 1.00 93.62 332 GLY A N 1
ATOM 2586 C CA . GLY A 1 332 ? -2.740 -1.302 15.340 1.00 93.62 332 GLY A CA 1
ATOM 2587 C C . GLY A 1 332 ? -3.584 -0.033 15.220 1.00 93.62 332 GLY A C 1
ATOM 2588 O O . GLY A 1 332 ? -3.795 0.462 14.112 1.00 93.62 332 GLY A O 1
ATOM 2589 N N . ILE A 1 333 ? -3.994 0.550 16.353 1.00 92.44 333 ILE A N 1
ATOM 2590 C CA . ILE A 1 333 ? -4.741 1.819 16.356 1.00 92.44 333 ILE A CA 1
ATOM 2591 C C . ILE A 1 333 ? -3.861 2.971 15.848 1.00 92.44 333 ILE A C 1
ATOM 2593 O O . ILE A 1 333 ? -4.313 3.782 15.038 1.00 92.44 333 ILE A O 1
ATOM 2597 N N . LEU A 1 334 ? -2.582 3.011 16.245 1.00 92.12 334 LEU A N 1
ATOM 2598 C CA . LEU A 1 334 ? -1.626 4.011 15.753 1.00 92.12 334 LEU A CA 1
ATOM 2599 C C . LEU A 1 334 ? -1.441 3.935 14.233 1.00 92.12 334 LEU A C 1
ATOM 2601 O O . LEU A 1 334 ? -1.401 4.971 13.569 1.00 92.12 334 LEU A O 1
ATOM 2605 N N . LEU A 1 335 ? -1.374 2.727 13.667 1.00 95.00 335 LEU A N 1
ATOM 2606 C CA . LEU A 1 335 ? -1.289 2.527 12.222 1.00 95.00 335 LEU A CA 1
ATOM 2607 C C . LEU A 1 335 ? -2.540 3.044 11.499 1.00 95.00 335 LEU A C 1
ATOM 2609 O O . LEU A 1 335 ? -2.414 3.766 10.508 1.00 95.00 335 LEU A O 1
ATOM 2613 N N . ILE A 1 336 ? -3.736 2.695 11.986 1.00 93.56 336 ILE A N 1
ATOM 2614 C CA . ILE A 1 336 ? -5.004 3.143 11.388 1.00 93.56 336 ILE A CA 1
ATOM 2615 C C . ILE A 1 336 ? -5.082 4.675 11.409 1.00 93.56 336 ILE A C 1
ATOM 2617 O O . ILE A 1 336 ? -5.363 5.287 10.376 1.00 93.56 336 ILE A O 1
ATOM 2621 N N . ASN A 1 337 ? -4.740 5.296 12.540 1.00 90.75 337 ASN A N 1
ATOM 2622 C CA . ASN A 1 337 ? -4.709 6.751 12.684 1.00 90.75 337 ASN A CA 1
ATOM 2623 C C . ASN A 1 337 ? -3.697 7.399 11.731 1.00 90.75 337 ASN A C 1
ATOM 2625 O O . ASN A 1 337 ? -4.027 8.370 11.052 1.00 90.75 337 ASN A O 1
ATOM 2629 N N . ALA A 1 338 ? -2.489 6.842 11.606 1.00 91.38 338 ALA A N 1
ATOM 2630 C CA . ALA A 1 338 ? -1.481 7.360 10.684 1.00 91.38 338 ALA A CA 1
ATOM 2631 C C . ALA A 1 338 ? -1.944 7.289 9.216 1.00 91.38 338 ALA A C 1
ATOM 2633 O O . ALA A 1 338 ? -1.733 8.236 8.454 1.00 91.38 338 ALA A O 1
ATOM 2634 N N . ILE A 1 339 ? -2.614 6.201 8.809 1.00 92.69 339 ILE A N 1
ATOM 2635 C CA . ILE A 1 339 ? -3.192 6.074 7.461 1.00 92.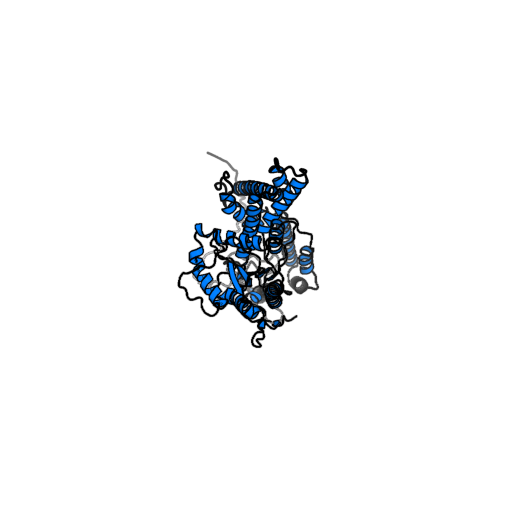69 339 ILE A CA 1
ATOM 2636 C C . ILE A 1 339 ? -4.319 7.090 7.260 1.00 92.69 339 ILE A C 1
ATOM 2638 O O . ILE A 1 339 ? -4.317 7.786 6.242 1.00 92.69 339 ILE A O 1
ATOM 2642 N N . ASN A 1 340 ? -5.231 7.229 8.228 1.00 88.75 340 ASN A N 1
ATOM 2643 C CA . ASN A 1 340 ? -6.297 8.231 8.191 1.00 88.75 340 ASN A CA 1
ATOM 2644 C C . ASN A 1 340 ? -5.727 9.648 8.030 1.00 88.75 340 ASN A C 1
ATOM 2646 O O . ASN A 1 340 ? -6.075 10.337 7.076 1.00 88.75 340 ASN A O 1
ATOM 2650 N N . ASN A 1 341 ? -4.779 10.052 8.878 1.00 85.88 341 ASN A N 1
ATOM 2651 C CA . ASN A 1 341 ? -4.181 11.390 8.853 1.00 85.88 341 ASN A CA 1
ATOM 2652 C C . ASN A 1 341 ? -3.511 11.703 7.510 1.00 85.88 341 ASN A C 1
ATOM 2654 O O . ASN A 1 341 ? -3.639 12.802 6.963 1.00 85.88 341 ASN A O 1
ATOM 2658 N N . VAL A 1 342 ? -2.779 10.738 6.946 1.00 87.75 342 VAL A N 1
ATOM 2659 C CA . VAL A 1 342 ? -2.127 10.910 5.642 1.00 87.75 342 VAL A CA 1
ATOM 2660 C C . VAL A 1 342 ? -3.155 11.022 4.513 1.00 87.75 342 VAL A C 1
ATOM 2662 O O . VAL A 1 342 ? -2.959 11.837 3.607 1.00 87.75 342 VAL A O 1
ATOM 2665 N N . ARG A 1 343 ? -4.241 10.241 4.555 1.00 87.50 343 ARG A N 1
ATOM 2666 C CA . ARG A 1 343 ? -5.330 10.325 3.573 1.00 87.50 343 ARG A CA 1
ATOM 2667 C C . ARG A 1 343 ? -6.090 11.645 3.678 1.00 87.50 343 ARG A C 1
ATOM 2669 O O . ARG A 1 343 ? -6.261 12.303 2.655 1.00 87.50 343 ARG A O 1
ATOM 2676 N N . SER A 1 344 ? -6.444 12.079 4.889 1.00 83.31 344 SER A N 1
ATOM 2677 C CA . SER A 1 344 ? -7.148 13.342 5.145 1.00 83.31 344 SER A CA 1
ATOM 2678 C C . SER A 1 344 ? -6.353 14.555 4.671 1.00 83.31 344 SER A C 1
ATOM 2680 O O . SER A 1 344 ? -6.907 15.420 4.010 1.00 83.31 344 SER A O 1
ATOM 2682 N N . ARG A 1 345 ? -5.034 14.600 4.908 1.00 79.88 345 ARG A N 1
ATOM 2683 C CA . ARG A 1 345 ? -4.195 15.727 4.448 1.00 79.88 345 ARG A CA 1
ATOM 2684 C C . ARG A 1 345 ? -4.013 15.802 2.933 1.00 79.88 345 ARG A C 1
ATOM 2686 O O . ARG A 1 345 ? -3.667 16.859 2.417 1.00 79.88 345 ARG A O 1
ATOM 2693 N N . ARG A 1 346 ? -4.123 14.675 2.226 1.00 76.94 346 ARG A N 1
ATOM 2694 C CA . ARG A 1 346 ? -3.894 14.615 0.772 1.00 76.94 346 ARG A CA 1
ATOM 2695 C C . ARG A 1 346 ? -5.188 14.728 -0.025 1.00 76.94 346 ARG A C 1
ATOM 2697 O O . ARG A 1 346 ? -5.104 15.076 -1.195 1.00 76.94 346 ARG A O 1
ATOM 2704 N N . SER A 1 347 ? -6.330 14.371 0.565 1.00 72.81 347 SER A N 1
ATOM 2705 C CA . SER A 1 347 ? -7.628 14.232 -0.117 1.00 72.81 347 SER A CA 1
ATOM 2706 C C . SER A 1 347 ? -7.564 13.366 -1.390 1.00 72.81 347 SER A C 1
ATOM 2708 O O . SER A 1 347 ? -8.390 13.475 -2.290 1.00 72.81 347 SER A O 1
ATOM 2710 N N . GLU A 1 348 ? -6.564 12.482 -1.486 1.00 73.06 348 GLU A N 1
ATOM 2711 C CA . GLU A 1 348 ? -6.319 11.631 -2.651 1.00 73.06 348 GLU A CA 1
ATOM 2712 C C . GLU A 1 348 ? -6.766 10.199 -2.363 1.00 73.06 348 GLU A C 1
ATOM 2714 O O . GLU A 1 348 ? -6.188 9.521 -1.504 1.00 73.06 348 GLU A O 1
ATOM 2719 N N . VAL A 1 349 ? -7.708 9.697 -3.163 1.00 78.75 349 VAL A N 1
ATOM 2720 C CA . VAL A 1 349 ? -8.143 8.297 -3.106 1.00 78.75 349 VAL A CA 1
ATOM 2721 C C . VAL A 1 349 ? -6.960 7.374 -3.403 1.00 78.75 349 VAL A C 1
ATOM 2723 O O . VAL A 1 349 ? -6.266 7.506 -4.417 1.00 78.75 349 VAL A O 1
ATOM 2726 N N . ASP A 1 350 ? -6.716 6.423 -2.511 1.00 85.50 350 ASP A N 1
ATOM 2727 C CA . ASP A 1 350 ? -5.696 5.395 -2.681 1.00 85.50 350 ASP A CA 1
ATOM 2728 C C . ASP A 1 350 ? -6.317 3.995 -2.723 1.00 85.50 350 ASP A C 1
ATOM 2730 O O . ASP A 1 350 ? -7.475 3.810 -2.348 1.00 85.50 350 ASP A O 1
ATOM 2734 N N . PRO A 1 351 ? -5.591 3.001 -3.262 1.00 90.38 351 PRO A N 1
ATOM 2735 C CA . PRO A 1 351 ? -6.184 1.705 -3.539 1.00 90.38 351 PRO A CA 1
ATOM 2736 C C . PRO A 1 351 ? -6.279 0.799 -2.305 1.00 90.38 351 PRO A C 1
ATOM 2738 O O . PRO A 1 351 ? -6.839 -0.279 -2.443 1.00 90.38 351 PRO A O 1
ATOM 2741 N N . LEU A 1 352 ? -5.697 1.160 -1.157 1.00 94.31 352 LEU A N 1
ATOM 2742 C CA . LEU A 1 352 ? -5.544 0.262 -0.012 1.00 94.31 352 LEU A CA 1
ATOM 2743 C C . LEU A 1 352 ? -6.884 0.023 0.695 1.00 94.31 352 LEU A C 1
ATOM 2745 O O . LEU A 1 352 ? -7.517 0.966 1.159 1.00 94.31 352 LEU A O 1
ATOM 2749 N N . LEU A 1 353 ? -7.273 -1.243 0.828 1.00 95.56 353 LEU A N 1
ATOM 2750 C CA . LEU A 1 353 ? -8.398 -1.666 1.658 1.00 95.56 353 LEU A CA 1
ATOM 2751 C C . LEU A 1 353 ? -7.846 -2.276 2.948 1.00 95.56 353 LEU A C 1
ATOM 2753 O O . LEU A 1 353 ? -7.012 -3.179 2.885 1.00 95.56 353 LEU A O 1
ATOM 2757 N N . LEU A 1 354 ? -8.294 -1.796 4.104 1.00 96.88 354 LEU A N 1
ATOM 2758 C CA . LEU A 1 354 ? -7.884 -2.320 5.407 1.00 96.88 354 LEU A CA 1
ATOM 2759 C C . LEU A 1 354 ? -9.111 -2.848 6.146 1.00 96.88 354 LEU A C 1
ATOM 2761 O O . LEU A 1 354 ? -10.144 -2.192 6.134 1.00 96.88 354 LEU A O 1
ATOM 2765 N N . LEU A 1 355 ? -8.987 -4.017 6.773 1.00 97.56 355 LEU A N 1
ATOM 2766 C CA . LEU A 1 355 ? -9.968 -4.569 7.704 1.00 97.56 355 LEU A CA 1
ATOM 2767 C C . LEU A 1 355 ? -9.273 -4.840 9.039 1.00 97.56 355 LEU A C 1
ATOM 2769 O O . LEU A 1 355 ? -8.282 -5.574 9.078 1.00 97.56 355 LEU A O 1
ATOM 2773 N N . ALA A 1 356 ? -9.796 -4.257 10.111 1.00 96.88 356 ALA A N 1
ATOM 2774 C CA . ALA A 1 356 ? -9.276 -4.407 11.461 1.00 96.88 356 ALA A CA 1
ATOM 2775 C C . ALA A 1 356 ? -10.372 -4.813 12.439 1.00 96.88 356 ALA A C 1
ATOM 2777 O O . ALA A 1 356 ? -11.437 -4.201 12.444 1.00 96.88 356 ALA A O 1
ATOM 2778 N N . ALA A 1 357 ? -10.082 -5.796 13.287 1.00 95.50 357 ALA A N 1
ATOM 2779 C CA . ALA A 1 357 ? -10.888 -6.082 14.467 1.00 95.50 357 ALA A CA 1
ATOM 2780 C C . ALA A 1 357 ?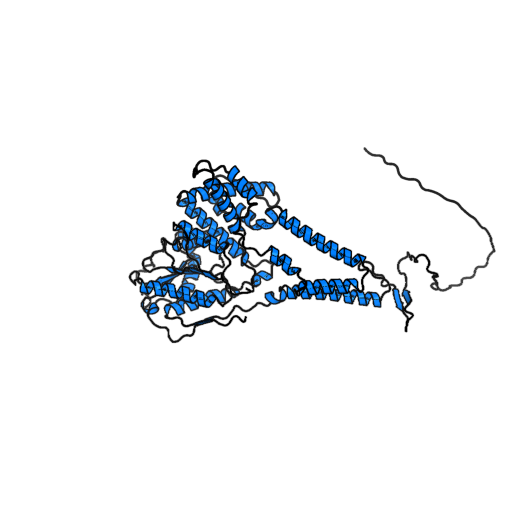 -10.370 -5.284 15.663 1.00 95.50 357 ALA A C 1
ATOM 2782 O O . ALA A 1 357 ? -9.187 -5.354 16.001 1.00 95.50 357 ALA A O 1
ATOM 2783 N N . LEU A 1 358 ? -11.258 -4.518 16.282 1.00 93.31 358 LEU A N 1
ATOM 2784 C CA . LEU A 1 358 ? -10.993 -3.709 17.463 1.00 93.31 358 LEU A CA 1
ATOM 2785 C C . LEU A 1 358 ? -11.710 -4.355 18.660 1.00 93.31 358 LEU A C 1
ATOM 2787 O O . LEU A 1 358 ? -12.917 -4.586 18.559 1.00 93.31 358 LEU A O 1
ATOM 2791 N N . PRO A 1 359 ? -11.012 -4.647 19.772 1.00 90.88 359 PRO A N 1
ATOM 2792 C CA . PRO A 1 359 ? -11.659 -5.132 20.989 1.00 90.88 359 PRO A CA 1
ATOM 2793 C C . PRO A 1 359 ? -12.733 -4.170 21.512 1.00 90.88 359 PRO A C 1
ATOM 2795 O O . PRO A 1 359 ? -12.601 -2.949 21.383 1.00 90.88 359 PRO A O 1
ATOM 2798 N N . ALA A 1 360 ? -13.776 -4.699 22.149 1.00 85.62 360 ALA A N 1
ATOM 2799 C CA . ALA A 1 360 ? -14.911 -3.931 22.666 1.00 85.62 360 ALA A CA 1
ATOM 2800 C C . ALA A 1 360 ? -14.496 -2.826 23.664 1.00 85.62 360 ALA A C 1
ATOM 2802 O O . ALA A 1 360 ? -15.019 -1.708 23.628 1.00 85.62 360 ALA A O 1
ATOM 2803 N N . ALA A 1 361 ? -13.492 -3.104 24.497 1.00 83.31 361 ALA A N 1
ATOM 2804 C CA . ALA A 1 361 ? -12.964 -2.157 25.479 1.00 83.31 361 ALA A CA 1
ATOM 2805 C C . ALA A 1 361 ? -12.098 -1.042 24.860 1.00 83.31 361 ALA A C 1
ATOM 2807 O O . ALA A 1 361 ? -11.897 0.005 25.474 1.00 83.31 361 ALA A O 1
ATOM 2808 N N . GLU A 1 362 ? -11.577 -1.245 23.649 1.00 84.62 362 GLU A N 1
ATOM 2809 C CA . GLU A 1 362 ? -10.672 -0.293 23.010 1.00 84.62 362 GLU A CA 1
ATOM 2810 C C . GLU A 1 362 ? -11.438 0.867 22.372 1.00 84.62 362 GLU A C 1
ATOM 2812 O O . GLU A 1 362 ? -12.476 0.698 21.721 1.00 84.62 362 GLU A O 1
ATOM 2817 N N . VAL A 1 363 ? -10.902 2.077 22.526 1.00 77.88 363 VAL A N 1
ATOM 2818 C CA . VAL A 1 363 ? -11.479 3.295 21.952 1.00 77.88 363 VAL A CA 1
ATOM 2819 C C . VAL A 1 363 ? -10.454 3.949 21.041 1.00 77.88 363 VAL A C 1
ATOM 2821 O O . VAL A 1 363 ? -9.349 4.317 21.450 1.00 77.88 363 VAL A O 1
ATOM 2824 N N . MET A 1 364 ? -10.834 4.145 19.781 1.00 75.25 364 MET A N 1
ATOM 2825 C CA . MET A 1 364 ? -10.050 4.969 18.873 1.00 75.25 364 MET A CA 1
ATOM 2826 C C . MET A 1 364 ? -10.224 6.436 19.271 1.00 75.25 364 MET A C 1
ATOM 2828 O O . MET A 1 364 ? -11.290 7.025 19.074 1.00 75.25 364 MET A O 1
ATOM 2832 N N . ARG A 1 365 ? -9.174 7.036 19.845 1.00 62.53 365 ARG A N 1
ATOM 2833 C CA . ARG A 1 365 ? -9.110 8.487 20.090 1.00 62.53 365 ARG A CA 1
ATOM 2834 C C . ARG A 1 365 ? -9.441 9.230 18.792 1.00 62.53 365 ARG A C 1
ATOM 2836 O O . ARG A 1 365 ? -9.015 8.782 17.731 1.00 62.53 365 ARG A O 1
ATOM 2843 N N . HIS A 1 366 ? -10.163 10.349 18.891 1.00 56.47 366 HIS A N 1
ATOM 2844 C CA . HIS A 1 366 ? -10.655 11.138 17.748 1.00 56.47 366 HIS A CA 1
ATOM 2845 C C . HIS A 1 366 ? -11.821 10.519 16.953 1.00 56.47 366 HIS A C 1
ATOM 2847 O O . HIS A 1 366 ? -12.152 10.980 15.858 1.00 56.47 366 HIS A O 1
ATOM 2853 N N . THR A 1 367 ? -12.485 9.508 17.518 1.00 50.69 367 THR A N 1
ATOM 2854 C CA . THR A 1 367 ? -13.832 9.121 17.082 1.00 50.69 367 THR A CA 1
ATOM 2855 C C . THR A 1 367 ? -14.818 10.149 17.637 1.00 50.69 367 THR A C 1
ATOM 2857 O O . THR A 1 367 ? -14.884 10.283 18.862 1.00 50.69 367 THR A O 1
ATOM 2860 N N . PRO A 1 368 ? -15.557 10.902 16.801 1.00 46.22 368 PRO A N 1
ATOM 2861 C CA . PRO A 1 368 ? -16.668 11.688 17.316 1.00 46.22 368 PRO A CA 1
ATOM 2862 C C . PRO A 1 368 ? -17.659 10.733 18.000 1.00 46.22 368 PRO A C 1
ATOM 2864 O O . PRO A 1 368 ? -17.908 9.651 17.460 1.00 46.22 368 PRO A O 1
ATOM 2867 N N . PRO A 1 369 ? -18.206 11.079 19.181 1.00 44.81 369 PRO A N 1
ATOM 2868 C CA . PRO A 1 369 ? -19.302 10.304 19.745 1.00 44.81 369 PRO A CA 1
ATOM 2869 C C . PRO A 1 369 ? -20.415 10.199 18.691 1.00 44.81 369 PRO A C 1
ATOM 2871 O O . PRO A 1 369 ? -20.602 11.150 17.920 1.00 44.81 369 PRO A O 1
ATOM 2874 N N . PRO A 1 370 ? -21.119 9.055 18.600 1.00 47.53 370 PRO A N 1
ATOM 2875 C CA . PRO A 1 370 ? -22.234 8.928 17.673 1.00 47.53 370 PRO A CA 1
ATOM 2876 C C . PRO A 1 370 ? -23.176 10.119 17.892 1.00 47.53 370 PRO A C 1
ATOM 2878 O O . PRO A 1 370 ? -23.432 10.470 19.046 1.00 47.53 370 PRO A O 1
ATOM 2881 N N . PRO A 1 371 ? -23.638 10.793 16.825 1.00 43.47 371 PRO A N 1
ATOM 2882 C CA . PRO A 1 371 ? -24.443 11.989 16.983 1.00 43.47 371 PRO A CA 1
ATOM 2883 C C . PRO A 1 371 ? -25.720 11.633 17.745 1.00 43.47 371 PRO A C 1
ATOM 2885 O O . PRO A 1 371 ? -26.597 10.950 17.212 1.00 43.47 371 PRO A O 1
ATOM 2888 N N . GLU A 1 372 ? -25.844 12.117 18.979 1.00 37.47 372 GLU A N 1
ATOM 2889 C CA . GLU A 1 372 ? -27.135 12.229 19.647 1.00 37.47 372 GLU A CA 1
ATOM 2890 C C . GLU A 1 372 ? -27.939 13.264 18.862 1.00 37.47 372 GLU A C 1
ATOM 2892 O O . GLU A 1 372 ? -27.825 14.467 19.080 1.00 37.47 372 GLU A O 1
ATOM 2897 N N . ARG A 1 373 ? -28.719 12.817 17.872 1.00 42.28 373 ARG A N 1
ATOM 2898 C CA . ARG A 1 373 ? -29.790 13.651 17.324 1.00 42.28 373 ARG A CA 1
ATOM 2899 C C . ARG A 1 373 ? -30.926 13.642 18.344 1.00 42.28 373 ARG A C 1
ATOM 2901 O O . ARG A 1 373 ? -31.555 12.591 18.497 1.00 42.28 373 ARG A O 1
ATOM 2908 N N . PRO A 1 374 ? -31.249 14.774 18.993 1.00 35.28 374 PRO A N 1
ATOM 2909 C CA . PRO A 1 374 ? -32.456 14.853 19.799 1.00 35.28 374 PRO A CA 1
ATOM 2910 C C . PRO A 1 374 ? -33.654 14.603 18.869 1.00 35.28 374 PRO A C 1
ATOM 2912 O O . PRO A 1 374 ? -33.845 15.326 17.894 1.00 35.28 374 PRO A O 1
ATOM 2915 N N . GLY A 1 375 ? -34.413 13.533 19.116 1.00 44.69 375 GLY A N 1
ATOM 2916 C CA . GLY A 1 375 ? -35.611 13.184 18.340 1.00 44.69 375 GLY A CA 1
ATOM 2917 C C . GLY A 1 375 ? -35.408 12.256 17.134 1.00 44.69 375 GLY A C 1
ATOM 2918 O O . GLY A 1 375 ? -36.388 11.940 16.461 1.00 44.69 375 GLY A O 1
ATOM 2919 N N . ALA A 1 376 ? -34.194 11.768 16.849 1.00 43.78 376 ALA A N 1
ATOM 2920 C CA . ALA A 1 376 ? -34.043 10.692 15.869 1.00 43.78 376 ALA A CA 1
ATOM 2921 C C . ALA A 1 376 ? -34.486 9.365 16.497 1.00 43.78 376 ALA A C 1
ATOM 2923 O O . ALA A 1 376 ? -33.807 8.827 17.370 1.00 43.78 376 ALA A O 1
ATOM 2924 N N . VAL A 1 377 ? -35.618 8.827 16.034 1.00 42.91 377 VAL A N 1
ATOM 2925 C CA . VAL A 1 377 ? -36.005 7.437 16.297 1.00 42.91 377 VAL A CA 1
ATOM 2926 C C . VAL A 1 377 ? -34.837 6.560 15.850 1.00 42.91 377 VAL A C 1
ATOM 2928 O O . VAL A 1 377 ? -34.544 6.473 14.656 1.00 42.91 377 VAL A O 1
ATOM 2931 N N . ARG A 1 378 ? -34.124 5.963 16.811 1.00 44.69 378 ARG A N 1
ATOM 2932 C CA . ARG A 1 378 ? -33.084 4.972 16.533 1.00 44.69 378 ARG A CA 1
ATOM 2933 C C . ARG A 1 378 ? -33.770 3.865 15.723 1.00 44.69 378 ARG A C 1
ATOM 2935 O O . ARG A 1 378 ? -34.739 3.295 16.228 1.00 44.69 378 ARG A O 1
ATOM 2942 N N . PRO A 1 379 ? -33.376 3.619 14.459 1.00 50.41 379 PRO A N 1
ATOM 2943 C CA . PRO A 1 379 ? -34.039 2.606 13.652 1.00 50.41 379 PRO A CA 1
ATOM 2944 C C . PRO A 1 379 ? -33.989 1.269 14.397 1.00 50.41 379 PRO A C 1
ATOM 2946 O O . PRO A 1 379 ? -32.979 0.942 15.020 1.00 50.41 379 PRO A O 1
ATOM 2949 N N . ALA A 1 380 ? -35.098 0.525 14.364 1.00 52.34 380 ALA A N 1
ATOM 2950 C CA . ALA A 1 380 ? -35.276 -0.705 15.141 1.00 52.34 380 ALA A CA 1
ATOM 2951 C C . ALA A 1 380 ? -34.251 -1.804 14.796 1.00 52.34 380 ALA A C 1
ATOM 2953 O O . ALA A 1 380 ? -34.054 -2.721 15.587 1.00 52.34 380 ALA A O 1
ATOM 2954 N N . ALA A 1 381 ? -33.582 -1.690 13.644 1.00 55.25 381 ALA A N 1
ATOM 2955 C CA . ALA A 1 381 ? -32.444 -2.508 13.255 1.00 55.25 381 ALA A CA 1
ATOM 2956 C C . ALA A 1 381 ? -31.271 -1.609 12.819 1.00 55.25 381 ALA A C 1
ATOM 2958 O O . ALA A 1 381 ? -31.499 -0.593 12.145 1.00 55.25 381 ALA A O 1
ATOM 2959 N N . PRO A 1 382 ? -30.020 -1.956 13.175 1.00 58.78 382 PRO A N 1
ATOM 2960 C CA . PRO A 1 382 ? -28.855 -1.278 12.632 1.00 58.78 382 PRO A CA 1
ATOM 2961 C C . PRO A 1 382 ? -28.835 -1.422 11.096 1.00 58.78 382 PRO A C 1
ATOM 2963 O O . PRO A 1 382 ? -29.163 -2.486 10.570 1.00 58.78 382 PRO A O 1
ATOM 2966 N N . PRO A 1 383 ? -28.477 -0.358 10.352 1.00 65.50 383 PRO A N 1
ATOM 2967 C CA . PRO A 1 383 ? -28.382 -0.418 8.895 1.00 65.50 383 PRO A CA 1
ATOM 2968 C C . PRO A 1 383 ? -27.367 -1.481 8.471 1.00 65.50 383 PRO A C 1
ATOM 2970 O O . PRO A 1 383 ? -26.333 -1.650 9.121 1.00 65.50 383 PRO A O 1
ATOM 2973 N N . GLY A 1 384 ? -27.629 -2.174 7.363 1.00 79.50 384 GLY A N 1
ATOM 2974 C CA . GLY A 1 384 ? -26.731 -3.223 6.877 1.00 79.50 384 GLY A CA 1
ATOM 2975 C C . GLY A 1 384 ? -25.333 -2.681 6.545 1.00 79.50 384 GLY A C 1
ATOM 2976 O O . GLY A 1 384 ? -25.171 -1.511 6.199 1.00 79.50 384 GLY A O 1
ATOM 2977 N N . ALA A 1 385 ? -24.302 -3.533 6.581 1.00 85.12 385 ALA A N 1
ATOM 2978 C CA . ALA A 1 385 ? -22.909 -3.120 6.335 1.00 85.12 385 ALA A CA 1
ATOM 2979 C C . ALA A 1 385 ? -22.705 -2.363 5.000 1.00 85.12 385 ALA A C 1
ATOM 2981 O O . ALA A 1 385 ? -21.854 -1.480 4.904 1.00 85.12 385 ALA A O 1
ATOM 2982 N N . GLN A 1 386 ? -23.500 -2.684 3.972 1.00 88.62 386 GLN A N 1
ATOM 2983 C CA . GLN A 1 386 ? -23.481 -1.974 2.692 1.00 88.62 386 GLN A CA 1
ATOM 2984 C C . GLN A 1 386 ? -24.080 -0.563 2.791 1.00 88.62 386 GLN A C 1
ATOM 2986 O O . GLN A 1 386 ? -23.482 0.375 2.279 1.00 88.62 386 GLN A O 1
ATOM 2991 N N . GLU A 1 387 ? -25.210 -0.400 3.481 1.00 87.69 387 GLU A N 1
ATOM 2992 C CA . GLU A 1 387 ? -25.842 0.909 3.697 1.00 87.69 387 GLU A CA 1
ATOM 2993 C C . GLU A 1 387 ? -24.959 1.820 4.555 1.00 87.69 387 GLU A C 1
ATOM 2995 O O . GLU A 1 387 ? -24.880 3.021 4.308 1.00 87.69 387 GLU A O 1
ATOM 3000 N N . GLN A 1 388 ? -24.257 1.247 5.541 1.00 88.62 388 GLN A N 1
ATOM 3001 C CA . GLN A 1 388 ? -23.259 1.975 6.327 1.00 88.62 388 GLN A CA 1
ATOM 3002 C C . GLN A 1 388 ? -22.101 2.461 5.453 1.00 88.62 388 GLN A C 1
ATOM 3004 O O . GLN A 1 388 ? -21.688 3.611 5.580 1.00 88.62 388 GLN A O 1
ATOM 3009 N N . TYR A 1 389 ? -21.603 1.617 4.544 1.00 90.38 389 TYR A N 1
ATOM 3010 C CA . TYR A 1 389 ? -20.585 2.026 3.577 1.00 90.38 389 TYR A CA 1
ATOM 3011 C C . TYR A 1 389 ? -21.091 3.139 2.650 1.00 90.38 389 TYR A C 1
ATOM 3013 O O . TYR A 1 389 ? -20.367 4.108 2.442 1.00 90.38 389 TYR A O 1
ATOM 3021 N N . ASP A 1 390 ? -22.304 3.016 2.106 1.00 89.44 390 ASP A N 1
ATOM 3022 C CA . ASP A 1 390 ? -22.848 4.003 1.168 1.00 89.44 390 ASP A CA 1
ATOM 3023 C C . ASP A 1 390 ? -23.045 5.360 1.873 1.00 89.44 390 ASP A C 1
ATOM 3025 O O . ASP A 1 390 ? -22.557 6.379 1.387 1.00 89.44 390 ASP A O 1
ATOM 3029 N N . ARG A 1 391 ? -23.600 5.363 3.095 1.00 87.31 391 ARG A N 1
ATOM 3030 C CA . ARG A 1 391 ? -23.722 6.574 3.926 1.00 87.31 391 ARG A CA 1
ATOM 3031 C C . ARG A 1 391 ? -22.366 7.201 4.254 1.00 87.31 391 ARG A C 1
ATOM 3033 O O . ARG A 1 391 ? -22.194 8.405 4.102 1.00 87.31 391 ARG A O 1
ATOM 3040 N N . TRP A 1 392 ? -21.399 6.392 4.689 1.00 88.50 392 TRP A N 1
ATOM 3041 C CA . TRP A 1 392 ? -20.044 6.867 4.975 1.00 88.50 392 TRP A CA 1
ATOM 3042 C C . TRP A 1 392 ? -19.384 7.478 3.733 1.00 88.50 392 TRP A C 1
ATOM 3044 O O . TRP A 1 392 ? -18.740 8.522 3.822 1.00 88.50 392 TRP A O 1
ATOM 3054 N N . ALA A 1 393 ? -19.546 6.845 2.569 1.00 87.50 393 ALA A N 1
ATOM 3055 C CA . ALA A 1 393 ? -18.971 7.326 1.320 1.00 87.50 393 ALA A CA 1
ATOM 3056 C C . ALA A 1 393 ? -19.577 8.674 0.896 1.00 87.50 393 ALA A C 1
ATOM 3058 O O . ALA A 1 393 ? -18.837 9.540 0.422 1.00 87.50 393 ALA A O 1
ATOM 3059 N N . ASP A 1 394 ? -20.879 8.870 1.112 1.00 84.06 394 ASP A N 1
ATOM 3060 C CA . ASP A 1 394 ? -21.565 10.138 0.851 1.00 84.06 394 ASP A CA 1
ATOM 3061 C C . ASP A 1 394 ? -21.086 11.246 1.810 1.00 84.06 394 ASP A C 1
ATOM 3063 O O . ASP A 1 394 ? -20.762 12.360 1.385 1.00 84.06 394 ASP A O 1
ATOM 3067 N N . GLU A 1 395 ? -20.947 10.928 3.101 1.00 79.94 395 GLU A N 1
ATOM 3068 C CA . GLU A 1 395 ? -20.489 11.859 4.144 1.00 79.94 395 GLU A CA 1
ATOM 3069 C C . GLU A 1 395 ? -18.994 12.212 4.037 1.00 79.94 395 GLU A C 1
ATOM 3071 O O . GLU A 1 395 ? -18.563 13.272 4.505 1.00 79.94 395 GLU A O 1
ATOM 3076 N N . LEU A 1 396 ? -18.188 11.383 3.364 1.00 76.50 396 LEU A N 1
ATOM 3077 C CA . LEU A 1 396 ? -16.753 11.616 3.192 1.00 76.50 396 LEU A CA 1
ATOM 3078 C C . LEU A 1 396 ? -16.452 12.958 2.501 1.00 76.50 396 LEU A C 1
ATOM 3080 O O . LEU A 1 396 ? -15.439 13.586 2.805 1.00 76.50 396 LEU A O 1
ATOM 3084 N N . SER A 1 397 ? -17.333 13.428 1.612 1.00 63.78 397 SER A N 1
ATOM 3085 C CA . SER A 1 397 ? -17.185 14.727 0.931 1.00 63.78 397 SER A CA 1
ATOM 3086 C C . SER A 1 397 ? -17.299 15.919 1.894 1.00 63.78 397 SER A C 1
ATOM 3088 O O . SER A 1 397 ? -16.693 16.962 1.658 1.00 63.78 397 SER A O 1
ATOM 3090 N N . LEU A 1 398 ? -18.032 15.754 3.000 1.00 56.16 398 LEU A N 1
ATOM 3091 C CA . LEU A 1 398 ? -18.219 16.764 4.047 1.00 56.16 398 LEU A CA 1
ATOM 3092 C C . LEU A 1 398 ? -17.102 16.698 5.108 1.00 56.16 398 LEU A C 1
ATOM 3094 O O . LEU A 1 398 ? -16.700 17.721 5.660 1.00 56.16 398 LEU A O 1
ATOM 3098 N N . GLY A 1 399 ? -16.552 15.503 5.357 1.00 50.31 399 GLY A N 1
ATOM 3099 C CA . GLY A 1 399 ? -15.493 15.249 6.345 1.00 50.31 399 GLY A CA 1
ATOM 3100 C C . GLY A 1 399 ? -14.066 15.630 5.920 1.00 50.31 399 GLY A C 1
ATOM 3101 O O . GLY A 1 399 ? -13.153 15.550 6.737 1.00 50.31 399 GLY A O 1
ATOM 3102 N N . GLN A 1 400 ? -13.842 16.056 4.670 1.00 54.81 400 GLN A N 1
ATOM 3103 C CA . GLN A 1 400 ? -12.515 16.453 4.157 1.00 54.81 400 GLN A CA 1
ATOM 3104 C C . GLN A 1 400 ? -12.099 17.902 4.490 1.00 54.81 400 GLN A C 1
ATOM 3106 O O . GLN A 1 400 ? -11.051 18.360 4.031 1.00 54.81 400 GLN A O 1
ATOM 3111 N N . SER A 1 401 ? -12.880 18.634 5.293 1.00 48.28 401 SER A N 1
ATOM 3112 C CA . SER A 1 401 ? -12.497 19.974 5.761 1.00 48.28 401 SER A CA 1
ATOM 3113 C C . SER A 1 401 ? -11.224 19.923 6.632 1.00 48.28 401 SER A C 1
ATOM 3115 O O . SER A 1 401 ? -11.116 19.041 7.485 1.00 48.28 401 SER A O 1
ATOM 3117 N N . PRO A 1 402 ? -10.271 20.872 6.503 1.00 51.22 402 PRO A N 1
ATOM 3118 C CA . PRO A 1 402 ? -9.047 20.912 7.315 1.00 51.22 402 PRO A CA 1
ATOM 3119 C C . PRO A 1 402 ? -9.297 20.908 8.831 1.00 51.22 402 PRO A C 1
ATOM 3121 O O . PRO A 1 402 ? -8.489 20.370 9.583 1.00 51.22 402 PRO A O 1
ATOM 3124 N N . VAL A 1 403 ? -10.433 21.458 9.278 1.00 48.25 403 VAL A N 1
ATOM 3125 C CA . VAL A 1 403 ? -10.854 21.469 10.693 1.00 48.25 403 VAL A CA 1
ATOM 3126 C C . VAL A 1 403 ? -11.325 20.078 11.152 1.00 48.25 403 VAL A C 1
ATOM 3128 O O . VAL A 1 403 ? -11.152 19.707 12.309 1.00 48.25 403 VAL A O 1
ATOM 3131 N N . ALA A 1 404 ? -11.838 19.262 10.227 1.00 46.44 404 ALA A N 1
ATOM 3132 C CA . ALA A 1 404 ? -12.260 17.880 10.445 1.00 46.44 404 ALA A CA 1
ATOM 3133 C C . ALA A 1 404 ? -11.117 16.857 10.282 1.00 46.44 404 ALA A C 1
ATOM 3135 O O . ALA A 1 404 ? -11.344 15.664 10.457 1.00 46.44 404 ALA A O 1
ATOM 3136 N N . ALA A 1 405 ? -9.874 17.283 10.010 1.00 47.03 405 ALA A N 1
ATOM 3137 C CA . ALA A 1 405 ? -8.704 16.393 10.001 1.00 47.03 405 ALA A CA 1
ATOM 3138 C C . ALA A 1 405 ? -8.439 15.737 11.373 1.00 47.03 405 ALA A C 1
ATOM 3140 O O . ALA A 1 405 ? -7.751 14.721 11.446 1.00 47.03 405 ALA A O 1
ATOM 3141 N N . ALA A 1 406 ? -9.024 16.295 12.439 1.00 47.91 406 ALA A N 1
ATOM 3142 C CA . ALA A 1 406 ? -9.108 15.694 13.764 1.00 47.91 406 ALA A CA 1
ATOM 3143 C C . ALA A 1 406 ? -10.203 14.613 13.886 1.00 47.91 406 ALA A C 1
ATOM 3145 O O . ALA A 1 406 ? -10.419 14.126 14.984 1.00 47.91 406 ALA A O 1
ATOM 3146 N N . MET A 1 407 ? -10.906 14.247 12.808 1.00 60.09 407 MET A N 1
ATOM 3147 C CA . MET A 1 407 ? -11.884 13.158 12.768 1.00 60.09 407 MET A CA 1
ATOM 3148 C C . MET A 1 407 ? -11.380 12.007 11.886 1.00 60.09 407 MET A C 1
ATOM 3150 O O . MET A 1 407 ? -10.658 12.195 10.899 1.00 60.09 407 MET A O 1
ATOM 3154 N N . LEU A 1 408 ? -11.767 10.783 12.244 1.00 72.00 408 LEU A N 1
ATOM 3155 C CA . LEU A 1 408 ? -11.436 9.543 11.532 1.00 72.00 408 LEU A CA 1
ATOM 3156 C C . LEU A 1 408 ? -12.216 9.394 10.209 1.00 72.00 408 LEU A C 1
ATOM 3158 O O . LEU A 1 408 ? -12.877 8.388 9.979 1.00 72.00 408 LEU A O 1
ATOM 3162 N N . ALA A 1 409 ? -12.140 10.397 9.330 1.00 78.75 409 ALA A N 1
ATOM 3163 C CA . ALA A 1 409 ? -12.948 10.505 8.114 1.00 78.75 409 ALA A CA 1
ATOM 3164 C C . ALA A 1 409 ? -12.829 9.285 7.182 1.00 78.75 409 ALA A C 1
ATOM 3166 O O . ALA A 1 409 ? -13.805 8.884 6.558 1.00 78.75 409 ALA A O 1
ATOM 3167 N N . TRP A 1 410 ? -11.652 8.655 7.101 1.00 87.12 410 TRP A N 1
ATOM 3168 C CA . TRP A 1 410 ? -11.421 7.499 6.224 1.00 87.12 410 TRP A CA 1
ATOM 3169 C C . TRP A 1 410 ? -11.747 6.148 6.871 1.00 87.12 410 TRP A C 1
ATOM 3171 O O . TRP A 1 410 ? -11.559 5.109 6.227 1.00 87.12 410 TRP A O 1
ATOM 3181 N N . VAL A 1 411 ? -12.189 6.148 8.130 1.00 89.75 411 VAL A N 1
ATOM 3182 C CA . VAL A 1 411 ? -12.529 4.944 8.886 1.00 89.75 411 VAL A CA 1
ATOM 3183 C C . VAL A 1 411 ? -14.021 4.664 8.757 1.00 89.75 411 VAL A C 1
ATOM 3185 O O . VAL A 1 411 ? -14.849 5.461 9.184 1.00 89.75 411 VAL A O 1
ATOM 3188 N N . LEU A 1 412 ? -14.351 3.498 8.204 1.00 91.50 412 LEU A N 1
ATOM 3189 C CA . LEU A 1 412 ? -15.704 2.957 8.231 1.00 91.50 412 LEU A CA 1
ATOM 3190 C C . LEU A 1 412 ? -15.828 2.075 9.471 1.00 91.50 412 LEU A C 1
ATOM 3192 O O . LEU A 1 412 ? -15.274 0.974 9.502 1.00 91.50 412 LEU A O 1
ATOM 3196 N N . GLN A 1 413 ? -16.532 2.566 10.486 1.00 88.94 413 GLN A N 1
ATOM 3197 C CA . GLN A 1 413 ? -16.825 1.782 11.681 1.00 88.94 413 GLN A CA 1
ATOM 3198 C C . GLN A 1 413 ? -18.075 0.945 11.445 1.00 88.94 413 GLN A C 1
ATOM 3200 O O . GLN A 1 413 ? -19.113 1.479 11.068 1.00 88.94 413 GLN A O 1
ATOM 3205 N N . LEU A 1 414 ? -17.955 -0.357 11.674 1.00 90.44 414 LEU A N 1
ATOM 3206 C CA . LEU A 1 414 ? -19.060 -1.301 11.612 1.00 90.44 414 LEU A CA 1
ATOM 3207 C C . LEU A 1 414 ? -19.273 -1.863 13.024 1.00 90.44 414 LEU A C 1
ATOM 3209 O O . LEU A 1 414 ? -18.575 -2.814 13.402 1.00 90.44 414 LEU A O 1
ATOM 3213 N N . PRO A 1 415 ? -20.173 -1.265 13.827 1.00 88.19 415 PRO A N 1
ATOM 3214 C CA . PRO A 1 415 ? -20.584 -1.863 15.086 1.00 88.19 415 PRO A CA 1
ATOM 3215 C C . PRO A 1 415 ? -21.339 -3.160 14.786 1.00 88.19 415 PRO A C 1
ATOM 3217 O O . PRO A 1 415 ? -22.249 -3.186 13.957 1.00 88.19 415 PRO A O 1
ATOM 3220 N N . LEU A 1 416 ? -20.923 -4.243 15.432 1.00 88.44 416 LEU A N 1
ATOM 3221 C CA . LEU A 1 416 ? -21.508 -5.568 15.286 1.00 88.44 416 LEU A CA 1
ATOM 3222 C C . LEU A 1 416 ? -22.355 -5.855 16.522 1.00 88.44 416 LEU A C 1
ATOM 3224 O O . LEU A 1 416 ? -21.831 -5.879 17.640 1.00 88.44 416 LEU A O 1
ATOM 3228 N N . ALA A 1 417 ? -23.654 -6.067 16.329 1.00 87.62 417 ALA A N 1
ATOM 3229 C CA . ALA A 1 417 ? -24.550 -6.379 17.432 1.00 87.62 417 ALA A CA 1
ATOM 3230 C C . ALA A 1 417 ? -24.172 -7.735 18.050 1.00 87.62 417 ALA A C 1
ATOM 3232 O O . ALA A 1 417 ? -23.961 -8.721 17.341 1.00 87.62 417 ALA A O 1
ATOM 3233 N N . THR A 1 418 ? -24.134 -7.819 19.381 1.00 84.50 418 THR A N 1
ATOM 3234 C CA . THR A 1 418 ? -23.773 -9.055 20.104 1.00 84.50 418 THR A CA 1
ATOM 3235 C C . THR A 1 418 ? -24.691 -10.228 19.734 1.00 84.50 418 THR A C 1
ATOM 3237 O O . THR A 1 418 ? -24.253 -11.376 19.637 1.00 84.50 418 THR A O 1
ATOM 3240 N N . GLN A 1 419 ? -25.962 -9.943 19.435 1.00 84.00 419 GLN A N 1
ATOM 3241 C CA . GLN A 1 419 ? -26.909 -10.941 18.941 1.00 84.00 419 GLN A CA 1
ATOM 3242 C C . GLN A 1 419 ? -26.517 -11.481 17.556 1.00 84.00 419 GLN A C 1
ATOM 3244 O O . GLN A 1 419 ? -26.592 -12.683 17.323 1.00 84.00 419 GLN A O 1
ATOM 3249 N N . GLU A 1 420 ? -26.046 -10.635 16.639 1.00 84.00 420 GLU A N 1
ATOM 3250 C CA . GLU A 1 420 ? -25.617 -11.054 15.294 1.00 84.00 420 GLU A CA 1
ATOM 3251 C C . GLU A 1 420 ? -24.294 -11.826 15.305 1.00 84.00 420 GLU A C 1
ATOM 3253 O O . GLU A 1 420 ? -24.036 -12.617 14.398 1.00 84.00 420 GLU A O 1
ATOM 3258 N N . LEU A 1 421 ? -23.458 -11.598 16.322 1.00 82.81 421 LEU A N 1
ATOM 3259 C CA . LEU A 1 421 ? -22.207 -12.326 16.541 1.00 82.81 421 LEU A CA 1
ATOM 3260 C C . LEU A 1 421 ? -22.448 -13.749 17.074 1.00 82.81 421 LEU A C 1
ATOM 3262 O O . LEU A 1 421 ? -21.704 -14.668 16.728 1.00 82.81 421 LEU A O 1
ATOM 3266 N N . THR A 1 422 ? -23.522 -13.947 17.839 1.00 84.00 422 THR A N 1
ATOM 3267 C CA . THR A 1 422 ? -23.893 -15.242 18.438 1.00 84.00 422 THR A CA 1
ATOM 3268 C C . THR A 1 422 ? -24.905 -16.036 17.607 1.00 84.00 422 THR A C 1
ATOM 3270 O O . THR A 1 422 ? -24.967 -17.262 17.712 1.00 84.00 422 THR A O 1
ATOM 3273 N N . THR A 1 423 ? -25.675 -15.373 16.742 1.00 84.12 423 THR A N 1
ATOM 3274 C CA . THR A 1 423 ? -26.690 -16.024 15.903 1.00 84.12 423 THR A CA 1
ATOM 3275 C C . THR A 1 423 ? -26.054 -16.702 14.691 1.00 84.12 423 THR A C 1
ATOM 3277 O O . THR A 1 423 ? -25.395 -16.058 13.870 1.00 84.12 423 THR A O 1
ATOM 3280 N N . ALA A 1 424 ? -26.290 -18.010 14.549 1.00 75.88 424 ALA A N 1
ATOM 3281 C CA . ALA A 1 424 ? -25.876 -18.767 13.373 1.00 75.88 424 ALA A CA 1
ATOM 3282 C C . ALA A 1 424 ? -26.631 -18.272 12.126 1.00 75.88 424 ALA A C 1
ATOM 3284 O O . ALA A 1 424 ? -27.850 -18.095 12.184 1.00 75.88 424 ALA A O 1
ATOM 3285 N N . PRO A 1 425 ? -25.945 -18.086 10.987 1.00 74.38 425 PRO A N 1
ATOM 3286 C CA . PRO A 1 425 ? -26.569 -17.513 9.819 1.00 74.38 425 PRO A CA 1
ATOM 3287 C C . PRO A 1 425 ? -27.501 -18.533 9.171 1.00 74.38 425 PRO A C 1
ATOM 3289 O O . PRO A 1 425 ? -27.241 -19.745 9.217 1.00 74.38 425 PRO A O 1
ATOM 3292 N N . ALA A 1 426 ? -28.537 -18.057 8.479 1.00 66.31 426 ALA A N 1
ATOM 3293 C CA . ALA A 1 426 ? -29.293 -18.918 7.568 1.00 66.31 426 ALA A CA 1
ATOM 3294 C C . ALA A 1 426 ? -28.299 -19.630 6.631 1.00 66.31 426 ALA A C 1
ATOM 3296 O O . ALA A 1 426 ? -27.435 -18.953 6.072 1.00 66.31 426 ALA A O 1
ATOM 3297 N N . ARG A 1 427 ? -28.366 -20.973 6.503 1.00 68.25 427 ARG A N 1
ATOM 3298 C CA . ARG A 1 427 ? -27.358 -21.828 5.822 1.00 68.25 427 ARG A CA 1
ATOM 3299 C C . ARG A 1 427 ? -26.907 -21.228 4.481 1.00 68.25 427 ARG A C 1
ATOM 3301 O O . ARG A 1 427 ? -27.488 -21.507 3.438 1.00 68.25 427 ARG A O 1
ATOM 3308 N N . THR A 1 428 ? -25.850 -20.421 4.516 1.00 77.69 428 THR A N 1
ATOM 3309 C CA . THR A 1 428 ? -25.343 -19.673 3.365 1.00 77.69 428 THR A CA 1
ATOM 3310 C C . THR A 1 428 ? -23.906 -20.100 3.134 1.00 77.69 428 THR A C 1
ATOM 3312 O O . THR A 1 428 ? -23.016 -19.807 3.935 1.00 77.69 428 THR A O 1
ATOM 3315 N N . GLU A 1 429 ? -23.678 -20.813 2.034 1.00 83.75 429 GLU A N 1
ATOM 3316 C CA . GLU A 1 429 ? -22.332 -21.159 1.592 1.00 83.75 429 GLU A CA 1
ATOM 3317 C C . GLU A 1 429 ? -21.663 -19.906 1.008 1.00 83.75 429 GLU A C 1
ATOM 3319 O O . GLU A 1 429 ? -22.137 -19.308 0.040 1.00 83.75 429 GLU A O 1
ATOM 3324 N N . LEU A 1 430 ? -20.550 -19.494 1.608 1.00 87.44 430 LEU A N 1
ATOM 3325 C CA . LEU A 1 430 ? -19.701 -18.434 1.089 1.00 87.44 430 LEU A CA 1
ATOM 3326 C C . LEU A 1 430 ? -18.774 -19.012 0.030 1.00 87.44 430 LEU A C 1
ATOM 3328 O O . LEU A 1 430 ? -18.059 -19.984 0.282 1.00 87.44 430 LEU A O 1
ATOM 3332 N N . VAL A 1 431 ? -18.729 -18.370 -1.135 1.00 86.31 431 VAL A N 1
ATOM 3333 C CA . VAL A 1 431 ? -17.864 -18.785 -2.240 1.00 86.31 431 VAL A CA 1
ATOM 3334 C C . VAL A 1 431 ? -17.048 -17.598 -2.730 1.00 86.31 431 VAL A C 1
ATOM 3336 O O . VAL A 1 431 ? -17.589 -16.524 -2.990 1.00 86.31 431 VAL A O 1
ATOM 3339 N N . THR A 1 432 ? -15.739 -17.793 -2.897 1.00 86.38 432 THR A N 1
ATOM 3340 C CA . THR A 1 432 ? -14.890 -16.841 -3.625 1.00 86.38 432 THR A CA 1
ATOM 3341 C C . THR A 1 432 ? -14.322 -17.481 -4.882 1.00 86.38 432 THR A C 1
ATOM 3343 O O . THR A 1 432 ? -13.871 -18.631 -4.897 1.00 86.38 432 THR A O 1
ATOM 3346 N N . HIS A 1 433 ? -14.338 -16.699 -5.959 1.00 84.94 433 HIS A N 1
ATOM 3347 C CA . HIS A 1 433 ? -13.798 -17.105 -7.249 1.00 84.94 433 HIS A CA 1
ATOM 3348 C C . HIS A 1 433 ? -12.409 -16.510 -7.472 1.00 84.94 433 HIS A C 1
ATOM 3350 O O . HIS A 1 433 ? -12.207 -15.322 -7.172 1.00 84.94 433 HIS A O 1
ATOM 3356 N N . PRO A 1 434 ? -11.466 -17.293 -8.031 1.00 83.94 434 PRO A N 1
ATOM 3357 C CA . PRO A 1 434 ? -10.146 -16.794 -8.375 1.00 83.94 434 PRO A CA 1
ATOM 3358 C C . PRO A 1 434 ? -10.262 -15.632 -9.361 1.00 83.94 434 PRO A C 1
ATOM 3360 O O . PRO A 1 434 ? -11.153 -15.592 -10.214 1.00 83.94 434 PRO A O 1
ATOM 3363 N N . VAL A 1 435 ? -9.357 -14.660 -9.248 1.00 80.25 435 VAL A N 1
ATOM 3364 C CA . VAL A 1 435 ? -9.389 -13.490 -10.125 1.00 80.25 435 VAL A CA 1
ATOM 3365 C C . VAL A 1 435 ? -9.136 -13.945 -11.569 1.00 80.25 435 VAL A C 1
ATOM 3367 O O . VAL A 1 435 ? -8.091 -14.547 -11.840 1.00 80.25 435 VAL A O 1
ATOM 3370 N N . PRO A 1 436 ? -10.045 -13.641 -12.516 1.00 76.81 436 PRO A N 1
ATOM 3371 C CA . PRO A 1 436 ? -9.876 -14.066 -13.896 1.00 76.81 436 PRO A CA 1
ATOM 3372 C C . PRO A 1 436 ? -8.636 -13.409 -14.503 1.00 76.81 436 PRO A C 1
ATOM 3374 O O . PRO A 1 436 ? -8.350 -12.230 -14.265 1.00 76.81 436 PRO A O 1
ATOM 3377 N N . ARG A 1 437 ? -7.904 -14.173 -15.321 1.00 76.06 437 ARG A N 1
ATOM 3378 C CA . ARG A 1 437 ? -6.781 -13.635 -16.094 1.00 76.06 437 ARG A CA 1
ATOM 3379 C C . ARG A 1 437 ? -7.322 -12.698 -17.168 1.00 76.06 437 ARG A C 1
ATOM 3381 O O . ARG A 1 437 ? -8.197 -13.067 -17.943 1.00 76.06 437 ARG A O 1
ATOM 3388 N N . THR A 1 438 ? -6.791 -11.482 -17.223 1.00 74.25 438 THR A N 1
ATOM 3389 C CA . THR A 1 438 ? -7.155 -10.505 -18.261 1.00 74.25 438 THR A CA 1
ATOM 3390 C C . THR A 1 438 ? -6.478 -10.833 -19.596 1.00 74.25 438 THR A C 1
ATOM 3392 O O . THR A 1 438 ? -5.386 -11.400 -19.614 1.00 74.25 438 THR A O 1
ATOM 3395 N N . TRP A 1 439 ? -7.071 -10.428 -20.726 1.00 73.62 439 TRP A N 1
ATOM 3396 C CA . TRP A 1 439 ? -6.468 -10.585 -22.065 1.00 73.62 439 TRP A CA 1
ATOM 3397 C C . TRP A 1 439 ? -5.064 -9.955 -22.151 1.00 73.62 439 TRP A C 1
ATOM 3399 O O . TRP A 1 439 ? -4.157 -10.503 -22.774 1.00 73.62 439 TRP A O 1
ATOM 3409 N N . ALA A 1 440 ? -4.838 -8.856 -21.420 1.00 70.31 440 ALA A N 1
ATOM 3410 C CA . ALA A 1 440 ? -3.538 -8.201 -21.304 1.00 70.31 440 ALA A CA 1
ATOM 3411 C C . ALA A 1 440 ? -2.458 -9.123 -20.706 1.00 70.31 440 ALA A C 1
ATOM 3413 O O . ALA A 1 440 ? -1.262 -8.919 -20.933 1.00 70.31 440 ALA A O 1
ATOM 3414 N N . TRP A 1 441 ? -2.835 -10.123 -19.899 1.00 72.38 441 TRP A N 1
ATOM 3415 C CA . TRP A 1 441 ? -1.906 -11.149 -19.424 1.00 72.38 441 TRP A CA 1
ATOM 3416 C C . TRP A 1 441 ? -1.366 -11.985 -20.582 1.00 72.38 441 TRP A C 1
ATOM 3418 O O . TRP A 1 441 ? -0.148 -12.126 -20.669 1.00 72.38 441 TRP A O 1
ATOM 3428 N N . TRP A 1 442 ? -2.242 -12.433 -21.485 1.00 71.44 442 TRP A N 1
ATOM 3429 C CA . TRP A 1 442 ? -1.882 -13.214 -22.666 1.00 71.44 442 TRP A CA 1
ATOM 3430 C C . TRP A 1 442 ? -1.036 -12.409 -23.644 1.00 71.44 442 TRP A C 1
ATOM 3432 O O . TRP A 1 442 ? 0.084 -12.818 -23.932 1.00 71.44 442 TRP A O 1
ATOM 3442 N N . VAL A 1 443 ? -1.495 -11.229 -24.072 1.00 70.06 443 VAL A N 1
ATOM 3443 C CA . VAL A 1 443 ? -0.772 -10.389 -25.053 1.00 70.06 443 VAL A CA 1
ATOM 3444 C C . VAL A 1 443 ? 0.626 -10.010 -24.560 1.00 70.06 443 VAL A C 1
ATOM 3446 O O . VAL A 1 443 ? 1.589 -10.017 -25.316 1.00 70.06 443 VAL A O 1
ATOM 3449 N N . MET A 1 444 ? 0.765 -9.737 -23.261 1.00 64.75 444 MET A N 1
ATOM 3450 C CA . MET A 1 444 ? 2.030 -9.283 -22.677 1.00 64.75 444 MET A CA 1
ATOM 3451 C C . MET A 1 444 ? 2.788 -10.386 -21.934 1.00 64.75 444 MET A C 1
ATOM 3453 O O . MET A 1 444 ? 3.691 -10.077 -21.138 1.00 64.75 444 MET A O 1
ATOM 3457 N N . SER A 1 445 ? 2.405 -11.648 -22.134 1.00 67.88 445 SER A N 1
ATOM 3458 C CA . SER A 1 445 ? 3.160 -12.784 -21.623 1.00 67.88 445 SER A CA 1
ATOM 3459 C C . SER A 1 445 ? 4.533 -12.814 -22.301 1.00 67.88 445 SER A C 1
ATOM 3461 O O . SER A 1 445 ? 4.695 -12.382 -23.444 1.00 67.88 445 SER A O 1
ATOM 3463 N N . ARG A 1 446 ? 5.560 -13.276 -21.578 1.00 69.12 446 ARG A N 1
ATOM 3464 C CA . ARG A 1 446 ? 6.910 -13.402 -22.152 1.00 69.12 446 ARG A CA 1
ATOM 3465 C C . ARG A 1 446 ? 6.905 -14.311 -23.379 1.00 69.12 446 ARG A C 1
ATOM 3467 O O . ARG A 1 446 ? 7.632 -14.037 -24.320 1.00 69.12 446 ARG A O 1
ATOM 3474 N N . THR A 1 447 ? 6.048 -15.326 -23.369 1.00 71.38 447 THR A N 1
ATOM 3475 C CA . THR A 1 447 ? 5.831 -16.255 -24.476 1.00 71.38 447 THR A CA 1
ATOM 3476 C C . THR A 1 447 ? 5.188 -15.575 -25.675 1.00 71.38 447 THR A C 1
ATOM 3478 O O . THR A 1 447 ? 5.686 -15.759 -26.769 1.00 71.38 447 THR A O 1
ATOM 3481 N N . SER A 1 448 ? 4.168 -14.729 -25.503 1.00 73.38 448 SER A N 1
ATOM 3482 C CA . SER A 1 448 ? 3.562 -14.011 -26.637 1.00 73.38 448 SER A CA 1
ATOM 3483 C C . SER A 1 448 ? 4.514 -12.996 -27.252 1.00 73.38 448 SER A C 1
ATOM 3485 O O . SER A 1 448 ? 4.591 -12.896 -28.466 1.00 73.38 448 SER A O 1
ATOM 3487 N N . ILE A 1 449 ? 5.292 -12.281 -26.433 1.00 73.38 449 ILE A N 1
ATOM 3488 C CA . ILE A 1 449 ? 6.323 -11.373 -26.953 1.00 73.38 449 ILE A CA 1
ATOM 3489 C C . ILE A 1 449 ? 7.410 -12.167 -27.676 1.00 73.38 449 ILE A C 1
ATOM 3491 O O . ILE A 1 449 ? 7.821 -11.766 -28.756 1.00 73.38 449 ILE A O 1
ATOM 3495 N N . ALA A 1 450 ? 7.848 -13.299 -27.116 1.00 73.00 450 ALA A N 1
ATOM 3496 C CA . ALA A 1 450 ? 8.798 -14.181 -27.783 1.00 73.00 450 ALA A CA 1
ATOM 3497 C C . ALA A 1 450 ? 8.232 -14.717 -29.103 1.00 73.00 450 ALA A C 1
ATOM 3499 O O . ALA A 1 450 ? 8.933 -14.672 -30.098 1.00 73.00 450 ALA A O 1
ATOM 3500 N N . LEU A 1 451 ? 6.966 -15.138 -29.145 1.00 77.00 451 LEU A N 1
ATOM 3501 C CA . LEU A 1 451 ? 6.294 -15.590 -30.365 1.00 77.00 451 LEU A CA 1
ATOM 3502 C C . LEU A 1 451 ? 6.179 -14.478 -31.405 1.00 77.00 451 LEU A C 1
ATOM 3504 O O . LEU A 1 451 ? 6.406 -14.743 -32.574 1.00 77.00 451 LEU A O 1
ATOM 3508 N N . VAL A 1 452 ? 5.877 -13.242 -30.999 1.00 78.19 452 VAL A N 1
ATOM 3509 C CA . VAL A 1 452 ? 5.870 -12.093 -31.916 1.00 78.19 452 VAL A CA 1
ATOM 3510 C C . VAL A 1 452 ? 7.276 -11.829 -32.444 1.00 78.19 452 VAL A C 1
ATOM 3512 O O . VAL A 1 452 ? 7.442 -11.662 -33.639 1.00 78.19 452 VAL A O 1
ATOM 3515 N N . VAL A 1 453 ? 8.301 -11.838 -31.589 1.00 76.94 453 VAL A N 1
ATOM 3516 C CA . VAL A 1 453 ? 9.692 -11.624 -32.019 1.00 76.94 453 VAL A CA 1
ATOM 3517 C C . VAL A 1 453 ? 10.158 -12.740 -32.954 1.00 76.94 453 VAL A C 1
ATOM 3519 O O . VAL A 1 453 ? 10.696 -12.451 -34.014 1.00 76.94 453 VAL A O 1
ATOM 3522 N N . VAL A 1 454 ? 9.919 -14.003 -32.599 1.00 78.31 454 VAL A N 1
ATOM 3523 C CA . VAL A 1 454 ? 10.254 -15.172 -33.424 1.00 78.31 454 VAL A CA 1
ATOM 3524 C C . VAL A 1 454 ? 9.469 -15.154 -34.726 1.00 78.31 454 VAL A C 1
ATOM 3526 O O . VAL A 1 454 ? 10.057 -15.370 -35.774 1.00 78.31 454 VAL A O 1
ATOM 3529 N N . GLY A 1 455 ? 8.173 -14.853 -34.680 1.00 78.88 455 GLY A N 1
ATOM 3530 C CA . GLY A 1 455 ? 7.321 -14.730 -35.858 1.00 78.88 455 GLY A CA 1
ATOM 3531 C C . GLY A 1 455 ? 7.777 -13.603 -36.781 1.00 78.88 455 GLY A C 1
ATOM 3532 O O . GLY A 1 455 ? 7.840 -13.805 -37.986 1.00 78.88 455 GLY A O 1
ATOM 3533 N N . SER A 1 456 ? 8.180 -12.454 -36.233 1.00 74.81 456 SER A N 1
ATOM 3534 C CA . SER A 1 456 ? 8.758 -11.353 -37.010 1.00 74.81 456 SER A CA 1
ATOM 3535 C C . SER A 1 456 ? 10.113 -11.718 -37.612 1.00 74.81 456 SER A C 1
ATOM 3537 O O . SER A 1 456 ? 10.373 -11.364 -38.756 1.00 74.81 456 SER A O 1
ATOM 3539 N N . LEU A 1 457 ? 10.973 -12.430 -36.876 1.00 74.19 457 LEU A N 1
ATOM 3540 C CA . LEU A 1 457 ? 12.267 -12.897 -37.382 1.00 74.19 457 LEU A CA 1
ATOM 3541 C C . LEU A 1 457 ? 12.095 -13.953 -38.477 1.00 74.19 457 LEU A C 1
ATOM 3543 O O . LEU A 1 457 ? 12.729 -13.847 -39.520 1.00 74.19 457 LEU A O 1
ATOM 3547 N N . LEU A 1 458 ? 11.208 -14.929 -38.270 1.00 72.44 458 LEU A N 1
ATOM 3548 C CA . LEU A 1 458 ? 10.869 -15.950 -39.259 1.00 72.44 458 LEU A CA 1
ATOM 3549 C C . LEU A 1 458 ? 10.223 -15.314 -40.493 1.00 72.44 458 LEU A C 1
ATOM 3551 O O . LEU A 1 458 ? 10.591 -15.642 -41.612 1.00 72.44 458 LEU A O 1
ATOM 3555 N N . GLY A 1 459 ? 9.310 -14.362 -40.299 1.00 74.19 459 GLY A N 1
ATOM 3556 C CA . GLY A 1 459 ? 8.702 -13.595 -41.381 1.00 74.19 459 GLY A CA 1
ATOM 3557 C C . GLY A 1 459 ? 9.742 -12.812 -42.177 1.00 74.19 459 GLY A C 1
ATOM 3558 O O . GLY A 1 459 ? 9.748 -12.895 -43.398 1.00 74.19 459 GLY A O 1
ATOM 3559 N N . ALA A 1 460 ? 10.668 -12.120 -41.507 1.00 73.44 460 ALA A N 1
ATOM 3560 C CA . ALA A 1 460 ? 11.769 -11.418 -42.164 1.00 73.44 460 ALA A CA 1
ATOM 3561 C C . ALA A 1 460 ? 12.716 -12.376 -42.907 1.00 73.44 460 ALA A C 1
ATOM 3563 O O . ALA A 1 460 ? 13.185 -12.043 -43.992 1.00 73.44 460 ALA A O 1
ATOM 3564 N N . PHE A 1 461 ? 12.967 -13.564 -42.351 1.00 69.88 461 PHE A N 1
ATOM 3565 C CA . PHE A 1 461 ? 13.784 -14.604 -42.974 1.00 69.88 461 PHE A CA 1
ATOM 3566 C C . PHE A 1 461 ? 13.126 -15.169 -44.238 1.00 69.88 461 PHE A C 1
ATOM 3568 O O . PHE A 1 461 ? 13.745 -15.163 -45.298 1.00 69.88 461 PHE A O 1
ATOM 3575 N N . LEU A 1 462 ? 11.857 -15.580 -44.155 1.00 75.12 462 LEU A N 1
ATOM 3576 C CA . LEU A 1 462 ? 11.085 -16.071 -45.302 1.00 75.12 462 LEU A CA 1
ATOM 3577 C C . LEU A 1 462 ? 10.935 -14.994 -46.377 1.00 75.12 462 LEU A C 1
ATOM 3579 O O . LEU A 1 462 ? 11.056 -15.283 -47.564 1.00 75.12 462 LEU A O 1
ATOM 3583 N N . TRP A 1 463 ? 10.722 -13.744 -45.960 1.00 74.06 463 TRP A N 1
ATOM 3584 C CA . TRP A 1 463 ? 10.693 -12.599 -46.859 1.00 74.06 463 TRP A CA 1
ATOM 3585 C C . TRP A 1 463 ? 12.034 -12.464 -47.582 1.00 74.06 463 TRP A C 1
ATOM 3587 O O . TRP A 1 463 ? 12.062 -12.462 -48.806 1.00 74.06 463 TRP A O 1
ATOM 3597 N N . ALA A 1 464 ? 13.156 -12.441 -46.857 1.00 68.94 464 ALA A N 1
ATOM 3598 C CA . ALA A 1 464 ? 14.490 -12.366 -47.451 1.00 68.94 464 ALA A CA 1
ATOM 3599 C C . ALA A 1 464 ? 14.798 -13.542 -48.399 1.00 68.94 464 ALA A C 1
ATOM 3601 O O . ALA A 1 464 ? 15.393 -13.316 -49.451 1.00 68.94 464 ALA A O 1
ATOM 3602 N N . GLY A 1 465 ? 14.368 -14.764 -48.065 1.00 68.88 465 GLY A N 1
ATOM 3603 C CA . GLY A 1 465 ? 14.473 -15.941 -48.934 1.00 68.88 465 GLY A CA 1
ATOM 3604 C C . GLY A 1 465 ? 13.685 -15.775 -50.235 1.00 68.88 465 GLY A C 1
ATOM 3605 O O . GLY A 1 465 ? 14.257 -15.897 -51.312 1.00 68.88 465 GLY A O 1
ATOM 3606 N N . HIS A 1 466 ? 12.417 -15.361 -50.148 1.00 74.31 466 HIS A N 1
ATOM 3607 C CA . HIS A 1 466 ? 11.590 -15.071 -51.322 1.00 74.31 466 HIS A CA 1
ATOM 3608 C C . HIS A 1 466 ? 12.227 -14.019 -52.246 1.00 74.31 466 HIS A C 1
ATOM 3610 O O . HIS A 1 466 ? 12.226 -14.178 -53.468 1.00 74.31 466 HIS A O 1
ATOM 3616 N N . TRP A 1 467 ? 12.821 -12.961 -51.680 1.00 69.81 467 TRP A N 1
ATOM 3617 C CA . TRP A 1 467 ? 13.537 -11.960 -52.477 1.00 69.81 467 TRP A CA 1
ATOM 3618 C C . TRP A 1 467 ? 14.820 -12.513 -53.099 1.00 69.81 467 TRP A C 1
ATOM 3620 O O . TRP A 1 467 ? 15.109 -12.152 -54.233 1.00 69.81 467 TRP A O 1
ATOM 3630 N N . ARG A 1 468 ? 15.560 -13.403 -52.427 1.00 68.12 468 ARG A N 1
ATOM 3631 C CA . ARG A 1 468 ? 16.733 -14.080 -53.017 1.00 68.12 468 ARG A CA 1
ATOM 3632 C C . ARG A 1 468 ? 16.364 -15.020 -54.160 1.00 68.12 468 ARG A C 1
ATOM 3634 O O . ARG A 1 468 ? 17.106 -15.100 -55.132 1.00 68.12 468 ARG A O 1
ATOM 3641 N N . ASP A 1 469 ? 15.230 -15.707 -54.052 1.00 70.12 469 ASP A N 1
ATOM 3642 C CA . ASP A 1 469 ? 14.723 -16.581 -55.115 1.00 70.12 469 ASP A CA 1
ATOM 3643 C C . ASP A 1 469 ? 14.196 -15.795 -56.317 1.00 70.12 469 ASP A C 1
ATOM 3645 O O . ASP A 1 469 ? 14.213 -16.296 -57.439 1.00 70.12 469 ASP A O 1
ATOM 3649 N N . THR A 1 470 ? 13.736 -14.562 -56.093 1.00 71.88 470 THR A N 1
ATOM 3650 C CA . THR A 1 470 ? 13.152 -13.722 -57.146 1.00 71.88 470 THR A CA 1
ATOM 3651 C C . THR A 1 470 ? 14.189 -12.792 -57.789 1.00 71.88 470 THR A C 1
ATOM 3653 O O . THR A 1 470 ? 14.121 -12.562 -58.994 1.00 71.88 470 THR A O 1
ATOM 3656 N N . TYR A 1 471 ? 15.176 -12.298 -57.029 1.00 74.31 471 TYR A N 1
ATOM 3657 C CA . TYR A 1 471 ? 16.156 -11.292 -57.458 1.00 74.31 471 TYR A CA 1
ATOM 3658 C C . TYR A 1 471 ? 17.598 -11.723 -57.169 1.00 74.31 471 TYR A C 1
ATOM 3660 O O . TYR A 1 471 ? 17.891 -12.372 -56.167 1.00 74.31 471 TYR A O 1
ATOM 3668 N N . CYS A 1 472 ? 18.534 -11.312 -58.024 1.00 69.00 472 CYS A N 1
ATOM 3669 C CA . CYS A 1 472 ? 19.903 -11.841 -58.001 1.00 69.00 472 CYS A CA 1
ATOM 3670 C C . CYS A 1 472 ? 20.864 -11.186 -56.990 1.00 69.00 472 CYS A C 1
ATOM 3672 O O . CYS A 1 472 ? 22.016 -11.609 -56.864 1.00 69.00 472 CYS A O 1
ATOM 3674 N N . HIS A 1 473 ? 20.445 -10.131 -56.290 1.00 60.56 473 HIS A N 1
ATOM 3675 C CA . HIS A 1 473 ? 21.270 -9.424 -55.307 1.00 60.56 473 HIS A CA 1
ATOM 3676 C C . HIS A 1 473 ? 20.506 -9.193 -54.006 1.00 60.56 473 HIS A C 1
ATOM 3678 O O . HIS A 1 473 ? 19.393 -8.671 -54.012 1.00 60.56 473 HIS A O 1
ATOM 3684 N N . GLY A 1 474 ? 21.135 -9.541 -52.879 1.00 50.41 474 GLY A N 1
ATOM 3685 C CA . GLY A 1 474 ? 20.623 -9.179 -51.564 1.00 50.41 474 GLY A CA 1
ATOM 3686 C C . GLY A 1 474 ? 21.599 -9.449 -50.422 1.00 50.41 474 GLY A C 1
ATOM 3687 O O . GLY A 1 474 ? 21.774 -10.596 -49.998 1.00 50.41 474 GLY A O 1
ATOM 3688 N N . PRO A 1 475 ? 22.090 -8.373 -49.795 1.00 48.47 475 PRO A N 1
ATOM 3689 C CA . PRO A 1 475 ? 21.950 -8.265 -48.359 1.00 48.47 475 PRO A CA 1
ATOM 3690 C C . PRO A 1 475 ? 21.079 -7.055 -48.009 1.00 48.47 475 PRO A C 1
ATOM 3692 O O . PRO A 1 475 ? 21.102 -6.038 -48.690 1.00 48.47 475 PRO A O 1
ATOM 3695 N N . LEU A 1 476 ? 20.320 -7.242 -46.927 1.00 43.03 476 LEU A N 1
ATOM 3696 C CA . LEU A 1 476 ? 19.344 -6.424 -46.181 1.00 43.03 476 LEU A CA 1
ATOM 3697 C C . LEU A 1 476 ? 19.234 -4.891 -46.385 1.00 43.03 476 LEU A C 1
ATOM 3699 O O . LEU A 1 476 ? 18.268 -4.313 -45.893 1.00 43.03 476 LEU A O 1
ATOM 3703 N N . THR A 1 477 ? 20.164 -4.217 -47.052 1.00 43.62 477 THR A N 1
ATOM 3704 C CA . THR A 1 477 ? 20.207 -2.758 -47.218 1.00 43.62 477 THR A CA 1
ATOM 3705 C C . THR A 1 477 ? 20.274 -2.282 -48.666 1.00 43.62 477 THR A C 1
ATOM 3707 O O . THR A 1 477 ? 20.032 -1.099 -48.886 1.00 43.62 477 THR A O 1
ATOM 3710 N N . ASP A 1 478 ? 20.584 -3.150 -49.636 1.00 49.38 478 ASP A N 1
ATOM 3711 C CA . ASP A 1 478 ? 20.702 -2.757 -51.045 1.00 49.38 478 ASP A CA 1
ATOM 3712 C C . ASP A 1 478 ? 19.790 -3.618 -51.927 1.00 49.38 478 ASP A C 1
ATOM 3714 O O . ASP A 1 478 ? 19.884 -4.848 -51.940 1.00 49.38 478 ASP A O 1
ATOM 3718 N N . ARG A 1 479 ? 18.836 -2.967 -52.599 1.00 51.31 479 ARG A N 1
ATOM 3719 C CA . ARG A 1 479 ? 17.767 -3.612 -53.372 1.00 51.31 479 ARG A CA 1
ATOM 3720 C C . ARG A 1 479 ? 17.919 -3.228 -54.836 1.00 51.31 479 ARG A C 1
ATOM 3722 O O . ARG A 1 479 ? 17.549 -2.127 -55.226 1.00 51.31 479 ARG A O 1
ATOM 3729 N N . SER A 1 480 ? 18.361 -4.179 -55.649 1.00 56.53 480 SER A N 1
ATOM 3730 C CA . SER A 1 480 ? 18.233 -4.112 -57.103 1.00 56.53 480 SER A CA 1
ATOM 3731 C C . SER A 1 480 ? 16.943 -4.833 -57.508 1.00 56.53 480 SER A C 1
ATOM 3733 O O . SER A 1 480 ? 16.904 -6.059 -57.563 1.00 56.53 480 SER A O 1
ATOM 3735 N N . THR A 1 481 ? 15.856 -4.090 -57.754 1.00 62.94 481 THR A N 1
ATOM 3736 C CA . THR A 1 481 ? 14.640 -4.639 -58.404 1.00 62.94 481 THR A CA 1
ATOM 3737 C C . THR A 1 481 ? 14.839 -4.934 -59.885 1.00 62.94 481 THR A C 1
ATOM 3739 O O . THR A 1 481 ? 13.943 -5.450 -60.545 1.00 62.94 481 THR A O 1
ATOM 3742 N N . ASP A 1 482 ? 16.010 -4.581 -60.387 1.00 65.12 482 ASP A N 1
ATOM 3743 C CA . ASP A 1 482 ? 16.330 -4.493 -61.793 1.00 65.12 482 ASP A CA 1
ATOM 3744 C C . ASP A 1 482 ? 16.794 -5.828 -62.371 1.00 65.12 482 ASP A C 1
ATOM 3746 O O . ASP A 1 482 ? 16.895 -5.934 -63.586 1.00 65.12 482 ASP A O 1
ATOM 3750 N N . ALA A 1 483 ? 17.061 -6.843 -61.538 1.00 70.69 483 ALA A N 1
ATOM 3751 C CA . ALA A 1 483 ? 17.552 -8.147 -61.975 1.00 70.69 483 ALA A CA 1
ATOM 3752 C C . ALA A 1 483 ? 16.813 -9.316 -61.310 1.00 70.69 483 ALA A C 1
ATOM 3754 O O . ALA A 1 483 ? 16.781 -9.415 -60.082 1.00 70.69 483 ALA A O 1
ATOM 3755 N N . ILE A 1 484 ? 16.262 -10.213 -62.131 1.00 76.44 484 ILE A N 1
ATOM 3756 C CA . ILE A 1 484 ? 15.497 -11.399 -61.731 1.00 76.44 484 ILE A CA 1
ATOM 3757 C C . ILE A 1 484 ? 16.184 -12.687 -62.198 1.00 76.44 484 ILE A C 1
ATOM 3759 O O . ILE A 1 484 ? 16.955 -12.686 -63.159 1.00 76.44 484 ILE A O 1
ATOM 3763 N N . TRP A 1 485 ? 15.885 -13.807 -61.542 1.00 75.62 485 TRP A N 1
ATOM 3764 C CA . TRP A 1 485 ? 16.337 -15.122 -62.001 1.00 75.62 485 TRP A CA 1
ATOM 3765 C C . TRP A 1 485 ? 15.502 -15.612 -63.192 1.00 75.62 485 TRP A C 1
ATOM 3767 O O . TRP A 1 485 ? 14.273 -15.633 -63.124 1.00 75.62 485 TRP A O 1
ATOM 3777 N N . ALA A 1 486 ? 16.160 -16.051 -64.266 1.00 74.88 486 ALA A N 1
ATOM 3778 C CA . ALA A 1 486 ? 15.530 -16.636 -65.449 1.00 74.88 486 ALA A CA 1
ATOM 3779 C C . ALA A 1 486 ? 16.191 -17.977 -65.826 1.00 74.88 486 ALA A C 1
ATOM 3781 O O . ALA A 1 486 ? 17.387 -18.166 -65.624 1.00 74.88 486 ALA A O 1
ATOM 3782 N N . GLY A 1 487 ? 15.404 -18.916 -66.363 1.00 69.62 487 GLY A N 1
ATOM 3783 C CA . GLY A 1 487 ? 15.858 -20.253 -66.779 1.00 69.62 487 GLY A CA 1
ATOM 3784 C C . GLY A 1 487 ? 15.077 -21.402 -66.125 1.00 69.62 487 GLY A C 1
ATOM 3785 O O . GLY A 1 487 ? 14.451 -21.227 -65.078 1.00 69.62 487 GLY A O 1
ATOM 3786 N N . ARG A 1 488 ? 15.084 -22.586 -66.753 1.00 65.00 488 ARG A N 1
ATOM 3787 C CA . ARG A 1 488 ? 14.435 -23.819 -66.262 1.00 65.00 488 ARG A CA 1
ATOM 3788 C C . ARG A 1 488 ? 15.475 -24.942 -66.216 1.00 65.00 488 ARG A C 1
ATOM 3790 O O . ARG A 1 488 ? 16.349 -24.968 -67.068 1.00 65.00 488 ARG A O 1
ATOM 3797 N N . ASP A 1 489 ? 15.370 -25.826 -65.226 1.00 54.75 489 ASP A N 1
ATOM 3798 C CA . ASP A 1 489 ? 16.216 -27.018 -65.042 1.00 54.75 489 ASP A CA 1
ATOM 3799 C C . ASP A 1 489 ? 17.733 -26.756 -64.998 1.00 54.75 489 ASP A C 1
ATOM 3801 O O . ASP A 1 489 ? 18.482 -27.018 -65.931 1.00 54.75 489 ASP A O 1
ATOM 3805 N N . GLY A 1 490 ? 18.211 -26.265 -63.850 1.00 59.88 490 GLY A N 1
ATOM 3806 C CA . GLY A 1 490 ? 19.643 -26.229 -63.517 1.00 59.88 490 GLY A CA 1
ATOM 3807 C C . GLY A 1 490 ? 20.442 -25.050 -64.085 1.00 59.88 490 GLY A C 1
ATOM 3808 O O . GLY A 1 490 ? 21.486 -24.727 -63.526 1.00 59.88 490 GLY A O 1
ATOM 3809 N N . SER A 1 491 ? 19.941 -24.344 -65.103 1.00 68.19 491 SER A N 1
ATOM 3810 C CA . SER A 1 491 ? 20.571 -23.138 -65.666 1.00 68.19 491 SER A CA 1
ATOM 3811 C C . SER A 1 491 ? 19.853 -21.856 -65.216 1.00 68.19 491 SER A C 1
ATOM 3813 O O . SER A 1 491 ? 19.196 -21.184 -66.012 1.00 68.19 491 SER A O 1
ATOM 3815 N N . ARG A 1 492 ? 19.906 -21.530 -63.917 1.00 71.31 492 ARG A N 1
ATOM 3816 C CA . ARG A 1 492 ? 19.407 -20.230 -63.431 1.00 71.31 492 ARG A CA 1
ATOM 3817 C C . ARG A 1 492 ? 20.433 -19.149 -63.762 1.00 71.31 492 ARG A C 1
ATOM 3819 O O . ARG A 1 492 ? 21.503 -19.111 -63.161 1.00 71.31 492 ARG A O 1
ATOM 3826 N N . GLU A 1 493 ? 20.088 -18.261 -64.682 1.00 74.19 493 GLU A N 1
ATOM 3827 C CA . GLU A 1 493 ? 20.881 -17.086 -65.028 1.00 74.19 493 GLU A CA 1
ATOM 3828 C C . GLU A 1 493 ? 20.221 -15.826 -64.472 1.00 74.19 493 GLU A C 1
ATOM 3830 O O . GLU A 1 493 ? 18.997 -15.722 -64.366 1.00 74.19 493 GLU A O 1
ATOM 3835 N N . CYS A 1 494 ? 21.046 -14.861 -64.080 1.00 71.81 494 CYS A N 1
ATOM 3836 C CA . CYS A 1 494 ? 20.553 -13.581 -63.611 1.00 71.81 494 CYS A CA 1
ATOM 3837 C C . CYS A 1 494 ? 20.350 -12.629 -64.790 1.00 71.81 494 CYS A C 1
ATOM 3839 O O . CYS A 1 494 ? 21.321 -12.240 -65.439 1.00 71.81 494 CYS A O 1
ATOM 3841 N N . VAL A 1 495 ? 19.108 -12.213 -65.033 1.00 73.75 495 VAL A N 1
ATOM 3842 C CA . VAL A 1 495 ? 18.756 -11.306 -66.128 1.00 73.75 495 VAL A CA 1
ATOM 3843 C C . VAL A 1 495 ? 18.188 -10.019 -65.548 1.00 73.75 495 VAL A C 1
ATOM 3845 O O . VAL A 1 495 ? 17.218 -10.042 -64.793 1.00 73.75 495 VAL A O 1
ATOM 3848 N N . GLY A 1 496 ? 18.781 -8.881 -65.904 1.00 70.50 496 GLY A N 1
ATOM 3849 C CA . GLY A 1 496 ? 18.339 -7.586 -65.406 1.00 70.50 496 GLY A CA 1
ATOM 3850 C C . GLY A 1 496 ? 18.659 -6.405 -66.310 1.00 70.50 496 GLY A C 1
ATOM 3851 O O . GLY A 1 496 ? 19.509 -6.494 -67.192 1.00 70.50 496 GLY A O 1
ATOM 3852 N N . VAL A 1 497 ? 17.969 -5.290 -66.078 1.00 69.44 497 VAL A N 1
ATOM 3853 C CA . VAL A 1 497 ? 18.123 -4.025 -66.803 1.00 69.44 497 VAL A CA 1
ATOM 3854 C C . VAL A 1 497 ? 18.685 -2.988 -65.844 1.00 69.44 497 VAL A C 1
ATOM 3856 O O . VAL A 1 497 ? 17.983 -2.548 -64.946 1.00 69.44 497 VAL A O 1
ATOM 3859 N N . ALA A 1 498 ? 19.933 -2.562 -66.027 1.00 64.88 498 ALA A N 1
ATOM 3860 C CA . ALA A 1 498 ? 20.504 -1.518 -65.182 1.00 64.88 498 ALA A CA 1
ATOM 3861 C C . ALA A 1 498 ? 19.818 -0.166 -65.445 1.00 64.88 498 ALA A C 1
ATOM 3863 O O . ALA A 1 498 ? 20.025 0.441 -66.497 1.00 64.88 498 ALA A O 1
ATOM 3864 N N . THR A 1 499 ? 19.006 0.313 -64.498 1.00 62.31 499 THR A N 1
ATOM 3865 C CA . THR A 1 499 ? 18.349 1.631 -64.600 1.00 62.31 499 THR A CA 1
ATOM 3866 C C . THR A 1 499 ? 19.213 2.780 -64.066 1.00 62.31 499 THR A C 1
ATOM 3868 O O . THR A 1 499 ? 18.921 3.950 -64.321 1.00 62.31 499 THR A O 1
ATOM 3871 N N . VAL A 1 500 ? 20.311 2.459 -63.372 1.00 60.06 500 VAL A N 1
ATOM 3872 C CA . VAL A 1 500 ? 21.312 3.422 -62.894 1.00 60.06 500 VAL A CA 1
ATOM 3873 C C . VAL A 1 500 ? 22.458 3.594 -63.905 1.00 60.06 500 VAL A C 1
ATOM 3875 O O . VAL A 1 500 ? 22.886 2.618 -64.520 1.00 60.06 500 VAL A O 1
ATOM 3878 N N . PRO A 1 501 ? 22.999 4.816 -64.081 1.00 55.75 501 PRO A N 1
ATOM 3879 C CA . PRO A 1 501 ? 23.998 5.113 -65.114 1.00 55.75 501 PRO A CA 1
ATOM 3880 C C . PRO A 1 501 ? 25.381 4.474 -64.883 1.00 55.75 501 PRO A C 1
ATOM 3882 O O . PRO A 1 501 ? 26.205 4.478 -65.795 1.00 55.75 501 PRO A O 1
ATOM 3885 N N . GLU A 1 502 ? 25.653 3.912 -63.701 1.00 56.53 502 GLU A N 1
ATOM 3886 C CA . GLU A 1 502 ? 26.916 3.234 -63.389 1.00 56.53 502 GLU A CA 1
ATOM 3887 C C . GLU A 1 502 ? 26.715 1.717 -63.266 1.00 56.53 502 GLU A C 1
ATOM 3889 O O . GLU A 1 502 ? 26.302 1.209 -62.226 1.00 56.53 502 GLU A O 1
ATOM 3894 N N . VAL A 1 503 ? 27.054 0.975 -64.325 1.00 55.62 503 VAL A N 1
ATOM 3895 C CA . VAL A 1 503 ? 27.117 -0.494 -64.297 1.00 55.62 503 VAL A CA 1
ATOM 3896 C C . VAL A 1 503 ? 28.548 -0.918 -63.980 1.00 55.62 503 VAL A C 1
ATOM 3898 O O . VAL A 1 503 ? 29.473 -0.621 -64.736 1.00 55.62 503 VAL A O 1
ATOM 3901 N N . ARG A 1 504 ? 28.752 -1.611 -62.856 1.00 55.03 504 ARG A N 1
ATOM 3902 C CA . ARG A 1 504 ? 30.053 -2.179 -62.477 1.00 55.03 504 ARG A CA 1
ATOM 3903 C C . ARG A 1 504 ? 30.032 -3.690 -62.667 1.00 55.03 504 ARG A C 1
ATOM 3905 O O . ARG A 1 504 ? 29.314 -4.390 -61.964 1.00 55.03 504 ARG A O 1
ATOM 3912 N N . PHE A 1 505 ? 30.845 -4.192 -63.593 1.00 56.94 505 PHE A N 1
ATOM 3913 C CA . PHE A 1 505 ? 31.040 -5.630 -63.781 1.00 56.94 505 PHE A CA 1
ATOM 3914 C C . PHE A 1 505 ? 32.044 -6.173 -62.764 1.00 56.94 505 PHE A C 1
ATOM 3916 O O . PHE A 1 505 ? 33.064 -5.536 -62.482 1.00 56.94 505 PHE A O 1
ATOM 3923 N N . ALA A 1 506 ? 31.771 -7.360 -62.219 1.00 49.09 506 ALA A N 1
ATOM 3924 C CA . ALA A 1 506 ? 32.746 -8.058 -61.395 1.00 49.09 506 ALA A CA 1
ATOM 3925 C C . ALA A 1 506 ? 33.980 -8.424 -62.239 1.00 49.09 506 ALA A C 1
ATOM 3927 O O . ALA A 1 506 ? 33.889 -8.784 -63.415 1.00 49.09 506 ALA A O 1
ATOM 3928 N N . ARG A 1 507 ? 35.160 -8.281 -61.633 1.00 44.91 507 ARG A N 1
ATOM 3929 C CA . ARG A 1 507 ? 36.452 -8.453 -62.302 1.00 44.91 507 ARG A CA 1
ATOM 3930 C C . ARG A 1 507 ? 36.632 -9.929 -62.683 1.00 44.91 507 ARG A C 1
ATOM 3932 O O . ARG A 1 507 ? 36.698 -10.767 -61.794 1.00 44.91 507 ARG A O 1
ATOM 3939 N N . GLY A 1 508 ? 36.735 -10.224 -63.981 1.00 51.22 508 GLY A N 1
ATOM 3940 C CA . GLY A 1 508 ? 36.934 -11.587 -64.499 1.00 51.22 508 GLY A CA 1
ATOM 3941 C C . GLY A 1 508 ? 35.714 -12.220 -65.177 1.00 51.22 508 GLY A C 1
ATOM 3942 O O . GLY A 1 508 ? 35.828 -13.332 -65.682 1.00 51.22 508 GLY A O 1
ATOM 3943 N N . ASN A 1 509 ? 34.577 -11.524 -65.247 1.00 47.91 509 ASN A N 1
ATOM 3944 C CA . ASN A 1 509 ? 33.396 -12.028 -65.948 1.00 47.91 509 ASN A CA 1
ATOM 3945 C C . ASN A 1 509 ? 33.473 -11.636 -67.434 1.00 47.91 509 ASN A C 1
ATOM 3947 O O . ASN A 1 509 ? 33.569 -10.452 -67.747 1.00 47.91 509 ASN A O 1
ATOM 3951 N N . GLY A 1 510 ? 33.412 -12.607 -68.351 1.00 51.47 510 GLY A N 1
ATOM 3952 C CA . GLY A 1 510 ? 33.432 -12.393 -69.810 1.00 51.47 510 GLY A CA 1
ATOM 3953 C C . GLY A 1 510 ? 32.121 -11.846 -70.394 1.00 51.47 510 GLY A C 1
ATOM 3954 O O . GLY A 1 510 ? 31.700 -12.285 -71.456 1.00 51.47 510 GLY A O 1
ATOM 3955 N N . LEU A 1 511 ? 31.437 -10.955 -69.673 1.00 51.34 511 LEU A N 1
ATOM 3956 C CA . LEU A 1 511 ? 30.136 -10.410 -70.066 1.00 51.34 511 LEU A CA 1
ATOM 3957 C C . LEU A 1 511 ? 30.309 -9.172 -70.960 1.00 51.34 511 LEU A C 1
ATOM 3959 O O . LEU A 1 511 ? 30.985 -8.218 -70.575 1.00 51.34 511 LEU A O 1
ATOM 3963 N N . GLU A 1 512 ? 29.651 -9.168 -72.121 1.00 53.84 512 GLU A N 1
ATOM 3964 C CA . GLU A 1 512 ? 29.558 -8.026 -73.040 1.00 53.84 512 GLU A CA 1
ATOM 3965 C C . GLU A 1 512 ? 28.162 -7.383 -72.983 1.00 53.84 512 GLU A C 1
ATOM 3967 O O . GLU A 1 512 ? 27.138 -8.065 -72.936 1.00 53.84 512 GLU A O 1
ATOM 3972 N N . LEU A 1 513 ? 28.103 -6.047 -73.007 1.00 51.56 513 LEU A N 1
ATOM 3973 C CA . LEU A 1 513 ? 26.846 -5.302 -73.112 1.00 51.56 513 LEU A CA 1
ATOM 3974 C C . LEU A 1 513 ? 26.359 -5.286 -74.568 1.00 51.56 513 LEU A C 1
ATOM 3976 O O . LEU A 1 513 ? 26.879 -4.535 -75.393 1.00 51.56 513 LEU A O 1
ATOM 3980 N N . LEU A 1 514 ? 25.303 -6.040 -74.873 1.00 51.47 514 LEU A N 1
ATOM 3981 C CA . LEU A 1 514 ? 24.566 -5.909 -76.134 1.00 51.47 514 LEU A CA 1
ATOM 3982 C C . LEU A 1 514 ? 23.601 -4.717 -76.056 1.00 51.47 514 LEU A C 1
ATOM 3984 O O . LEU A 1 514 ? 22.426 -4.849 -75.720 1.00 51.47 514 LEU A O 1
ATOM 3988 N N . GLY A 1 515 ? 24.102 -3.524 -76.373 1.00 45.28 515 GLY A N 1
ATOM 3989 C CA . GLY A 1 515 ? 23.304 -2.301 -76.495 1.00 45.28 515 GLY A CA 1
ATOM 3990 C C . GLY A 1 515 ? 22.434 -2.268 -77.757 1.00 45.28 515 GLY A C 1
ATOM 3991 O O . GLY A 1 515 ? 22.608 -1.393 -78.600 1.00 45.28 515 GLY A O 1
ATOM 3992 N N . ALA A 1 516 ? 21.489 -3.197 -77.915 1.00 47.28 516 ALA A N 1
ATOM 3993 C CA . ALA A 1 516 ? 20.502 -3.163 -78.997 1.00 47.28 516 ALA A CA 1
ATOM 3994 C C . ALA A 1 516 ? 19.289 -2.315 -78.576 1.00 47.28 516 ALA A C 1
ATOM 3996 O O . ALA A 1 516 ? 18.227 -2.829 -78.239 1.00 47.28 516 ALA A O 1
ATOM 3997 N N . GLY A 1 517 ? 19.466 -0.991 -78.533 1.00 39.69 517 GLY A N 1
ATOM 3998 C CA . GLY A 1 517 ? 18.469 -0.094 -77.946 1.00 39.69 517 GLY A CA 1
ATOM 3999 C C . GLY A 1 517 ? 18.483 1.341 -78.462 1.00 39.69 517 GLY A C 1
ATOM 4000 O O . GLY A 1 517 ? 18.316 2.263 -77.671 1.00 39.69 517 GLY A O 1
ATOM 4001 N N . ARG A 1 518 ? 18.661 1.568 -79.770 1.00 33.34 518 ARG A N 1
ATOM 4002 C CA . ARG A 1 518 ? 18.044 2.729 -80.439 1.00 33.34 518 ARG A CA 1
ATOM 4003 C C . ARG A 1 518 ? 17.951 2.518 -81.942 1.00 33.34 518 ARG A C 1
ATOM 4005 O O . ARG A 1 518 ? 18.953 2.353 -82.629 1.00 33.34 518 ARG A O 1
ATOM 4012 N N . ALA A 1 519 ? 16.707 2.535 -82.408 1.00 32.34 519 ALA A N 1
ATOM 4013 C CA . ALA A 1 519 ? 16.309 2.445 -83.796 1.00 32.34 519 ALA A CA 1
ATOM 4014 C C . ALA A 1 519 ? 17.123 3.390 -84.690 1.00 32.34 519 ALA A C 1
ATOM 4016 O O . ALA A 1 519 ? 17.194 4.600 -84.463 1.00 32.34 519 ALA A O 1
ATOM 4017 N N . SER A 1 520 ? 17.688 2.809 -85.741 1.00 29.98 520 SER A N 1
ATOM 4018 C CA . SER A 1 520 ? 18.185 3.506 -86.913 1.00 29.98 520 SER A CA 1
ATOM 4019 C C . SER A 1 520 ? 17.083 4.390 -87.499 1.00 29.98 520 SER A C 1
ATOM 4021 O O . SER A 1 520 ? 16.105 3.892 -88.057 1.00 29.98 520 SER A O 1
ATOM 4023 N N . ARG A 1 521 ? 17.264 5.708 -87.442 1.00 30.02 521 ARG A N 1
ATOM 4024 C CA . ARG A 1 521 ? 16.715 6.596 -88.466 1.00 30.02 521 ARG A CA 1
ATOM 4025 C C . ARG A 1 521 ? 17.873 7.001 -89.359 1.00 30.02 521 ARG A C 1
ATOM 4027 O O . ARG A 1 521 ? 18.683 7.854 -89.013 1.00 30.02 521 ARG A O 1
ATOM 4034 N N . SER A 1 522 ? 17.970 6.290 -90.475 1.00 31.12 522 SER A N 1
ATOM 4035 C CA . SER A 1 522 ? 18.820 6.637 -91.598 1.00 31.12 522 SER A CA 1
ATOM 4036 C C . SER A 1 522 ? 18.398 8.000 -92.141 1.00 31.12 522 SER A C 1
ATOM 4038 O O . SER A 1 522 ? 17.298 8.140 -92.676 1.00 31.12 522 SER A O 1
ATOM 4040 N N . THR A 1 523 ? 19.294 8.974 -92.081 1.00 32.28 523 THR A N 1
ATOM 4041 C CA . THR A 1 523 ? 19.291 10.076 -93.039 1.00 32.28 523 THR A CA 1
ATOM 4042 C C . THR A 1 523 ? 20.683 10.134 -93.629 1.00 32.28 523 THR A C 1
ATOM 4044 O O . THR A 1 523 ? 21.672 10.349 -92.930 1.00 32.28 523 THR A O 1
ATOM 4047 N N . GLY A 1 524 ? 20.749 9.813 -94.919 1.00 31.55 524 GLY A N 1
ATOM 4048 C CA . GLY A 1 524 ? 21.981 9.762 -95.678 1.00 31.55 524 GLY A CA 1
ATOM 4049 C C . GLY A 1 524 ? 22.668 11.118 -95.729 1.00 31.55 524 GLY A C 1
ATOM 4050 O O . GLY A 1 524 ? 22.040 12.157 -95.901 1.00 31.55 524 GLY A O 1
ATOM 4051 N N . SER A 1 525 ? 23.988 11.080 -95.620 1.00 31.34 525 SER A N 1
ATOM 4052 C CA . SER A 1 525 ? 24.868 12.118 -96.133 1.00 31.34 525 SER A CA 1
ATOM 4053 C C . SER A 1 525 ? 26.258 11.514 -96.249 1.00 31.34 525 SER A C 1
ATOM 4055 O O . SER A 1 525 ? 26.970 11.327 -95.263 1.00 31.34 525 SER A O 1
ATOM 4057 N N . SER A 1 526 ? 26.632 11.181 -97.481 1.00 33.66 526 SER A N 1
ATOM 4058 C CA . SER A 1 526 ? 27.990 10.801 -97.838 1.00 33.66 526 SER A CA 1
ATOM 4059 C C . SER A 1 526 ? 28.957 11.941 -97.500 1.00 33.66 526 SER A C 1
ATOM 4061 O O . SER A 1 526 ? 28.698 13.074 -97.906 1.00 33.66 526 SER A O 1
ATOM 4063 N N . ARG A 1 527 ? 30.093 11.646 -96.854 1.00 32.91 527 ARG A N 1
ATOM 4064 C CA . ARG A 1 527 ? 31.422 12.119 -97.291 1.00 32.91 527 ARG A CA 1
ATOM 4065 C C . ARG A 1 527 ? 32.556 11.664 -96.364 1.00 32.91 527 ARG A C 1
ATOM 4067 O O . ARG A 1 527 ? 32.578 11.972 -95.183 1.00 32.91 527 ARG A O 1
ATOM 4074 N N . ARG A 1 528 ? 33.550 11.066 -97.029 1.00 31.84 528 ARG A N 1
ATOM 4075 C CA . ARG A 1 528 ? 35.002 11.092 -96.776 1.00 31.84 528 ARG A CA 1
ATOM 4076 C C . ARG A 1 528 ? 35.563 10.472 -95.488 1.00 31.84 528 ARG A C 1
ATOM 4078 O O . ARG A 1 528 ? 35.659 11.095 -94.440 1.00 31.84 528 ARG A O 1
ATOM 4085 N N . SER A 1 529 ? 36.117 9.276 -95.706 1.00 34.66 529 SER A N 1
ATOM 4086 C CA . SER A 1 529 ? 37.460 8.833 -95.298 1.00 34.66 529 SER A CA 1
ATOM 4087 C C . SER A 1 529 ? 38.372 9.942 -94.748 1.00 34.66 529 SER A C 1
ATOM 4089 O O . SER A 1 529 ? 38.667 10.921 -95.436 1.00 34.66 529 SER A O 1
ATOM 4091 N N . GLY A 1 530 ? 38.859 9.729 -93.523 1.00 28.50 530 GLY A N 1
ATOM 4092 C CA . GLY A 1 530 ? 39.810 10.596 -92.835 1.00 28.50 530 GLY A CA 1
ATOM 4093 C C . GLY A 1 530 ? 40.421 9.900 -91.622 1.00 28.50 530 GLY A C 1
ATOM 4094 O O . GLY A 1 530 ? 40.062 10.170 -90.483 1.00 28.50 530 GLY A O 1
ATOM 4095 N N . ARG A 1 531 ? 41.350 8.980 -91.884 1.00 34.38 531 ARG A N 1
ATOM 4096 C CA . ARG A 1 531 ? 42.248 8.343 -90.912 1.00 34.38 531 ARG A CA 1
ATOM 4097 C C . ARG A 1 531 ? 43.046 9.421 -90.161 1.00 34.38 531 ARG A C 1
ATOM 4099 O O . ARG A 1 531 ? 43.823 10.133 -90.791 1.00 34.38 531 ARG A O 1
ATOM 4106 N N . ARG A 1 532 ? 42.913 9.520 -88.833 1.00 31.36 532 ARG A N 1
ATOM 4107 C CA . ARG A 1 532 ? 43.915 10.177 -87.972 1.00 31.36 532 ARG A CA 1
ATOM 4108 C C . ARG A 1 532 ? 43.859 9.648 -86.539 1.00 31.36 532 ARG A C 1
ATOM 4110 O O . ARG A 1 532 ? 42.991 9.995 -85.749 1.00 31.36 532 ARG A O 1
ATOM 4117 N N . THR A 1 533 ? 44.839 8.810 -86.233 1.00 37.12 533 THR A N 1
ATOM 4118 C CA . THR A 1 533 ? 45.362 8.550 -84.895 1.00 37.12 533 THR A CA 1
ATOM 4119 C C . THR A 1 533 ? 45.772 9.865 -84.233 1.00 37.12 533 THR A C 1
ATOM 4121 O O . THR A 1 533 ? 46.504 10.660 -84.826 1.00 37.12 533 THR A O 1
ATOM 4124 N N . ARG A 1 534 ? 45.339 10.092 -82.990 1.00 31.31 534 ARG A N 1
ATOM 4125 C CA . ARG A 1 534 ? 45.979 11.077 -82.115 1.00 31.31 534 ARG A CA 1
ATOM 4126 C C . ARG A 1 534 ? 45.870 10.653 -80.652 1.00 31.31 534 ARG A C 1
ATOM 4128 O O . ARG A 1 534 ? 44.825 10.752 -80.022 1.00 31.31 534 ARG A O 1
ATOM 4135 N N . THR A 1 535 ? 46.990 10.152 -80.155 1.00 34.97 535 THR A N 1
ATOM 4136 C CA . THR A 1 535 ? 47.384 10.094 -78.749 1.00 34.97 535 THR A CA 1
ATOM 4137 C C . THR A 1 535 ? 47.360 11.496 -78.130 1.00 34.97 535 THR A C 1
ATOM 4139 O O . THR A 1 535 ? 47.773 12.465 -78.766 1.00 34.97 535 THR A O 1
ATOM 4142 N N . SER A 1 536 ? 46.914 11.612 -76.876 1.00 30.42 536 SER A N 1
ATOM 4143 C CA . SER A 1 536 ? 47.161 12.796 -76.047 1.00 30.42 536 SER A CA 1
ATOM 4144 C C . SER A 1 536 ? 47.234 12.421 -74.570 1.00 30.42 536 SER A C 1
ATOM 4146 O O . SER A 1 536 ? 46.336 11.795 -74.017 1.00 30.42 536 SER A O 1
ATOM 4148 N N . HIS A 1 537 ? 48.343 12.833 -73.968 1.00 29.94 537 HIS A N 1
ATOM 4149 C CA . HIS A 1 537 ? 48.751 12.680 -72.582 1.00 29.94 537 HIS A CA 1
ATOM 4150 C C . HIS A 1 537 ? 47.910 13.504 -71.587 1.00 29.94 537 HIS A C 1
ATOM 4152 O O . HIS A 1 537 ? 47.491 14.618 -71.878 1.00 29.94 537 HIS A O 1
ATOM 4158 N N . ARG A 1 538 ? 47.774 12.935 -70.380 1.00 32.12 538 ARG A N 1
ATOM 4159 C CA . ARG A 1 538 ? 48.129 13.486 -69.052 1.00 32.12 538 ARG A CA 1
ATOM 4160 C C . ARG A 1 538 ? 47.863 14.980 -68.778 1.00 32.12 538 ARG A C 1
ATOM 4162 O O . ARG A 1 538 ? 48.580 15.840 -69.272 1.00 32.12 538 ARG A O 1
ATOM 4169 N N . ALA A 1 539 ? 47.013 15.247 -67.783 1.00 29.70 539 ALA A N 1
ATOM 4170 C CA . ALA A 1 539 ? 47.159 16.399 -66.890 1.00 29.70 539 ALA A CA 1
ATOM 4171 C C . ALA A 1 539 ? 46.735 16.023 -65.458 1.00 29.70 539 ALA A C 1
ATOM 4173 O O . ALA A 1 539 ? 45.565 15.811 -65.154 1.00 29.70 539 ALA A O 1
ATOM 4174 N N . THR A 1 540 ? 47.739 15.905 -64.596 1.00 33.25 540 THR A N 1
ATOM 4175 C CA . THR A 1 540 ? 47.679 15.839 -63.132 1.00 33.25 540 THR A CA 1
ATOM 4176 C C . THR A 1 540 ? 47.203 17.172 -62.553 1.00 33.25 540 THR A C 1
ATOM 4178 O O . THR A 1 540 ? 47.713 18.217 -62.953 1.00 33.25 540 THR A O 1
ATOM 4181 N N . ARG A 1 541 ? 46.282 17.144 -61.581 1.00 30.47 541 ARG A N 1
ATOM 4182 C CA . ARG A 1 541 ? 45.865 18.318 -60.798 1.00 30.47 541 ARG A CA 1
ATOM 4183 C C . ARG A 1 541 ? 46.271 18.132 -59.333 1.00 30.47 541 ARG A C 1
ATOM 4185 O O . ARG A 1 541 ? 45.989 17.103 -58.728 1.00 30.47 541 ARG A O 1
ATOM 4192 N N . THR A 1 542 ? 46.995 19.126 -58.839 1.00 32.28 542 THR A N 1
ATOM 4193 C CA . THR A 1 542 ? 47.648 19.273 -57.535 1.00 32.28 542 THR A CA 1
ATOM 4194 C C . THR A 1 542 ? 46.686 19.701 -56.416 1.00 32.28 542 THR A C 1
ATOM 4196 O O . THR A 1 542 ? 45.651 20.314 -56.673 1.00 32.28 542 THR A O 1
ATOM 4199 N N . SER A 1 543 ? 47.071 19.359 -55.179 1.00 31.00 543 SER A N 1
ATOM 4200 C CA . SER A 1 543 ? 46.430 19.653 -53.883 1.00 31.00 543 SER A CA 1
ATOM 4201 C C . SER A 1 543 ? 46.139 21.134 -53.589 1.00 31.00 543 SER A C 1
ATOM 4203 O O . SER A 1 543 ? 46.826 22.006 -54.123 1.00 31.00 543 SER A O 1
ATOM 4205 N N . PRO A 1 544 ? 45.216 21.425 -52.646 1.00 37.25 544 PRO A N 1
ATOM 4206 C CA . PRO A 1 544 ? 44.976 22.763 -52.122 1.00 37.25 544 PRO A CA 1
ATOM 4207 C C . PRO A 1 544 ? 45.810 23.053 -50.862 1.00 37.25 544 PRO A C 1
ATOM 4209 O O . PRO A 1 544 ? 45.972 22.197 -49.989 1.00 37.25 544 PRO A O 1
ATOM 4212 N N . SER A 1 545 ? 46.287 24.291 -50.748 1.00 30.03 545 SER A N 1
ATOM 4213 C CA . SER A 1 545 ? 46.842 24.875 -49.529 1.00 30.03 545 SER A CA 1
ATOM 4214 C C . SER A 1 545 ? 45.830 25.815 -48.864 1.00 30.03 545 SER A C 1
ATOM 4216 O O . SER A 1 545 ? 45.039 26.500 -49.508 1.00 30.03 545 SER A O 1
ATOM 4218 N N . SER A 1 546 ? 45.878 25.808 -47.534 1.00 35.25 546 SER A N 1
ATOM 4219 C CA . SER A 1 546 ? 45.240 26.732 -46.596 1.00 35.25 546 SER A CA 1
ATOM 4220 C C . SER A 1 546 ? 45.540 28.206 -46.886 1.00 35.25 546 SER A C 1
ATOM 4222 O O . SER A 1 546 ? 46.609 28.482 -47.421 1.00 35.25 546 SER A O 1
ATOM 4224 N N . THR A 1 547 ? 44.720 29.144 -46.381 1.00 32.81 547 THR A N 1
ATOM 4225 C CA . THR A 1 547 ? 45.108 30.139 -45.344 1.00 32.81 547 THR A CA 1
ATOM 4226 C C . THR A 1 547 ? 43.880 30.913 -44.817 1.00 32.81 547 THR A C 1
ATOM 4228 O O . THR A 1 547 ? 42.877 31.092 -45.497 1.00 32.81 547 THR A O 1
ATOM 4231 N N . ARG A 1 548 ? 44.001 31.296 -43.544 1.00 30.95 548 ARG A N 1
ATOM 4232 C CA . ARG A 1 548 ? 43.133 32.022 -42.607 1.00 30.95 548 ARG A CA 1
ATOM 4233 C C . ARG A 1 548 ? 42.987 33.542 -42.859 1.00 30.95 548 ARG A C 1
ATOM 4235 O O . ARG A 1 548 ? 43.954 34.176 -43.250 1.00 30.95 548 ARG A O 1
ATOM 4242 N N . VAL A 1 549 ? 41.851 34.066 -42.367 1.00 33.03 549 VAL A N 1
ATOM 4243 C CA . VAL A 1 549 ? 41.633 35.283 -41.528 1.00 33.03 549 VAL A CA 1
ATOM 4244 C C . VAL A 1 549 ? 41.886 36.676 -42.134 1.00 33.03 549 VAL A C 1
ATOM 4246 O O . VAL A 1 549 ? 43.027 37.109 -42.266 1.00 33.03 549 VAL A O 1
ATOM 4249 N N . ARG A 1 550 ? 40.803 37.454 -42.270 1.00 37.44 550 ARG A N 1
ATOM 4250 C CA . ARG A 1 550 ? 40.445 38.535 -41.330 1.00 37.44 550 ARG A CA 1
ATOM 4251 C C . ARG A 1 550 ? 38.934 38.656 -41.207 1.00 37.44 550 ARG A C 1
ATOM 4253 O O . ARG A 1 550 ? 38.265 38.405 -42.231 1.00 37.44 550 ARG A O 1
#

Radius of gyration: 36.55 Å; chains: 1; bounding box: 85×66×126 Å

Secondary structure (DSSP, 8-state):
---PPEEEE-SSHHHHHHHHHHHHHHHHHHHH-----EEEEEES-TT-HHHHHHHHHHHHHHHHHHHHTTT--EEEE---SSSHHHHHHHHHHHHHHSPPB--SS-SSPPP--HHHHHHHHHHHHHHHHHHHTTT--TT--HHHHHHHHHHTTT-PPPP----HHHHHHHTT-TTSHHHHHHHHHHHHHHHHS-HHHHHHHHHHHHHHHHHHHHHHHHS-HHHHHHHHHHHHHH-HHHHTT-TT--GGG--SS-HHHHHHHHHHHHHHHHHHHHHHHHT-HHHHHHHHHHHHHHHHHHHHHHHS--TT-GGGGG--S--EEEES---TTTTHHHHHHHHHHHHHHHT-----EEEEE--TT---TTPPPP---TT----SSPPPHHHHHHHHHHHHHHHTSGGGGGS-TTEEEEEE-HHHHHSPPSS-EEEEPPPPPPHHHHHTSHHHHHHHHHHHHHHHHHHHHHHHHHBS--STT---TTEEEE-STT--EEEE---SS---PPTT---------S-----------------------PPPPP----

Sequence (550 aa):
MRQGNWRGGAGNEAALAVFRLMQQLIDRYRRNRPVMPLVVIKAEDAGAGREIDEQVEAIVRLVHKANERRGVPVQRLEGGGATPYEAALDMVRTLAEKPWESPGATQYKPLAFPRSRLLGAIEQATATVVGQSDGDTGEIGEELILEQLRRLRWRADRPRRGTWGSSLRNSVRPETFVGALFIALLSVLLGEIDWFLTVLVASLALVGLAVVGLVGRSAPPLLWLRRASRWFATTSSLAASSTGYPSDGWSRLSPRGSWDVIRVRAAAVAKRVAHAGAGDGHARQFHLELRVQALLEDLRDNYRPRAADWRRAKRTRPPVVLLHRATQDNGGILLINAINNVRSRRSEVDPLLLLAALPAAEVMRHTPPPPERPGAVRPAAPPGAQEQYDRWADELSLGQSPVAAAMLAWVLQLPLATQELTTAPARTELVTHPVPRTWAWWVMSRTSIALVVVGSLLGAFLWAGHWRDTYCHGPLTDRSTDAIWAGRDGSRECVGVATVPEVRFARGNGLELLGAGRASRSTGSSRRSGRRTRTSHRATRTSPSSTRVR

Organism: Streptomyces microflavus (NCBI:txid1919)

Foldseek 3Di:
DDLDWDWDFLQFLLLVLVLVVVVCQFQCCQPPVAQFFAEEEEAPFLPLDDVLLLLLLVSLVVSVVNCLSQLFQEDEAFFDDPFLLNRLVVRLCCLAQPWGRGPPDRLADTQHQLQLQLLLLLLVLLVVQCVVVVNPLPCSPLVSSLVSCVVCVSGHDDPDDDDPVVVVVVCCDCPDPNVVVVVVVLVVCVPPHDPVVSVVVVVVVVVVVVVVVCCVVDVRVCVVSVPNLVCLLPPVLLVVVDPDDDNPQDDPPDPPSSVVSSSVSSSVLSSLSSVLVVPDPVSSLSNSLSSLLSSQVSQQVLQPDDPVCPSNSFNSGFYEYGASEAASGSNNLVNLLSNLLSCLVVVDRTRYHYYHYYYSNGDNQLADDDDPDPPPPPPPDDDGLVVLSVVLSVCLVVCSDPVNSSHSSSYRYDHDHSCRSNHRDDPDMDIDHHDDGDVSSVCPPPVNVVCVVVVVVVVVVVVQVVQVQFAVDDDPPDDDPFWGWDDDDPDTDIDGDDPDPDDDDDPPDPDDDPPPDDDDPDDDDDDDDDDDDDDDDDDDDDDDDDDDDD

pLDDT: mean 71.73, std 18.81, range [28.5, 97.56]